Protein AF-A0A7S3IAE7-F1 (afdb_monomer_lite)

Radius of gyration: 25.85 Å; chains: 1; bounding box: 61×57×80 Å

Structure (mmCIF, N/CA/C/O backbone):
data_AF-A0A7S3IAE7-F1
#
_entry.id   AF-A0A7S3IAE7-F1
#
loop_
_atom_site.group_PDB
_atom_site.id
_atom_site.type_symbol
_atom_site.label_atom_id
_atom_site.label_alt_id
_atom_site.label_comp_id
_atom_site.label_asym_id
_atom_site.label_entity_id
_atom_site.label_seq_id
_atom_site.pdbx_PDB_ins_code
_atom_site.Cartn_x
_atom_site.Cartn_y
_atom_site.Cartn_z
_atom_site.occupancy
_atom_site.B_iso_or_equiv
_atom_site.auth_seq_id
_atom_site.auth_comp_id
_atom_site.auth_asym_id
_atom_site.auth_atom_id
_atom_site.pdbx_PDB_model_num
ATOM 1 N N . GLN A 1 1 ? -21.264 35.112 1.043 1.00 37.41 1 GLN A N 1
ATOM 2 C CA . GLN A 1 1 ? -20.641 33.820 1.429 1.00 37.41 1 GLN A CA 1
ATOM 3 C C . GLN A 1 1 ? -21.192 32.614 0.648 1.00 37.41 1 GLN A C 1
ATOM 5 O O . GLN A 1 1 ? -20.378 31.892 0.088 1.00 37.41 1 GLN A O 1
ATOM 10 N N . LYS A 1 2 ? -22.516 32.424 0.482 1.00 24.22 2 LYS A N 1
ATOM 11 C CA . LYS A 1 2 ? -23.077 31.328 -0.355 1.00 24.22 2 LYS A CA 1
ATOM 12 C C . LYS A 1 2 ? -22.723 31.395 -1.862 1.00 24.22 2 LYS A C 1
ATOM 14 O O . LYS A 1 2 ? -22.550 30.356 -2.485 1.00 24.22 2 LYS A O 1
ATOM 19 N N . LEU A 1 3 ? -22.510 32.589 -2.429 1.00 23.73 3 LEU A N 1
ATOM 20 C CA . LEU A 1 3 ? -22.072 32.775 -3.829 1.00 23.73 3 LEU A CA 1
ATOM 21 C C . LEU A 1 3 ? -20.603 32.367 -4.093 1.00 23.73 3 LEU A C 1
ATOM 23 O O . LEU A 1 3 ? -20.302 31.826 -5.154 1.00 23.73 3 LEU A O 1
ATOM 27 N N . ASN A 1 4 ? -19.701 32.512 -3.112 1.00 30.12 4 ASN A N 1
ATOM 28 C CA . ASN A 1 4 ? -18.283 32.139 -3.271 1.00 30.12 4 ASN A CA 1
ATOM 29 C C . ASN A 1 4 ? -18.052 30.617 -3.209 1.00 30.12 4 ASN A C 1
ATOM 31 O O . ASN A 1 4 ? -17.145 30.114 -3.867 1.00 30.12 4 ASN A O 1
ATOM 35 N N . MET A 1 5 ? -18.899 29.865 -2.490 1.00 29.41 5 MET A N 1
ATOM 36 C CA . MET A 1 5 ? -18.847 28.391 -2.473 1.00 29.41 5 MET A CA 1
ATOM 37 C C . MET A 1 5 ? -19.349 27.751 -3.777 1.00 29.41 5 MET A C 1
ATOM 39 O O . MET A 1 5 ? -18.908 26.665 -4.153 1.00 29.41 5 MET A O 1
ATOM 43 N N . CYS A 1 6 ? -20.257 28.421 -4.492 1.00 26.80 6 CYS A N 1
ATOM 44 C CA . CYS A 1 6 ? -20.763 27.933 -5.775 1.00 26.80 6 CYS A CA 1
ATOM 45 C C . CYS A 1 6 ? -19.729 28.153 -6.897 1.00 26.80 6 CYS A C 1
ATOM 47 O O . CYS A 1 6 ? -19.488 27.259 -7.709 1.00 26.80 6 CYS A O 1
ATOM 49 N N . HIS A 1 7 ? -19.022 29.292 -6.876 1.00 29.03 7 HIS A N 1
ATOM 50 C CA . HIS A 1 7 ? -17.924 29.575 -7.805 1.00 29.03 7 HIS A CA 1
ATOM 51 C C . HIS A 1 7 ? -16.707 28.654 -7.619 1.00 29.03 7 HIS A C 1
ATOM 53 O O . HIS A 1 7 ? -16.128 28.243 -8.625 1.00 29.03 7 HIS A O 1
ATOM 59 N N . SER A 1 8 ? -16.347 28.273 -6.384 1.00 34.31 8 SER A N 1
ATOM 60 C CA . SER A 1 8 ? -15.254 27.315 -6.130 1.00 34.31 8 SER A CA 1
ATOM 61 C C . SER A 1 8 ? -15.607 25.881 -6.550 1.00 34.31 8 SER A C 1
ATOM 63 O O . SER A 1 8 ? -14.753 25.129 -7.014 1.00 34.31 8 SER A O 1
ATOM 65 N N . SER A 1 9 ? -16.882 25.501 -6.450 1.00 30.91 9 SER A N 1
ATOM 66 C CA . SER A 1 9 ? -17.367 24.183 -6.875 1.00 30.91 9 SER A CA 1
ATOM 67 C C . SER A 1 9 ? -17.436 24.066 -8.404 1.00 30.91 9 SER A C 1
ATOM 69 O O . SER A 1 9 ? -17.001 23.064 -8.973 1.00 30.91 9 SER A O 1
ATOM 71 N N . LEU A 1 10 ? -17.891 25.121 -9.092 1.00 30.11 10 LEU A N 1
ATOM 72 C CA . LEU A 1 10 ? -17.918 25.203 -10.559 1.00 30.11 10 LEU A CA 1
ATOM 73 C C . LEU A 1 10 ? -16.517 25.337 -11.178 1.00 30.11 10 LEU A C 1
ATOM 75 O O . LEU A 1 10 ? -16.266 24.768 -12.243 1.00 30.11 10 LEU A O 1
ATOM 79 N N . SER A 1 11 ? -15.589 26.045 -10.525 1.00 33.88 11 SER A N 1
ATOM 80 C CA . SER A 1 11 ? -14.190 26.111 -10.965 1.00 33.88 11 SER A CA 1
ATOM 81 C C . SER A 1 11 ? -13.486 24.764 -10.785 1.00 33.88 11 SER A C 1
ATOM 83 O O . SER A 1 11 ? -12.838 24.302 -11.722 1.00 33.88 11 SER A O 1
ATOM 85 N N . ASN A 1 12 ? -13.710 24.061 -9.669 1.00 32.28 12 ASN A N 1
ATOM 86 C CA . ASN A 1 12 ? -13.192 22.708 -9.441 1.00 32.28 12 ASN A CA 1
ATOM 87 C C . ASN A 1 12 ? -13.751 21.674 -10.434 1.00 32.28 12 ASN A C 1
ATOM 89 O O . ASN A 1 12 ? -13.008 20.814 -10.912 1.00 32.28 12 ASN A O 1
ATOM 93 N N . LEU A 1 13 ? -15.031 21.770 -10.808 1.00 30.53 13 LEU A N 1
ATOM 94 C CA . LEU A 1 13 ? -15.639 20.930 -11.850 1.00 30.53 13 LEU A CA 1
ATOM 95 C C . LEU A 1 13 ? -15.049 21.216 -13.241 1.00 30.53 13 LEU A C 1
ATOM 97 O O . LEU A 1 13 ? -14.715 20.281 -13.972 1.00 30.53 13 LEU A O 1
ATOM 101 N N . LYS A 1 14 ? -14.841 22.493 -13.592 1.00 31.00 14 LYS A N 1
ATOM 102 C CA . LYS A 1 14 ? -14.186 22.887 -14.852 1.00 31.00 14 LYS A CA 1
ATOM 103 C C . LYS A 1 14 ? -12.726 22.429 -14.904 1.00 31.00 14 LYS A C 1
ATOM 105 O O . LYS A 1 14 ? -12.323 21.863 -15.920 1.00 31.00 14 LYS A O 1
ATOM 110 N N . ILE A 1 15 ? -11.971 22.576 -13.814 1.00 37.09 15 ILE A N 1
ATOM 111 C CA . ILE A 1 15 ? -10.582 22.103 -13.684 1.00 37.09 15 ILE A CA 1
ATOM 112 C C . ILE A 1 15 ? -10.516 20.577 -13.838 1.00 37.09 15 ILE A C 1
ATOM 114 O O . ILE A 1 15 ? -9.754 20.087 -14.669 1.00 37.09 15 ILE A O 1
ATOM 118 N N . ARG A 1 16 ? -11.380 19.819 -13.146 1.00 30.98 16 ARG A N 1
ATOM 119 C CA . ARG A 1 16 ? -11.477 18.353 -13.295 1.00 30.98 16 ARG A CA 1
ATOM 120 C C . ARG A 1 16 ? -11.836 17.929 -14.722 1.00 30.98 16 ARG A C 1
ATOM 122 O O . ARG A 1 16 ? -11.260 16.973 -15.233 1.00 30.98 16 ARG A O 1
ATOM 129 N N . SER A 1 17 ? -12.751 18.637 -15.386 1.00 31.00 17 SER A N 1
ATOM 130 C CA . SER A 1 17 ? -13.136 18.337 -16.775 1.00 31.00 17 SER A CA 1
ATOM 131 C C . SER A 1 17 ? -12.011 18.619 -17.782 1.00 31.00 17 SER A C 1
ATOM 133 O O . SER A 1 17 ? -11.844 17.874 -18.748 1.00 31.00 17 SER A O 1
ATOM 135 N N . LYS A 1 18 ? -11.207 19.662 -17.537 1.00 33.72 18 LYS A N 1
ATOM 136 C CA . LYS A 1 18 ? -10.055 20.035 -18.363 1.00 33.72 18 LYS A CA 1
ATOM 137 C C . LYS A 1 18 ? -8.898 19.049 -18.171 1.00 33.72 18 LYS A C 1
ATOM 139 O O . LYS A 1 18 ? -8.393 18.532 -19.162 1.00 33.72 18 LYS A O 1
ATOM 144 N N . LEU A 1 19 ? -8.602 18.679 -16.922 1.00 36.06 19 LEU A N 1
ATOM 145 C CA . LEU A 1 19 ? -7.635 17.631 -16.567 1.00 36.06 19 LEU A CA 1
ATOM 146 C C . LEU A 1 19 ? -8.001 16.275 -17.185 1.00 36.06 19 LEU A C 1
ATOM 148 O O . LEU A 1 19 ? -7.128 15.612 -17.737 1.00 36.06 19 LEU A O 1
ATOM 152 N N . LYS A 1 20 ? -9.285 15.882 -17.169 1.00 36.03 20 LYS A N 1
ATOM 153 C CA . LYS A 1 20 ? -9.767 14.648 -17.826 1.00 36.03 20 LYS A CA 1
ATOM 154 C C . LYS A 1 20 ? -9.586 14.669 -19.351 1.00 36.03 20 LYS A C 1
ATOM 156 O O . LYS A 1 20 ? -9.239 13.655 -19.946 1.00 36.03 20 LYS A O 1
ATOM 161 N N . LYS A 1 21 ? -9.804 15.816 -20.003 1.00 38.38 21 LYS A N 1
ATOM 162 C CA . LYS A 1 21 ? -9.600 15.962 -21.457 1.00 38.38 21 LYS A CA 1
ATOM 163 C C . LYS A 1 21 ? -8.118 15.985 -21.845 1.00 38.38 21 LYS A C 1
ATOM 165 O O . LYS A 1 21 ? -7.765 15.475 -22.904 1.00 38.38 21 LYS A O 1
ATOM 170 N N . GLU A 1 22 ? -7.260 16.572 -21.017 1.00 45.38 22 GLU A N 1
ATOM 171 C CA . GLU A 1 22 ? -5.810 16.629 -21.249 1.00 45.38 22 GLU A CA 1
ATOM 172 C C . GLU A 1 22 ? -5.137 15.269 -21.003 1.00 45.38 22 GLU A C 1
ATOM 174 O O . GLU A 1 22 ? -4.364 14.821 -21.845 1.00 45.38 22 GLU A O 1
ATOM 179 N N . THR A 1 23 ? -5.521 14.549 -19.944 1.00 45.97 23 THR A N 1
ATOM 180 C CA . THR A 1 23 ? -5.077 13.159 -19.697 1.00 45.97 23 THR A CA 1
ATOM 181 C C . THR A 1 23 ? -5.498 12.203 -20.814 1.00 45.97 23 THR A C 1
ATOM 183 O O . THR A 1 23 ? -4.696 11.379 -21.251 1.00 45.97 23 THR A O 1
ATOM 186 N N . ALA A 1 24 ? -6.711 12.356 -21.355 1.00 49.34 24 ALA A N 1
ATOM 187 C CA . ALA A 1 24 ? -7.154 11.573 -22.508 1.00 49.34 24 ALA A CA 1
ATOM 188 C C . ALA A 1 24 ? -6.319 11.854 -23.775 1.00 49.34 24 ALA A C 1
ATOM 190 O O . ALA A 1 24 ? -5.981 10.929 -24.510 1.00 49.34 24 ALA A O 1
ATOM 191 N N . LYS A 1 25 ? -5.940 13.115 -24.030 1.00 51.31 25 LYS A N 1
ATOM 192 C CA . LYS A 1 25 ? -5.084 13.479 -25.176 1.00 51.31 25 LYS A CA 1
ATOM 193 C C . LYS A 1 25 ? -3.652 12.950 -25.040 1.00 51.31 25 LYS A C 1
ATOM 195 O O . LYS A 1 25 ? -3.095 12.485 -26.032 1.00 51.31 25 LYS A O 1
ATOM 200 N N . SER A 1 26 ? -3.091 13.005 -23.835 1.00 55.38 26 SER A N 1
ATOM 201 C CA . SER A 1 26 ? -1.773 12.453 -23.496 1.00 55.38 26 SER A CA 1
ATOM 202 C C . SER A 1 26 ? -1.706 10.941 -23.760 1.00 55.38 26 SER A C 1
ATOM 204 O O . SER A 1 26 ? -0.890 10.479 -24.559 1.00 55.38 26 SER A O 1
ATOM 206 N N . SER A 1 27 ? -2.689 10.197 -23.240 1.00 63.12 27 SER A N 1
ATOM 207 C CA . SER A 1 27 ? -2.857 8.752 -23.466 1.00 63.12 27 SER A CA 1
ATOM 208 C C . SER A 1 27 ? -2.914 8.371 -24.958 1.00 63.12 27 SER A C 1
ATOM 210 O O . SER A 1 27 ? -2.293 7.395 -25.391 1.00 63.12 27 SER A O 1
ATOM 212 N N . ILE A 1 28 ? -3.593 9.173 -25.790 1.00 72.06 28 ILE A N 1
ATOM 213 C CA . ILE A 1 28 ? -3.662 8.945 -27.245 1.00 72.06 28 ILE A CA 1
ATOM 214 C C . ILE A 1 28 ? -2.289 9.125 -27.913 1.00 72.06 28 ILE A C 1
ATOM 216 O O . ILE A 1 28 ? -1.943 8.371 -28.827 1.00 72.06 28 ILE A O 1
ATOM 220 N N . GLN A 1 29 ? -1.504 10.116 -27.488 1.00 71.75 29 GLN A N 1
ATOM 221 C CA . GLN A 1 29 ? -0.187 10.386 -28.067 1.00 71.75 29 GLN A CA 1
ATOM 222 C C . GLN A 1 29 ? 0.842 9.313 -27.681 1.00 71.75 29 GLN A C 1
ATOM 224 O O . GLN A 1 29 ? 1.651 8.914 -28.519 1.00 71.75 29 GLN A O 1
ATOM 229 N N . GLU A 1 30 ? 0.775 8.808 -26.453 1.00 72.75 30 GLU A N 1
ATOM 230 C CA . GLU A 1 30 ? 1.615 7.714 -25.951 1.00 72.75 30 GLU A CA 1
ATOM 231 C C . GLU A 1 30 ? 1.378 6.430 -26.735 1.00 72.75 30 GLU A C 1
ATOM 233 O O . GLU A 1 30 ? 2.304 5.882 -27.337 1.00 72.75 30 GLU A O 1
ATOM 238 N N . ARG A 1 31 ? 0.108 6.023 -26.860 1.00 79.38 31 ARG A N 1
ATOM 239 C CA . ARG A 1 31 ? -0.272 4.859 -27.670 1.00 79.38 31 ARG A CA 1
ATOM 240 C C . ARG A 1 31 ? 0.171 5.002 -29.128 1.00 79.38 31 ARG A C 1
ATOM 242 O O . ARG A 1 31 ? 0.520 4.007 -29.751 1.00 79.38 31 ARG A O 1
ATOM 249 N N . ARG A 1 32 ? 0.207 6.216 -29.692 1.00 81.81 32 ARG A N 1
ATOM 250 C CA . ARG A 1 32 ? 0.733 6.446 -31.053 1.00 81.81 32 ARG A CA 1
ATOM 251 C C . ARG A 1 32 ? 2.240 6.231 -31.162 1.00 81.81 32 ARG A C 1
ATOM 253 O O . ARG A 1 32 ? 2.678 5.681 -32.166 1.00 81.81 32 ARG A O 1
ATOM 260 N N . LYS A 1 33 ? 3.030 6.676 -30.184 1.00 82.50 33 LYS A N 1
ATOM 261 C CA . LYS A 1 33 ? 4.488 6.473 -30.195 1.00 82.50 33 LYS A CA 1
ATOM 262 C C . LYS A 1 33 ? 4.844 5.009 -29.953 1.00 82.50 33 LYS A C 1
ATOM 264 O O . LYS A 1 33 ? 5.623 4.462 -30.723 1.00 82.50 33 LYS A O 1
ATOM 269 N N . LEU A 1 34 ? 4.199 4.351 -28.987 1.00 84.38 34 LEU A N 1
ATOM 270 C CA . LEU A 1 34 ? 4.387 2.914 -28.770 1.00 84.38 34 LEU A CA 1
ATOM 271 C C . LEU A 1 34 ? 3.990 2.093 -30.004 1.00 84.38 34 LEU A C 1
ATOM 273 O O . LEU A 1 34 ? 4.674 1.135 -30.331 1.00 84.38 34 LEU A O 1
ATOM 277 N N . LYS A 1 35 ? 2.952 2.499 -30.753 1.00 88.69 35 LYS A N 1
ATOM 278 C CA . LYS A 1 35 ? 2.603 1.858 -32.035 1.00 88.69 35 LYS A CA 1
ATOM 279 C C . LYS A 1 35 ? 3.725 1.928 -33.069 1.00 88.69 35 LYS A C 1
ATOM 281 O O . LYS A 1 35 ? 3.842 1.016 -33.878 1.00 88.69 35 LYS A O 1
ATOM 286 N N . LYS A 1 36 ? 4.532 2.995 -33.070 1.00 89.00 36 LYS A N 1
ATOM 287 C CA . LYS A 1 36 ? 5.701 3.087 -33.958 1.00 89.00 36 LYS A CA 1
ATOM 288 C C . LYS A 1 36 ? 6.781 2.096 -33.541 1.00 89.00 36 LYS A C 1
ATOM 290 O O . LYS A 1 36 ? 7.310 1.415 -34.406 1.00 89.00 36 LYS A O 1
ATOM 295 N N . VAL A 1 37 ? 7.040 1.983 -32.236 1.00 88.88 37 VAL A N 1
ATOM 296 C CA . VAL A 1 37 ? 7.980 0.985 -31.708 1.00 88.88 37 VAL A CA 1
ATOM 297 C C . VAL A 1 37 ? 7.507 -0.426 -32.034 1.00 88.88 37 VAL A C 1
ATOM 299 O O . VAL A 1 37 ? 8.278 -1.221 -32.553 1.00 88.88 37 VAL A O 1
ATOM 302 N N . PHE A 1 38 ? 6.224 -0.710 -31.806 1.00 92.12 38 PHE A N 1
ATOM 303 C CA . PHE A 1 38 ? 5.623 -1.988 -32.166 1.00 92.12 38 PHE A CA 1
ATOM 304 C C . PHE A 1 38 ? 5.865 -2.315 -33.644 1.00 92.12 38 PHE A C 1
ATOM 306 O O . PHE A 1 38 ? 6.404 -3.369 -33.948 1.00 92.12 38 PHE A O 1
ATOM 313 N N . LYS A 1 39 ? 5.557 -1.381 -34.556 1.00 91.56 39 LYS A N 1
ATOM 314 C CA . LYS A 1 39 ? 5.754 -1.564 -36.004 1.00 91.56 39 LYS A CA 1
ATOM 315 C C . LYS A 1 39 ? 7.213 -1.830 -36.381 1.00 91.56 39 LYS A C 1
ATOM 317 O O . LYS A 1 39 ? 7.474 -2.598 -37.301 1.00 91.56 39 LYS A O 1
ATOM 322 N N . GLU A 1 40 ? 8.162 -1.213 -35.682 1.00 90.94 40 GLU A N 1
ATOM 323 C CA . GLU A 1 40 ? 9.584 -1.488 -35.879 1.00 90.94 40 GLU A CA 1
ATOM 324 C C . GLU A 1 40 ? 9.949 -2.916 -35.447 1.00 90.94 40 GLU A C 1
ATOM 326 O O . GLU A 1 40 ? 10.571 -3.644 -36.220 1.00 90.94 40 GLU A O 1
ATOM 331 N N . LEU A 1 41 ? 9.522 -3.345 -34.258 1.00 90.50 41 LEU A N 1
ATOM 332 C CA . LEU A 1 41 ? 9.793 -4.689 -33.735 1.00 90.50 41 LEU A CA 1
ATOM 333 C C . LEU A 1 41 ? 9.094 -5.785 -34.557 1.00 90.50 41 LEU A C 1
ATOM 335 O O . LEU A 1 41 ? 9.701 -6.804 -34.881 1.00 90.50 41 LEU A O 1
ATOM 339 N N . GLU A 1 42 ? 7.852 -5.545 -34.966 1.00 93.00 42 GLU A N 1
ATOM 340 C CA . GLU A 1 42 ? 7.075 -6.384 -35.885 1.00 93.00 42 GLU A CA 1
ATOM 341 C C . GLU A 1 42 ? 7.804 -6.549 -37.230 1.00 93.00 42 GLU A C 1
ATOM 343 O O . GLU A 1 42 ? 7.976 -7.667 -37.713 1.00 93.00 42 GLU A O 1
ATOM 348 N N . SER A 1 43 ? 8.326 -5.459 -37.813 1.00 90.62 43 SER A N 1
ATOM 349 C CA . SER A 1 43 ? 9.067 -5.522 -39.085 1.00 90.62 43 SER A CA 1
ATOM 350 C C . SER A 1 43 ? 10.355 -6.341 -38.995 1.00 90.62 43 SER A C 1
ATOM 352 O O . SER A 1 43 ? 10.735 -6.999 -39.961 1.00 90.62 43 SER A O 1
ATOM 354 N N . ARG A 1 44 ? 11.009 -6.33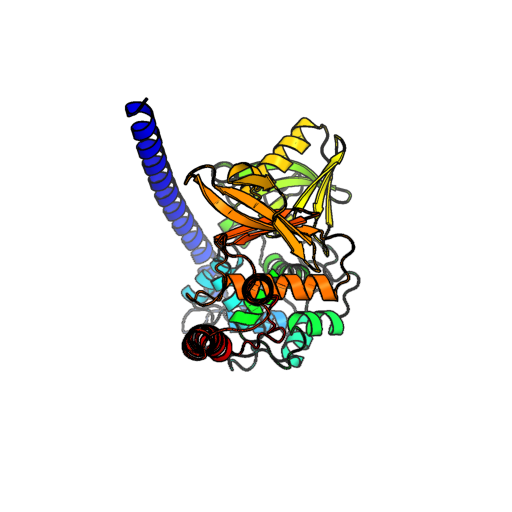0 -37.826 1.00 90.75 44 ARG A N 1
ATOM 355 C CA . ARG A 1 44 ? 12.197 -7.150 -37.552 1.00 90.75 44 ARG A CA 1
ATOM 356 C C . ARG A 1 44 ? 11.834 -8.614 -37.310 1.00 90.75 44 ARG A C 1
ATOM 358 O O . ARG A 1 44 ? 12.674 -9.476 -37.538 1.00 90.75 44 ARG A O 1
ATOM 365 N N . SER A 1 45 ? 10.610 -8.873 -36.847 1.00 89.31 45 SER A N 1
ATOM 366 C CA . SER A 1 45 ? 10.098 -10.223 -36.609 1.00 89.31 45 SER A CA 1
ATOM 367 C C . SER A 1 45 ? 9.743 -10.925 -37.918 1.00 89.31 45 SER A C 1
ATOM 369 O O . SER A 1 45 ? 9.998 -12.116 -38.054 1.00 89.31 45 SER A O 1
ATOM 371 N N . GLY A 1 46 ? 9.177 -10.200 -38.893 1.00 84.69 46 GLY A N 1
ATOM 372 C CA . GLY A 1 46 ? 8.814 -10.769 -40.198 1.00 84.69 46 GLY A CA 1
ATOM 373 C C . GLY A 1 46 ? 7.791 -11.913 -40.114 1.00 84.69 46 GLY A C 1
ATOM 374 O O . GLY A 1 46 ? 7.725 -12.743 -41.019 1.00 84.69 46 GLY A O 1
ATOM 375 N N . SER A 1 47 ? 7.027 -11.982 -39.022 1.00 82.69 47 SER A N 1
ATOM 376 C CA . SER A 1 47 ? 6.070 -13.047 -38.726 1.00 82.69 47 SER A CA 1
ATOM 377 C C . SER A 1 47 ? 4.777 -12.916 -39.537 1.00 82.69 47 SER A C 1
ATOM 379 O O . SER A 1 47 ? 4.406 -11.845 -40.022 1.00 82.69 47 SER A O 1
ATOM 381 N N . THR A 1 48 ? 4.086 -14.042 -39.716 1.00 81.75 48 THR A N 1
ATOM 382 C CA . THR A 1 48 ? 2.722 -14.102 -40.257 1.00 81.75 48 THR A CA 1
ATOM 383 C C . THR A 1 48 ? 1.916 -15.053 -39.365 1.00 81.75 48 THR A C 1
ATOM 385 O O . THR A 1 48 ? 2.226 -16.244 -39.374 1.00 81.75 48 THR A O 1
ATOM 388 N N . PRO A 1 49 ? 0.915 -14.582 -38.594 1.00 85.12 49 PRO A N 1
ATOM 389 C CA . PRO A 1 49 ? 0.367 -13.221 -38.557 1.00 85.12 49 PRO A CA 1
ATOM 390 C C . PRO A 1 49 ? 1.349 -12.165 -38.003 1.00 85.12 49 PRO A C 1
ATOM 392 O O . PRO A 1 49 ? 2.375 -12.528 -37.430 1.00 85.12 49 PRO A O 1
ATOM 395 N N . PRO A 1 50 ? 1.083 -10.859 -38.213 1.00 86.69 50 PRO A N 1
ATOM 396 C CA . PRO A 1 50 ? 2.002 -9.802 -37.807 1.00 86.69 50 PRO A CA 1
ATOM 397 C C . PRO A 1 50 ? 2.028 -9.623 -36.285 1.00 86.69 50 PRO A C 1
ATOM 399 O O . PRO A 1 50 ? 0.997 -9.348 -35.674 1.00 86.69 50 PRO A O 1
ATOM 402 N N . GLY A 1 51 ? 3.216 -9.693 -35.692 1.00 91.00 51 GLY A N 1
ATOM 403 C CA . GLY A 1 51 ? 3.426 -9.468 -34.263 1.00 91.00 51 GLY A CA 1
ATOM 404 C C . GLY A 1 51 ? 4.903 -9.523 -33.887 1.00 91.00 51 GLY A C 1
ATOM 405 O O . GLY A 1 51 ? 5.768 -9.670 -34.753 1.00 91.00 51 GLY A O 1
ATOM 406 N N . ILE A 1 52 ? 5.206 -9.379 -32.601 1.00 94.19 52 ILE A N 1
ATOM 407 C CA . ILE A 1 52 ? 6.576 -9.434 -32.088 1.00 94.19 52 ILE A CA 1
ATOM 408 C C . ILE A 1 52 ? 6.869 -10.858 -31.625 1.00 94.19 52 ILE A C 1
ATOM 410 O O . ILE A 1 52 ? 6.243 -11.350 -30.688 1.00 94.19 52 ILE A O 1
ATOM 414 N N . LEU A 1 53 ? 7.850 -11.497 -32.265 1.00 92.31 53 LEU A N 1
ATOM 415 C CA . LEU A 1 53 ? 8.321 -12.818 -31.856 1.00 92.31 53 LEU A CA 1
ATOM 416 C C . LEU A 1 53 ? 9.122 -12.745 -30.551 1.00 92.31 53 LEU A C 1
ATOM 418 O O . LEU A 1 53 ? 9.784 -11.747 -30.246 1.00 92.31 53 LEU A O 1
ATOM 422 N N . ARG A 1 54 ? 9.097 -13.847 -29.803 1.00 89.94 54 ARG A N 1
ATOM 423 C CA . ARG A 1 54 ? 9.754 -14.012 -28.500 1.00 89.94 54 ARG A CA 1
ATOM 424 C C . ARG A 1 54 ? 11.232 -13.605 -28.492 1.00 89.94 54 ARG A C 1
ATOM 426 O O . ARG A 1 54 ? 11.669 -12.852 -27.624 1.00 89.94 54 ARG A O 1
ATOM 433 N N . ASP A 1 55 ? 12.006 -14.036 -29.482 1.00 86.25 55 ASP A N 1
ATOM 434 C CA . ASP A 1 55 ? 13.437 -13.729 -29.599 1.00 86.25 55 ASP A CA 1
ATOM 435 C C . ASP A 1 55 ? 13.710 -12.241 -29.896 1.00 86.25 55 ASP A C 1
ATOM 437 O O . ASP A 1 55 ? 14.719 -11.675 -29.461 1.00 86.25 55 ASP A O 1
ATOM 441 N N . ILE A 1 56 ? 12.808 -11.584 -30.630 1.00 90.38 56 ILE A N 1
ATOM 442 C CA . ILE A 1 56 ? 12.870 -10.146 -30.903 1.00 90.38 56 ILE A CA 1
ATOM 443 C C . ILE A 1 56 ? 12.537 -9.365 -29.636 1.00 90.38 56 ILE A C 1
ATOM 445 O O . ILE A 1 56 ? 13.236 -8.401 -29.320 1.00 90.38 56 ILE A O 1
ATOM 449 N N . PHE A 1 57 ? 11.527 -9.806 -28.882 1.00 90.38 57 PHE A N 1
ATOM 450 C CA . PHE A 1 57 ? 11.183 -9.209 -27.597 1.00 90.38 57 PHE A CA 1
ATOM 451 C C . PHE A 1 57 ? 12.337 -9.311 -26.590 1.00 90.38 57 PHE A C 1
ATOM 453 O O . PHE A 1 57 ? 12.667 -8.312 -25.958 1.00 90.38 57 PHE A O 1
ATOM 460 N N . PHE A 1 58 ? 13.027 -10.451 -26.489 1.00 86.00 58 PHE A N 1
ATOM 461 C CA . PHE A 1 58 ? 14.180 -10.583 -25.583 1.00 86.00 58 PHE A CA 1
ATOM 462 C C . PHE A 1 58 ? 15.361 -9.703 -25.969 1.00 86.00 58 PHE A C 1
ATOM 464 O O . PHE A 1 58 ? 15.974 -9.085 -25.104 1.00 86.00 58 PHE A O 1
ATOM 471 N N . ARG A 1 59 ? 15.667 -9.587 -27.265 1.00 84.56 59 ARG A N 1
ATOM 472 C CA . ARG A 1 59 ? 16.696 -8.643 -27.731 1.00 84.56 59 ARG A CA 1
ATOM 473 C C . ARG A 1 59 ? 16.320 -7.192 -27.459 1.00 84.56 59 ARG A C 1
ATOM 475 O O . ARG A 1 59 ? 17.196 -6.342 -27.368 1.00 84.56 59 ARG A O 1
ATOM 482 N N . PHE A 1 60 ? 15.026 -6.915 -27.368 1.00 84.94 60 PHE A N 1
ATOM 483 C CA . PHE A 1 60 ? 14.508 -5.602 -27.042 1.00 84.94 60 PHE A CA 1
ATOM 484 C C . PHE A 1 60 ? 14.538 -5.315 -25.535 1.00 84.94 60 PHE A C 1
ATOM 486 O O . PHE A 1 60 ? 14.846 -4.188 -25.175 1.00 84.94 60 PHE A O 1
ATOM 493 N N . THR A 1 61 ? 14.246 -6.282 -24.662 1.00 81.44 61 THR A N 1
ATOM 494 C CA . THR A 1 61 ? 14.217 -6.070 -23.203 1.00 81.44 61 THR A CA 1
ATOM 495 C C . THR A 1 61 ? 15.529 -6.379 -22.493 1.00 81.44 61 THR A C 1
ATOM 497 O O . THR A 1 61 ? 15.682 -6.001 -21.346 1.00 81.44 61 THR A O 1
ATOM 500 N N . GLU A 1 62 ? 16.466 -7.104 -23.102 1.00 74.12 62 GLU A N 1
ATOM 501 C CA . GLU A 1 62 ? 17.711 -7.537 -22.442 1.00 74.12 62 GLU A CA 1
ATOM 502 C C . GLU A 1 62 ? 17.492 -8.291 -21.103 1.00 74.12 62 GLU A C 1
ATOM 504 O O . GLU A 1 62 ? 18.415 -8.409 -20.292 1.00 74.12 62 GLU A O 1
ATOM 509 N N . LEU A 1 63 ? 16.286 -8.825 -20.844 1.00 72.75 63 LEU A N 1
ATOM 510 C CA . LEU A 1 63 ? 16.013 -9.615 -19.640 1.00 72.75 63 LEU A CA 1
ATOM 511 C C . LEU A 1 63 ? 16.652 -11.003 -19.755 1.00 72.75 63 LEU A C 1
ATOM 513 O O . LEU A 1 63 ? 16.396 -11.712 -20.731 1.00 72.75 63 LEU A O 1
ATOM 517 N N . PRO A 1 64 ? 17.448 -11.433 -18.761 1.00 65.00 64 PRO A N 1
ATOM 518 C CA . PRO A 1 64 ? 18.080 -12.739 -18.799 1.00 65.00 64 PRO A CA 1
ATOM 519 C C . PRO A 1 64 ? 17.096 -13.864 -18.445 1.00 65.00 64 PRO A C 1
ATOM 521 O O . PRO A 1 64 ? 16.352 -13.786 -17.465 1.00 65.00 64 PRO A O 1
ATOM 524 N N . GLY A 1 65 ? 17.174 -14.956 -19.207 1.00 77.94 65 GLY A N 1
ATOM 525 C CA . GLY A 1 65 ? 16.627 -16.263 -18.845 1.00 77.94 65 GLY A CA 1
ATOM 526 C C . GLY A 1 65 ? 15.123 -16.284 -18.567 1.00 77.94 65 GLY A C 1
ATOM 527 O O . GLY A 1 65 ? 14.329 -15.634 -19.247 1.00 77.94 65 GLY A O 1
ATOM 528 N N . LEU A 1 66 ? 14.745 -17.047 -17.540 1.00 83.50 66 LEU A N 1
ATOM 529 C CA . LEU A 1 66 ? 13.357 -17.385 -17.228 1.00 83.50 66 LEU A CA 1
ATOM 530 C C . LEU A 1 66 ? 12.485 -16.161 -16.910 1.00 83.50 66 LEU A C 1
ATOM 532 O O . LEU A 1 66 ? 11.306 -16.140 -17.241 1.00 83.50 66 LEU A O 1
ATOM 536 N N . PHE A 1 67 ? 13.054 -15.114 -16.308 1.00 83.62 67 PHE A N 1
ATOM 537 C CA . PHE A 1 67 ? 12.289 -13.913 -15.969 1.00 83.62 67 PHE A CA 1
ATOM 538 C C . PHE A 1 67 ? 11.821 -13.149 -17.217 1.00 83.62 67 PHE A C 1
ATOM 540 O O . PHE A 1 67 ? 10.689 -12.667 -17.268 1.00 83.62 67 PHE A O 1
ATOM 547 N N . GLY A 1 68 ? 12.669 -13.082 -18.249 1.00 84.31 68 GLY A N 1
ATOM 548 C CA . GLY A 1 68 ? 12.291 -12.524 -19.546 1.00 84.31 68 GLY A CA 1
ATOM 549 C C . GLY A 1 68 ? 11.217 -13.363 -20.234 1.00 84.31 68 GLY A C 1
ATOM 550 O O . GLY A 1 68 ? 10.242 -12.807 -20.740 1.00 84.31 68 GLY A O 1
ATOM 551 N N . GLU A 1 69 ? 11.361 -14.692 -20.199 1.00 86.81 69 GLU A N 1
ATOM 552 C CA . GLU A 1 69 ? 10.383 -15.627 -20.770 1.00 86.81 69 GLU A CA 1
ATOM 553 C C . GLU A 1 69 ? 8.999 -15.467 -20.164 1.00 86.81 69 GLU A C 1
ATOM 555 O O . GLU A 1 69 ? 8.018 -15.356 -20.901 1.00 86.81 69 GLU A O 1
ATOM 560 N N . GLN A 1 70 ? 8.930 -15.388 -18.839 1.00 91.56 70 GLN A N 1
ATOM 561 C CA . GLN A 1 70 ? 7.665 -15.232 -18.140 1.00 91.56 70 GLN A CA 1
ATOM 562 C C . GLN A 1 70 ? 7.057 -13.846 -18.349 1.00 91.56 70 GLN A C 1
ATOM 564 O O . GLN A 1 70 ? 5.841 -13.736 -18.455 1.00 91.56 70 GLN A O 1
ATOM 569 N N . LEU A 1 71 ? 7.866 -12.790 -18.509 1.00 91.56 71 LEU A N 1
ATOM 570 C CA . LEU A 1 71 ? 7.332 -11.488 -18.912 1.00 91.56 71 LEU A CA 1
ATOM 571 C C . LEU A 1 71 ? 6.692 -11.539 -20.303 1.00 91.56 71 LEU A C 1
ATOM 573 O O . LEU A 1 71 ? 5.619 -10.974 -20.480 1.00 91.56 71 LEU A O 1
ATOM 577 N N . PHE A 1 72 ? 7.316 -12.204 -21.280 1.00 93.19 72 PHE A N 1
ATOM 578 C CA . PHE A 1 72 ? 6.711 -12.367 -22.606 1.00 93.19 72 PHE A CA 1
ATOM 579 C C . PHE A 1 72 ? 5.380 -13.122 -22.511 1.00 93.19 72 PHE A C 1
ATOM 581 O O . PHE A 1 72 ? 4.368 -12.634 -22.999 1.00 93.19 72 PHE A O 1
ATOM 588 N N . THR A 1 73 ? 5.367 -14.263 -21.819 1.00 92.44 73 THR A N 1
ATOM 589 C CA . THR A 1 73 ? 4.160 -15.084 -21.639 1.00 92.44 73 THR A CA 1
ATOM 590 C C . THR A 1 73 ? 3.060 -14.341 -20.875 1.00 92.44 73 THR A C 1
ATOM 592 O O . THR A 1 73 ? 1.887 -14.504 -21.173 1.00 92.44 73 THR A O 1
ATOM 595 N N . ALA A 1 74 ? 3.411 -13.492 -19.906 1.00 92.81 74 ALA A N 1
ATOM 596 C CA . ALA A 1 74 ? 2.441 -12.685 -19.166 1.00 92.81 74 ALA A CA 1
ATOM 597 C C . ALA A 1 74 ? 1.800 -11.574 -20.015 1.00 92.81 74 ALA A C 1
ATOM 599 O O . ALA A 1 74 ? 0.700 -11.111 -19.697 1.00 92.81 74 ALA A O 1
ATOM 600 N N . LEU A 1 75 ? 2.513 -11.117 -21.049 1.00 93.69 75 LEU A N 1
ATOM 601 C CA . LEU A 1 75 ? 2.065 -10.091 -21.985 1.00 93.69 75 LEU A CA 1
ATOM 602 C C . LEU A 1 75 ? 1.206 -10.652 -23.118 1.00 93.69 75 LEU A C 1
ATOM 604 O O . LEU A 1 75 ? 0.307 -9.947 -23.567 1.00 93.69 75 LEU A O 1
ATOM 608 N N . ASP A 1 76 ? 1.490 -11.873 -23.561 1.00 93.69 76 ASP A N 1
ATOM 609 C CA . ASP A 1 76 ? 0.727 -12.603 -24.573 1.00 93.69 76 ASP A CA 1
ATOM 610 C C . ASP A 1 76 ? -0.628 -13.036 -23.984 1.00 93.69 76 ASP A C 1
ATOM 612 O O . ASP A 1 76 ? -0.716 -14.019 -23.254 1.00 93.69 76 ASP A O 1
ATOM 616 N N . GLU A 1 77 ? -1.694 -12.261 -24.225 1.00 87.81 77 GLU A N 1
ATOM 617 C CA . GLU A 1 77 ? -3.031 -12.586 -23.701 1.00 87.81 77 GLU A CA 1
ATOM 618 C C . GLU A 1 77 ? -3.685 -13.766 -24.439 1.00 87.81 77 GLU A C 1
ATOM 620 O O . GLU A 1 77 ? -4.633 -14.352 -23.909 1.00 87.81 77 GLU A O 1
ATOM 625 N N . ASN A 1 78 ? -3.224 -14.081 -25.653 1.00 87.75 78 ASN A N 1
ATOM 626 C CA . ASN A 1 78 ? -3.864 -15.046 -26.548 1.00 87.75 78 ASN A CA 1
ATOM 627 C C . ASN A 1 78 ? -3.164 -16.412 -26.559 1.00 87.75 78 ASN A C 1
ATOM 629 O O . ASN A 1 78 ? -3.727 -17.363 -27.105 1.00 87.75 78 ASN A O 1
ATOM 633 N N . ASP A 1 79 ? -1.987 -16.511 -25.937 1.00 88.56 79 ASP A N 1
ATOM 634 C CA . ASP A 1 79 ? -1.153 -17.710 -25.846 1.00 88.56 79 ASP A CA 1
ATOM 635 C C . ASP A 1 79 ? -0.750 -18.273 -27.217 1.00 88.56 79 ASP A C 1
ATOM 637 O O . ASP A 1 79 ? -0.686 -19.491 -27.412 1.00 88.56 79 ASP A O 1
ATOM 641 N N . ASP A 1 80 ? -0.500 -17.389 -28.184 1.00 90.25 80 ASP A N 1
ATOM 642 C CA . ASP A 1 80 ? -0.115 -17.746 -29.553 1.00 90.25 80 ASP A CA 1
ATOM 643 C C . ASP A 1 80 ? 1.394 -17.588 -29.825 1.00 90.25 80 ASP A C 1
ATOM 645 O O . ASP A 1 80 ? 1.837 -17.703 -30.972 1.00 90.25 80 ASP A O 1
ATOM 649 N N . ASP A 1 81 ? 2.188 -17.388 -28.765 1.00 90.50 81 ASP A N 1
ATOM 650 C CA . ASP A 1 81 ? 3.637 -17.172 -28.800 1.00 90.50 81 ASP A CA 1
ATOM 651 C C . ASP A 1 81 ? 4.042 -15.923 -29.606 1.00 90.50 81 ASP A C 1
ATOM 653 O O . ASP A 1 81 ? 5.171 -15.812 -30.111 1.00 90.50 81 ASP A O 1
ATOM 657 N N . LEU A 1 82 ? 3.134 -14.950 -29.710 1.00 93.88 82 LEU A N 1
ATOM 658 C CA . LEU A 1 82 ? 3.296 -13.769 -30.539 1.00 93.88 82 LEU A CA 1
ATOM 659 C C . LEU A 1 82 ? 2.641 -12.546 -29.885 1.00 93.88 82 LEU A C 1
ATOM 661 O O . LEU A 1 82 ? 1.435 -12.469 -29.733 1.00 93.88 82 LEU A O 1
ATOM 665 N N . LEU A 1 83 ? 3.414 -11.497 -29.590 1.00 95.12 83 LEU A N 1
ATOM 666 C CA . LEU A 1 83 ? 2.798 -10.275 -29.060 1.00 95.12 83 LEU A CA 1
ATOM 667 C C . LEU A 1 83 ? 2.193 -9.458 -30.194 1.00 95.12 83 LEU A C 1
ATOM 669 O O . LEU A 1 83 ? 2.923 -8.873 -31.007 1.00 95.12 83 LEU A O 1
ATOM 673 N N . ASP A 1 84 ? 0.869 -9.360 -30.221 1.00 93.88 84 ASP A N 1
ATOM 674 C CA . ASP A 1 84 ? 0.182 -8.471 -31.141 1.00 93.88 84 ASP A CA 1
ATOM 675 C C . ASP A 1 84 ? 0.276 -6.998 -30.679 1.00 93.88 84 ASP A C 1
ATOM 677 O O . ASP A 1 84 ? 0.885 -6.628 -29.664 1.00 93.88 84 ASP A O 1
ATOM 681 N N . ALA A 1 85 ? -0.309 -6.089 -31.464 1.00 91.50 85 ALA A N 1
ATOM 682 C CA . ALA A 1 85 ? -0.271 -4.668 -31.137 1.00 91.50 85 ALA A CA 1
ATOM 683 C C . ALA A 1 85 ? -1.004 -4.346 -29.826 1.00 91.50 85 ALA A C 1
ATOM 685 O O . ALA A 1 85 ? -0.650 -3.385 -29.147 1.00 91.50 85 ALA A O 1
ATOM 686 N N . ARG A 1 86 ? -2.070 -5.070 -29.495 1.00 91.94 86 ARG A N 1
ATOM 687 C CA . ARG A 1 86 ? -2.842 -4.871 -28.273 1.00 91.94 86 ARG A CA 1
ATOM 688 C C . ARG A 1 86 ? -2.048 -5.364 -27.065 1.00 91.94 86 ARG A C 1
ATOM 690 O O . ARG A 1 86 ? -1.931 -4.575 -26.123 1.00 91.94 86 ARG A O 1
ATOM 697 N N . ASP A 1 87 ? -1.482 -6.564 -27.128 1.00 94.12 87 ASP A N 1
ATOM 698 C CA . ASP A 1 87 ? -0.682 -7.196 -26.071 1.00 94.12 87 ASP A CA 1
ATOM 699 C C . ASP A 1 87 ? 0.481 -6.292 -25.666 1.00 94.12 87 ASP A C 1
ATOM 701 O O . ASP A 1 87 ? 0.573 -5.810 -24.530 1.00 94.12 87 ASP A O 1
ATOM 705 N N . PHE A 1 88 ? 1.303 -5.919 -26.653 1.00 93.12 88 PHE A N 1
ATOM 706 C CA . PHE A 1 88 ? 2.458 -5.055 -26.440 1.00 93.12 88 PHE A CA 1
ATOM 707 C C . PHE A 1 88 ? 2.058 -3.687 -25.873 1.00 93.12 88 PHE A C 1
ATOM 709 O O . PHE A 1 88 ? 2.645 -3.201 -24.905 1.00 93.12 88 PHE A O 1
ATOM 716 N N . LEU A 1 89 ? 1.048 -3.029 -26.455 1.00 88.62 89 LEU A N 1
ATOM 717 C CA . LEU A 1 89 ? 0.648 -1.693 -26.010 1.00 88.62 89 LEU A CA 1
ATOM 718 C C . LEU A 1 89 ? 0.069 -1.707 -24.599 1.00 88.62 89 LEU A C 1
ATOM 720 O O . LEU A 1 89 ? 0.417 -0.841 -23.799 1.00 88.62 89 LEU A O 1
ATOM 724 N N . ASN A 1 90 ? -0.854 -2.624 -24.312 1.00 87.69 90 ASN A N 1
ATOM 725 C CA . ASN A 1 90 ? -1.518 -2.672 -23.017 1.00 87.69 90 ASN A CA 1
ATOM 726 C C . ASN A 1 90 ? -0.533 -3.077 -21.928 1.00 87.69 90 ASN A C 1
ATOM 728 O O . ASN A 1 9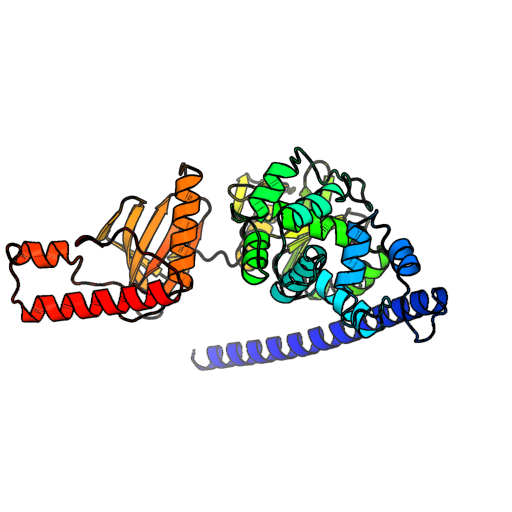0 ? -0.472 -2.394 -20.912 1.00 87.69 90 ASN A O 1
ATOM 732 N N . GLY A 1 91 ? 0.297 -4.084 -22.176 1.00 88.38 91 GLY A N 1
ATOM 733 C CA . GLY A 1 91 ? 1.341 -4.509 -21.258 1.00 88.38 91 GLY A CA 1
ATOM 734 C C . GLY A 1 91 ? 2.312 -3.407 -20.864 1.00 88.38 91 GLY A C 1
ATOM 735 O O . GLY A 1 91 ? 2.475 -3.092 -19.685 1.00 88.38 91 GLY A O 1
ATOM 736 N N . ILE A 1 92 ? 2.908 -2.754 -21.865 1.00 85.94 92 ILE A N 1
ATOM 737 C CA . ILE A 1 92 ? 3.864 -1.667 -21.640 1.00 85.94 92 ILE A CA 1
ATOM 738 C C . ILE A 1 92 ? 3.179 -0.474 -20.951 1.00 85.94 92 ILE A C 1
ATOM 740 O O . ILE A 1 92 ? 3.747 0.125 -20.040 1.00 85.94 92 ILE A O 1
ATOM 744 N N . VAL A 1 93 ? 1.930 -0.143 -21.304 1.00 80.06 93 VAL A N 1
ATOM 745 C CA . VAL A 1 93 ? 1.159 0.895 -20.592 1.00 80.06 93 VAL A CA 1
ATOM 746 C C . VAL A 1 93 ? 0.883 0.498 -19.141 1.00 80.06 93 VAL A C 1
ATOM 748 O O . VAL A 1 93 ? 1.016 1.347 -18.261 1.00 80.06 93 VAL A O 1
ATOM 751 N N . THR A 1 94 ? 0.523 -0.756 -18.871 1.00 81.88 94 THR A N 1
ATOM 752 C CA . THR A 1 94 ? 0.249 -1.255 -17.520 1.00 81.88 94 THR A CA 1
ATOM 753 C C . THR A 1 94 ? 1.493 -1.175 -16.638 1.00 81.88 94 THR A C 1
ATOM 755 O O . THR A 1 94 ? 1.403 -0.652 -15.530 1.00 81.88 94 THR A O 1
ATOM 758 N N . LEU A 1 95 ? 2.666 -1.561 -17.150 1.00 77.75 95 LEU A N 1
ATOM 759 C CA . LEU A 1 95 ? 3.938 -1.476 -16.420 1.00 77.75 95 LEU A CA 1
ATOM 760 C C . LEU A 1 95 ? 4.299 -0.045 -15.989 1.00 77.75 95 LEU A C 1
ATOM 762 O O . LEU A 1 95 ? 4.785 0.158 -14.879 1.00 77.75 95 LEU A O 1
ATOM 766 N N . TYR A 1 96 ? 4.054 0.957 -16.841 1.00 70.56 96 TYR A N 1
ATOM 767 C CA . TYR A 1 96 ? 4.434 2.350 -16.558 1.00 70.56 96 TYR A CA 1
ATOM 768 C C . TYR A 1 96 ? 3.328 3.195 -15.911 1.00 70.56 96 TYR A C 1
ATOM 770 O O . TYR A 1 96 ? 3.618 4.179 -15.225 1.00 70.56 96 TYR A O 1
ATOM 778 N N . LYS A 1 97 ? 2.056 2.888 -16.186 1.00 66.25 97 LYS A N 1
ATOM 779 C CA . LYS A 1 97 ? 0.903 3.744 -15.853 1.00 66.25 97 LYS A CA 1
ATOM 780 C C . LYS A 1 97 ? -0.358 2.986 -15.447 1.00 66.25 97 LYS A C 1
ATOM 782 O O . LYS A 1 97 ? -1.384 3.632 -15.219 1.00 66.25 97 LYS A O 1
ATOM 787 N N . GLY A 1 98 ? -0.312 1.659 -15.389 1.00 60.75 98 GLY A N 1
ATOM 788 C CA . GLY A 1 98 ? -1.456 0.852 -14.989 1.00 60.75 98 GLY A CA 1
ATOM 789 C C . GLY A 1 98 ? -1.929 1.205 -13.576 1.00 60.75 98 GLY A C 1
ATOM 790 O O . GLY A 1 98 ? -1.117 1.604 -12.734 1.00 60.75 98 GLY A O 1
ATOM 791 N N . PRO A 1 99 ? -3.238 1.086 -13.291 1.00 63.81 99 PRO A N 1
ATOM 792 C CA . PRO A 1 99 ? -3.687 1.027 -11.908 1.00 63.81 99 PRO A CA 1
ATOM 793 C C . PRO A 1 99 ? -3.033 -0.178 -11.225 1.00 63.81 99 PRO A C 1
ATOM 795 O O . PRO A 1 99 ? -2.645 -1.141 -11.887 1.00 63.81 99 PRO A O 1
ATOM 798 N N . LEU A 1 100 ? -2.910 -0.113 -9.899 1.00 63.00 100 LEU A N 1
ATOM 799 C CA . LEU A 1 100 ? -2.216 -1.145 -9.134 1.00 63.00 100 LEU A CA 1
ATOM 800 C C . LEU A 1 100 ? -2.775 -2.544 -9.402 1.00 63.00 100 LEU A C 1
ATOM 802 O O . LEU A 1 100 ? -1.979 -3.453 -9.561 1.00 63.00 100 LEU A O 1
ATOM 806 N N . ASP A 1 101 ? -4.095 -2.687 -9.500 1.00 70.06 101 ASP A N 1
ATOM 807 C CA . ASP A 1 101 ? -4.749 -3.984 -9.707 1.00 70.06 101 ASP A CA 1
ATOM 808 C C . ASP A 1 101 ? -4.357 -4.603 -11.059 1.00 70.06 101 ASP A C 1
ATOM 810 O O . ASP A 1 101 ? -3.997 -5.769 -11.144 1.00 70.06 101 ASP A O 1
ATOM 814 N N . SER A 1 102 ? -4.304 -3.801 -12.128 1.00 77.88 102 SER A N 1
ATOM 815 C CA . SER A 1 102 ? -3.831 -4.288 -13.432 1.00 77.88 102 SER A CA 1
ATOM 816 C C . SER A 1 102 ? -2.329 -4.578 -13.432 1.00 77.88 102 SER A C 1
ATOM 818 O O . SER A 1 102 ? -1.866 -5.472 -14.135 1.00 77.88 102 SER A O 1
ATOM 820 N N . LEU A 1 103 ? -1.545 -3.814 -12.663 1.00 78.94 103 LEU A N 1
ATOM 821 C CA . LEU A 1 103 ? -0.116 -4.073 -12.510 1.00 78.94 103 LEU A CA 1
ATOM 822 C C . LEU A 1 103 ? 0.132 -5.356 -11.713 1.00 78.94 103 LEU A C 1
ATOM 824 O O . LEU A 1 103 ? 1.021 -6.123 -12.073 1.00 78.94 103 LEU A O 1
ATOM 828 N N . SER A 1 104 ? -0.637 -5.598 -10.651 1.00 80.75 104 SER A N 1
ATOM 829 C CA . SER A 1 104 ? -0.527 -6.807 -9.844 1.00 80.75 104 SER A CA 1
ATOM 830 C C . SER A 1 104 ? -0.998 -8.031 -10.614 1.00 80.75 104 SER A C 1
ATOM 832 O O . SER A 1 104 ? -0.323 -9.046 -10.534 1.00 80.75 104 SER A O 1
ATOM 834 N N . GLU A 1 105 ? -2.051 -7.926 -11.427 1.00 88.12 105 GLU A N 1
ATOM 835 C CA . GLU A 1 105 ? -2.459 -8.963 -12.386 1.00 88.12 105 GLU A CA 1
ATOM 836 C C . GLU A 1 105 ? -1.338 -9.316 -13.363 1.00 88.12 105 GLU A C 1
ATOM 838 O O . GLU A 1 105 ? -1.007 -10.489 -13.532 1.00 88.12 105 GLU A O 1
ATOM 843 N N . LEU A 1 106 ? -0.718 -8.308 -13.983 1.00 89.94 106 LEU A N 1
ATOM 844 C CA . LEU A 1 106 ? 0.383 -8.538 -14.914 1.00 89.94 106 LEU A CA 1
ATOM 845 C C . LEU A 1 106 ? 1.577 -9.196 -14.215 1.00 89.94 106 LEU A C 1
ATOM 847 O O . LEU A 1 106 ? 2.126 -10.166 -14.725 1.00 89.94 106 LEU A O 1
ATOM 851 N N . LEU A 1 107 ? 1.970 -8.696 -13.042 1.00 89.00 107 LEU A N 1
ATOM 852 C CA . LEU A 1 107 ? 3.050 -9.298 -12.265 1.00 89.00 107 LEU A CA 1
ATOM 853 C C . LEU A 1 107 ? 2.698 -10.707 -11.790 1.00 89.00 107 LEU A C 1
ATOM 855 O O . LEU A 1 107 ? 3.568 -11.562 -11.799 1.00 89.00 107 LEU A O 1
ATOM 859 N N . PHE A 1 108 ? 1.451 -10.972 -11.409 1.00 92.00 108 PHE A N 1
ATOM 860 C CA . PHE A 1 108 ? 1.006 -12.297 -10.986 1.00 92.00 108 PHE A CA 1
ATOM 861 C C . PHE A 1 108 ? 1.211 -13.317 -12.107 1.00 92.00 108 PHE A C 1
ATOM 863 O O . PHE A 1 108 ? 1.786 -14.374 -11.872 1.00 92.00 108 PHE A O 1
ATOM 870 N N . LYS A 1 109 ? 0.847 -12.959 -13.345 1.00 93.00 109 LYS A N 1
ATOM 871 C CA . LYS A 1 109 ? 1.081 -13.801 -14.529 1.00 93.00 109 LYS A CA 1
ATOM 872 C C . LYS A 1 109 ? 2.561 -14.100 -14.786 1.00 93.00 109 LYS A C 1
ATOM 874 O O . LYS A 1 109 ? 2.869 -15.158 -15.308 1.00 93.00 109 LYS A O 1
ATOM 879 N N . VAL A 1 110 ? 3.480 -13.201 -14.412 1.00 91.94 110 VAL A N 1
ATOM 880 C CA . VAL A 1 110 ? 4.934 -13.457 -14.518 1.00 91.94 110 VAL A CA 1
ATOM 881 C C . VAL A 1 110 ? 5.382 -14.568 -13.559 1.00 91.94 110 VAL A C 1
ATOM 883 O O . VAL A 1 110 ? 6.412 -15.198 -13.774 1.00 91.94 110 VAL A O 1
ATOM 886 N N . PHE A 1 111 ? 4.635 -14.805 -12.484 1.00 91.56 111 PHE A N 1
ATOM 887 C CA . PHE A 1 111 ? 4.948 -15.826 -11.490 1.00 91.56 111 PHE A CA 1
ATOM 888 C C . PHE A 1 111 ? 4.119 -17.110 -11.653 1.00 91.56 111 PHE A C 1
ATOM 890 O O . PHE A 1 111 ? 4.586 -18.161 -11.238 1.00 91.56 111 PHE A O 1
ATOM 897 N N . ASP A 1 112 ? 2.917 -17.053 -12.227 1.00 91.75 112 ASP A N 1
ATOM 898 C CA . ASP A 1 112 ? 2.040 -18.219 -12.431 1.00 91.75 112 ASP A CA 1
ATOM 899 C C . ASP A 1 112 ? 2.432 -18.980 -13.710 1.00 91.75 112 ASP A C 1
ATOM 901 O O . ASP A 1 112 ? 1.845 -18.787 -14.778 1.00 91.75 112 ASP A O 1
ATOM 905 N N . PHE A 1 113 ? 3.449 -19.843 -13.619 1.00 86.81 113 PHE A N 1
ATOM 906 C CA . PHE A 1 113 ? 4.001 -20.554 -14.780 1.00 86.81 113 PHE A CA 1
ATOM 907 C C . PHE A 1 113 ? 3.005 -21.596 -15.283 1.00 86.81 113 PHE A C 1
ATOM 909 O O . PHE A 1 113 ? 2.941 -21.884 -16.479 1.00 86.81 113 PHE A O 1
ATOM 916 N N . GLY A 1 114 ? 2.239 -22.178 -14.356 1.00 82.69 114 GLY A N 1
ATOM 917 C CA . GLY A 1 114 ? 1.212 -23.168 -14.649 1.00 82.69 114 GLY A CA 1
ATOM 918 C C . GLY A 1 114 ? -0.085 -22.595 -15.223 1.00 82.69 114 GLY A C 1
ATOM 919 O O . GLY A 1 114 ? -0.940 -23.389 -15.621 1.00 82.69 114 GLY A O 1
ATOM 920 N N . LYS A 1 115 ? -0.255 -21.263 -15.249 1.00 86.31 115 LYS A N 1
ATOM 921 C CA . LYS A 1 115 ? -1.509 -20.566 -15.603 1.00 86.31 115 LYS A CA 1
ATOM 922 C C . LYS A 1 115 ? -2.724 -21.147 -14.879 1.00 86.31 115 LYS A C 1
ATOM 924 O O . LYS A 1 115 ? -3.814 -21.281 -15.437 1.00 86.31 115 LYS A O 1
ATOM 929 N N . ASN A 1 116 ? -2.514 -21.562 -13.639 1.00 87.62 116 ASN A N 1
ATOM 930 C CA . ASN A 1 116 ? -3.481 -22.323 -12.856 1.00 87.62 116 ASN A CA 1
ATOM 931 C C . ASN A 1 116 ? -4.210 -21.429 -11.831 1.00 87.62 116 ASN A C 1
ATOM 933 O O . ASN A 1 116 ? -5.101 -21.898 -11.118 1.00 87.62 116 ASN A O 1
ATOM 937 N N . GLY A 1 117 ? -3.870 -20.133 -11.786 1.00 89.00 117 GLY A N 1
ATOM 938 C CA . GLY A 1 117 ? -4.468 -19.144 -10.896 1.00 89.00 117 GLY A CA 1
ATOM 939 C C . GLY A 1 117 ? -3.863 -19.127 -9.491 1.00 89.00 117 GLY A C 1
ATOM 940 O O . GLY A 1 117 ? -4.420 -18.479 -8.597 1.00 89.00 117 GLY A O 1
ATOM 941 N N . TYR A 1 118 ? -2.747 -19.823 -9.269 1.00 91.50 118 TYR A N 1
ATOM 942 C CA . TYR A 1 118 ? -2.004 -19.818 -8.016 1.00 91.50 118 TYR A CA 1
ATOM 943 C C . TYR A 1 118 ? -0.495 -19.890 -8.261 1.00 91.50 118 TYR A C 1
ATOM 945 O O . TYR A 1 118 ? -0.010 -20.637 -9.092 1.00 91.50 118 TYR A O 1
ATOM 953 N N . ILE A 1 119 ? 0.269 -19.145 -7.472 1.00 91.88 119 ILE A N 1
ATOM 954 C CA . ILE A 1 119 ? 1.728 -19.178 -7.535 1.00 91.88 119 ILE A CA 1
ATOM 955 C C . ILE A 1 119 ? 2.238 -20.027 -6.374 1.00 91.88 119 ILE A C 1
ATOM 957 O O . ILE A 1 119 ? 1.962 -19.734 -5.207 1.00 91.88 119 ILE A O 1
ATOM 961 N N . SER A 1 120 ? 2.995 -21.065 -6.690 1.00 90.12 120 SER A N 1
ATOM 962 C CA . SER A 1 120 ? 3.673 -21.935 -5.733 1.00 90.12 120 SER A CA 1
ATOM 963 C C . SER A 1 120 ? 4.969 -21.324 -5.190 1.00 90.12 120 SER A C 1
ATOM 965 O O . SER A 1 120 ? 5.550 -20.388 -5.745 1.00 90.12 120 SER A O 1
ATOM 967 N N . SER A 1 121 ? 5.469 -21.897 -4.095 1.00 87.06 121 SER A N 1
ATOM 968 C CA . SER A 1 121 ? 6.786 -21.542 -3.551 1.00 87.06 121 SER A CA 1
ATOM 969 C C . SER A 1 121 ? 7.923 -21.737 -4.558 1.00 87.06 121 SER A C 1
ATOM 971 O O . SER A 1 121 ? 8.820 -20.899 -4.648 1.00 87.06 121 SER A O 1
ATOM 973 N N . GLU A 1 122 ? 7.868 -22.808 -5.352 1.00 87.19 122 GLU A N 1
ATOM 974 C CA . GLU A 1 122 ? 8.892 -23.117 -6.353 1.00 87.19 122 GLU A CA 1
ATOM 975 C C . GLU A 1 122 ? 8.924 -22.068 -7.468 1.00 87.19 122 GLU A C 1
ATOM 977 O O . GLU A 1 122 ? 9.994 -21.559 -7.793 1.00 87.19 122 GLU A O 1
ATOM 982 N N . GLU A 1 123 ? 7.763 -21.661 -7.986 1.00 90.12 123 GLU A N 1
ATOM 983 C CA . GLU A 1 123 ? 7.663 -20.614 -9.011 1.00 90.12 123 GLU A CA 1
ATOM 984 C C . GLU A 1 123 ? 8.212 -19.267 -8.523 1.00 90.12 123 GLU A C 1
ATOM 986 O O . GLU A 1 123 ? 8.953 -18.589 -9.243 1.00 90.12 123 GLU A O 1
ATOM 991 N N . ILE A 1 124 ? 7.932 -18.902 -7.265 1.00 88.19 124 ILE A N 1
ATOM 992 C CA . ILE A 1 124 ? 8.520 -17.706 -6.649 1.00 88.19 124 ILE A CA 1
ATOM 993 C C . ILE A 1 124 ? 10.038 -17.829 -6.585 1.00 88.19 124 ILE A C 1
ATOM 995 O O . ILE A 1 124 ? 10.742 -16.906 -6.997 1.00 88.19 124 ILE A O 1
ATOM 999 N N . LEU A 1 125 ? 10.551 -18.947 -6.068 1.00 87.25 125 LEU A N 1
ATOM 1000 C CA . LEU A 1 125 ? 11.989 -19.178 -5.950 1.00 87.25 125 LEU A CA 1
ATOM 1001 C C . LEU A 1 125 ? 12.678 -19.097 -7.312 1.00 87.25 125 LEU A C 1
ATOM 1003 O O . LEU A 1 125 ? 13.728 -18.460 -7.415 1.00 87.25 125 LEU A O 1
ATOM 1007 N N . TYR A 1 126 ? 12.069 -19.670 -8.353 1.00 87.56 126 TYR A N 1
ATOM 1008 C CA . TYR A 1 126 ? 12.588 -19.582 -9.708 1.00 87.56 126 TYR A CA 1
ATOM 1009 C C . TYR A 1 126 ? 12.663 -18.131 -10.171 1.00 87.56 126 TYR A C 1
ATOM 1011 O O . TYR A 1 126 ? 13.756 -17.671 -10.481 1.00 87.56 126 TYR A O 1
ATOM 1019 N N . ILE A 1 127 ? 11.572 -17.361 -10.142 1.00 88.12 127 ILE A N 1
ATOM 1020 C CA . ILE A 1 127 ? 11.627 -15.957 -10.583 1.00 88.12 127 ILE A CA 1
ATOM 1021 C C . ILE A 1 127 ? 12.665 -15.155 -9.799 1.00 88.12 127 ILE A C 1
ATOM 1023 O O . ILE A 1 127 ? 13.475 -14.448 -10.401 1.00 88.12 127 ILE A O 1
ATOM 1027 N N . LEU A 1 128 ? 12.684 -15.287 -8.470 1.00 86.88 128 LEU A N 1
ATOM 1028 C CA . LEU A 1 128 ? 13.614 -14.539 -7.628 1.00 86.88 128 LEU A CA 1
ATOM 1029 C C . LEU A 1 128 ? 15.083 -14.891 -7.900 1.00 86.88 128 LEU A C 1
ATOM 1031 O O . LEU A 1 128 ? 15.935 -14.013 -7.772 1.00 86.88 128 LEU A O 1
ATOM 1035 N N . ALA A 1 129 ? 15.381 -16.134 -8.287 1.00 86.00 129 ALA A N 1
ATOM 1036 C CA . ALA A 1 129 ? 16.731 -16.576 -8.629 1.00 86.00 129 ALA A CA 1
ATOM 1037 C C . ALA A 1 129 ? 17.244 -16.008 -9.965 1.00 86.00 129 ALA A C 1
ATOM 1039 O O . ALA A 1 129 ? 18.455 -15.897 -10.146 1.00 86.00 129 ALA A O 1
ATOM 1040 N N . TYR A 1 130 ? 16.347 -15.625 -10.881 1.00 85.75 130 TYR A N 1
ATOM 1041 C CA . TYR A 1 130 ? 16.700 -15.019 -12.173 1.00 85.75 130 TYR A CA 1
ATOM 1042 C C . TYR A 1 130 ? 16.632 -13.484 -12.170 1.00 85.75 130 TYR A C 1
ATOM 1044 O O . TYR A 1 130 ? 16.874 -12.854 -13.203 1.00 85.75 130 TYR A O 1
ATOM 1052 N N . LEU A 1 131 ? 16.333 -12.856 -11.026 1.00 84.44 131 LEU A N 1
ATOM 1053 C CA . LEU A 1 131 ? 16.396 -11.402 -10.912 1.00 84.44 131 LEU A CA 1
ATOM 1054 C C . LEU A 1 131 ? 17.845 -10.911 -11.071 1.00 84.44 131 LEU A C 1
ATOM 1056 O O . LEU A 1 131 ? 18.769 -11.491 -10.498 1.00 84.44 131 LEU A O 1
ATOM 1060 N N . PRO A 1 132 ? 18.074 -9.816 -11.813 1.00 79.00 132 PRO A N 1
ATOM 1061 C CA . PRO A 1 132 ? 19.416 -9.300 -12.018 1.00 79.00 132 PRO A CA 1
ATOM 1062 C C . PRO A 1 132 ? 19.993 -8.726 -10.713 1.00 79.00 132 PRO A C 1
ATOM 1064 O O . PRO A 1 132 ? 19.384 -7.870 -10.070 1.00 79.00 132 PRO A O 1
ATOM 1067 N N . GLU A 1 133 ? 21.214 -9.132 -10.343 1.00 81.06 133 GLU A N 1
ATOM 1068 C CA . GLU A 1 133 ? 21.906 -8.610 -9.148 1.00 81.06 133 GLU A CA 1
ATOM 1069 C C . GLU A 1 133 ? 22.106 -7.090 -9.195 1.00 81.06 133 GLU A C 1
ATOM 1071 O O . GLU A 1 133 ? 22.096 -6.402 -8.166 1.00 81.06 133 GLU A O 1
ATOM 1076 N N . LYS A 1 134 ? 22.301 -6.558 -10.405 1.00 76.25 134 LYS A N 1
ATOM 1077 C CA . LYS A 1 134 ? 22.471 -5.136 -10.688 1.00 76.25 134 LYS A CA 1
ATOM 1078 C C . LYS A 1 134 ? 21.471 -4.696 -11.740 1.00 76.25 134 LYS A C 1
ATOM 1080 O O . LYS A 1 134 ? 21.228 -5.412 -12.700 1.00 76.25 134 LYS A O 1
ATOM 1085 N N . CYS A 1 135 ? 20.969 -3.478 -11.597 1.00 71.12 135 CYS A N 1
ATOM 1086 C CA . CYS A 1 135 ? 20.122 -2.823 -12.580 1.00 71.12 135 CYS A CA 1
ATOM 1087 C C . CYS A 1 135 ? 20.812 -2.841 -13.958 1.00 71.12 135 CYS A C 1
ATOM 1089 O O . CYS A 1 135 ? 21.869 -2.210 -14.077 1.00 71.12 135 CYS A O 1
ATOM 1091 N N . PRO A 1 136 ? 20.228 -3.495 -14.985 1.00 65.00 136 PRO A N 1
ATOM 1092 C CA . PRO A 1 136 ? 20.790 -3.564 -16.338 1.00 65.00 136 PRO A CA 1
ATOM 1093 C C . PRO A 1 136 ? 21.149 -2.192 -16.913 1.00 65.00 136 PRO A C 1
ATOM 1095 O O . PRO A 1 136 ? 22.146 -2.031 -17.606 1.00 65.00 136 PRO A O 1
ATOM 1098 N N . ARG A 1 137 ? 20.376 -1.166 -16.544 1.00 67.00 137 ARG A N 1
ATOM 1099 C CA . ARG A 1 137 ? 20.539 0.189 -17.071 1.00 67.00 137 ARG A CA 1
ATOM 1100 C C . ARG A 1 137 ? 21.626 1.014 -16.388 1.00 67.00 137 ARG A C 1
ATOM 1102 O O . ARG A 1 137 ? 22.336 1.761 -17.051 1.00 67.00 137 ARG A O 1
ATOM 1109 N N . CYS A 1 138 ? 21.711 0.973 -15.058 1.00 62.34 138 CYS A N 1
ATOM 1110 C CA . CYS A 1 138 ? 22.557 1.904 -14.296 1.00 62.34 138 CYS A CA 1
ATOM 1111 C C . CYS A 1 138 ? 23.598 1.235 -13.392 1.00 62.34 138 CYS A C 1
ATOM 1113 O O . CYS A 1 138 ? 24.384 1.930 -12.746 1.00 62.34 138 CYS A O 1
ATOM 1115 N N . GLY A 1 139 ? 23.608 -0.098 -13.324 1.00 67.12 139 GLY A N 1
ATOM 1116 C CA . GLY A 1 139 ? 24.557 -0.875 -12.530 1.00 67.12 139 GLY A CA 1
ATOM 1117 C C . GLY A 1 139 ? 24.345 -0.801 -11.013 1.00 67.12 139 GLY A C 1
ATOM 1118 O O . GLY A 1 139 ? 25.172 -1.320 -10.262 1.00 67.12 139 GLY A O 1
ATOM 1119 N N . GLU A 1 140 ? 23.268 -0.161 -10.539 1.00 69.06 140 GLU A N 1
ATOM 1120 C CA . GLU A 1 140 ? 22.897 -0.152 -9.119 1.00 69.06 140 GLU A CA 1
ATOM 1121 C C . GLU A 1 140 ? 22.652 -1.579 -8.622 1.00 69.06 140 GLU A C 1
ATOM 1123 O O . GLU A 1 140 ? 21.902 -2.317 -9.247 1.00 69.06 140 GLU A O 1
ATOM 1128 N N . VAL A 1 141 ? 23.235 -1.950 -7.480 1.00 72.00 141 VAL A N 1
ATOM 1129 C CA . VAL A 1 141 ? 22.962 -3.241 -6.832 1.00 72.00 141 VAL A CA 1
ATOM 1130 C C . VAL A 1 141 ? 21.499 -3.286 -6.388 1.00 72.00 141 VAL A C 1
ATOM 1132 O O . VAL A 1 141 ? 21.082 -2.471 -5.561 1.00 72.00 141 VAL A O 1
ATOM 1135 N N . LEU A 1 142 ? 20.738 -4.226 -6.946 1.00 68.38 142 LEU A N 1
ATOM 1136 C CA . LEU A 1 142 ? 19.325 -4.445 -6.639 1.00 68.38 142 LEU A CA 1
ATOM 1137 C C . LEU A 1 142 ? 19.152 -5.422 -5.472 1.00 68.38 142 LEU A C 1
ATOM 1139 O O . LEU A 1 142 ? 18.306 -5.194 -4.612 1.00 68.38 142 LEU A O 1
ATOM 1143 N N . LEU A 1 143 ? 19.989 -6.462 -5.416 1.00 79.75 143 LEU A N 1
ATOM 1144 C CA . LEU A 1 143 ? 19.861 -7.601 -4.500 1.00 79.75 143 LEU A CA 1
ATOM 1145 C C . LEU A 1 143 ? 20.869 -7.531 -3.339 1.00 79.75 143 LEU A C 1
ATOM 1147 O O . LEU A 1 143 ? 21.679 -8.432 -3.134 1.00 79.75 143 LEU A O 1
ATOM 1151 N N . LYS A 1 144 ? 20.867 -6.432 -2.579 1.00 75.81 144 LYS A N 1
ATOM 1152 C CA . LYS A 1 144 ? 21.757 -6.304 -1.415 1.00 75.81 144 LYS A CA 1
ATOM 1153 C C . LYS A 1 144 ? 21.203 -7.109 -0.232 1.00 75.81 144 LYS A C 1
ATOM 1155 O O . LYS A 1 144 ? 20.055 -6.896 0.140 1.00 75.81 144 LYS A O 1
ATOM 1160 N N . ASP A 1 145 ? 22.028 -7.972 0.368 1.00 75.75 145 ASP A N 1
ATOM 1161 C CA . ASP A 1 145 ? 21.647 -8.831 1.505 1.00 75.75 145 ASP A CA 1
ATOM 1162 C C . ASP A 1 145 ? 20.405 -9.701 1.186 1.00 75.75 145 ASP A C 1
ATOM 1164 O O . ASP A 1 145 ? 19.519 -9.917 2.014 1.00 75.75 145 ASP A O 1
ATOM 1168 N N . TRP A 1 146 ? 20.321 -10.157 -0.070 1.00 81.25 146 TRP A N 1
ATOM 1169 C CA . TRP A 1 146 ? 19.150 -10.816 -0.640 1.00 81.25 146 TRP A CA 1
ATOM 1170 C C . TRP A 1 146 ? 19.180 -12.329 -0.430 1.00 81.25 146 TRP A C 1
ATOM 1172 O O . TRP A 1 146 ? 19.767 -13.071 -1.214 1.00 81.25 146 TRP A O 1
ATOM 1182 N N . ASP A 1 147 ? 18.516 -12.792 0.626 1.00 87.06 147 ASP A N 1
ATOM 1183 C CA . ASP A 1 147 ? 18.273 -14.220 0.832 1.00 87.06 147 ASP A CA 1
ATOM 1184 C C . ASP A 1 147 ? 16.994 -14.662 0.110 1.00 87.06 147 ASP A C 1
ATOM 1186 O O . ASP A 1 147 ? 15.879 -14.350 0.539 1.00 87.06 147 ASP A O 1
ATOM 1190 N N . ILE A 1 148 ? 17.155 -15.384 -1.001 1.00 85.81 148 ILE A N 1
ATOM 1191 C CA . ILE A 1 148 ? 16.050 -15.784 -1.885 1.00 85.81 148 ILE A CA 1
ATOM 1192 C C . ILE A 1 148 ? 14.989 -16.586 -1.119 1.00 85.81 148 ILE A C 1
ATOM 1194 O O . ILE A 1 148 ? 13.797 -16.332 -1.289 1.00 85.81 148 ILE A O 1
ATOM 1198 N N . GLN A 1 149 ? 15.404 -17.492 -0.226 1.00 83.94 149 GLN A N 1
ATOM 1199 C CA . GLN A 1 149 ? 14.480 -18.331 0.536 1.00 83.94 149 GLN A CA 1
ATOM 1200 C C . GLN A 1 149 ? 13.613 -17.501 1.491 1.00 83.94 149 GLN A C 1
ATOM 1202 O O . GLN A 1 149 ? 12.392 -17.659 1.531 1.00 83.94 149 GLN A O 1
ATOM 1207 N N . SER A 1 150 ? 14.221 -16.576 2.234 1.00 83.75 150 SER A N 1
ATOM 1208 C CA . SER A 1 150 ? 13.514 -15.642 3.111 1.00 83.75 150 SER A CA 1
ATOM 1209 C C . SER A 1 150 ? 12.554 -14.744 2.330 1.00 83.75 150 SER A C 1
ATOM 1211 O O . SER A 1 150 ? 11.404 -14.561 2.741 1.00 83.75 150 SER A O 1
ATOM 1213 N N . LYS A 1 151 ? 12.972 -14.225 1.166 1.00 84.12 151 LYS A N 1
ATOM 1214 C CA . LYS A 1 151 ? 12.104 -13.396 0.315 1.00 84.12 151 LYS A CA 1
ATOM 1215 C C . LYS A 1 151 ? 10.933 -14.193 -0.266 1.00 84.12 151 LYS A C 1
ATOM 1217 O O . LYS A 1 151 ? 9.815 -13.683 -0.253 1.00 84.12 151 LYS A O 1
ATOM 1222 N N . ALA A 1 152 ? 11.148 -15.438 -0.688 1.00 83.81 152 ALA A N 1
ATOM 1223 C CA . ALA A 1 152 ? 10.079 -16.314 -1.163 1.00 83.81 152 ALA A CA 1
ATOM 1224 C C . ALA A 1 152 ? 9.063 -16.635 -0.057 1.00 83.81 152 ALA A C 1
ATOM 1226 O O . ALA A 1 152 ? 7.860 -16.457 -0.241 1.00 83.81 152 ALA A O 1
ATOM 1227 N N . ASN A 1 153 ? 9.543 -16.986 1.138 1.00 81.44 153 ASN A N 1
ATOM 1228 C CA . ASN A 1 153 ? 8.686 -17.220 2.303 1.00 81.44 153 ASN A CA 1
ATOM 1229 C C . ASN A 1 153 ? 7.881 -15.965 2.689 1.00 81.44 153 ASN A C 1
ATOM 1231 O O . ASN A 1 153 ? 6.710 -16.059 3.067 1.00 81.44 153 ASN A O 1
ATOM 1235 N N . SER A 1 154 ? 8.499 -14.785 2.577 1.00 77.19 154 SER A N 1
ATOM 1236 C CA . SER A 1 154 ? 7.844 -13.494 2.807 1.00 77.19 154 SER A CA 1
ATOM 1237 C C . SER A 1 154 ? 6.747 -13.212 1.776 1.00 77.19 154 SER A C 1
ATOM 1239 O O . SER A 1 154 ? 5.680 -12.727 2.152 1.00 77.19 154 SER A O 1
ATOM 1241 N N . LEU A 1 155 ? 6.978 -13.559 0.501 1.00 73.88 155 LEU A N 1
ATOM 1242 C CA . LEU A 1 155 ? 5.973 -13.450 -0.559 1.00 73.88 155 LEU A CA 1
ATOM 1243 C C . LEU A 1 155 ? 4.774 -14.377 -0.306 1.00 73.88 155 LEU A C 1
ATOM 1245 O O . LEU A 1 155 ? 3.630 -13.979 -0.481 1.00 73.88 155 LEU A O 1
ATOM 1249 N N . LEU A 1 156 ? 5.012 -15.602 0.156 1.00 77.94 156 LEU A N 1
ATOM 1250 C CA . LEU A 1 156 ? 3.936 -16.553 0.446 1.00 77.94 156 LEU A CA 1
ATOM 1251 C C . LEU A 1 156 ? 3.136 -16.197 1.705 1.00 77.94 156 LEU A C 1
ATOM 1253 O O . LEU A 1 156 ? 1.977 -16.594 1.852 1.00 77.94 156 LEU A O 1
ATOM 1257 N N . GLY A 1 157 ? 3.752 -15.475 2.646 1.00 70.06 157 GLY A N 1
ATOM 1258 C CA . GLY A 1 157 ? 3.144 -15.178 3.942 1.00 70.06 157 GLY A CA 1
ATOM 1259 C C . GLY A 1 157 ? 2.902 -16.433 4.792 1.00 70.06 157 GLY A C 1
ATOM 1260 O O . GLY A 1 157 ? 1.979 -16.447 5.606 1.00 70.06 157 GLY A O 1
ATOM 1261 N N . GLY A 1 158 ? 3.707 -17.484 4.592 1.00 71.56 158 GLY A N 1
ATOM 1262 C CA . GLY A 1 158 ? 3.577 -18.776 5.280 1.00 71.56 158 GLY A CA 1
ATOM 1263 C C . GLY A 1 158 ? 2.529 -19.728 4.691 1.00 71.56 158 GLY A C 1
ATOM 1264 O O . GLY A 1 158 ? 2.109 -20.652 5.383 1.00 71.56 158 GLY A O 1
ATOM 1265 N N . ARG A 1 159 ? 2.084 -19.490 3.452 1.00 78.25 159 ARG A N 1
ATOM 1266 C CA . ARG A 1 159 ? 1.198 -20.380 2.685 1.00 78.25 159 ARG A CA 1
ATOM 1267 C C . ARG A 1 159 ? 2.000 -21.254 1.719 1.00 78.25 159 ARG A C 1
ATOM 1269 O O . ARG A 1 159 ? 3.111 -20.892 1.351 1.00 78.25 159 ARG A O 1
ATOM 1276 N N . ASP A 1 160 ? 1.409 -22.355 1.264 1.00 80.06 160 ASP A N 1
ATOM 1277 C CA . ASP A 1 160 ? 2.023 -23.218 0.240 1.00 80.06 160 ASP A CA 1
ATOM 1278 C C . ASP A 1 160 ? 1.928 -22.607 -1.172 1.00 80.06 160 ASP A C 1
ATOM 1280 O O . ASP A 1 160 ? 2.774 -22.857 -2.031 1.00 80.06 160 ASP A O 1
ATOM 1284 N N . PHE A 1 161 ? 0.908 -21.772 -1.398 1.00 86.06 161 PHE A N 1
ATOM 1285 C CA . PHE A 1 161 ? 0.666 -21.045 -2.642 1.00 86.06 161 PHE A CA 1
ATOM 1286 C C . PHE A 1 161 ? -0.021 -19.696 -2.376 1.00 86.06 161 PHE A C 1
ATOM 1288 O O . PHE A 1 161 ? -0.585 -19.471 -1.299 1.00 86.06 161 PHE A O 1
ATOM 1295 N N . ILE A 1 162 ? -0.005 -18.801 -3.365 1.00 86.69 162 ILE A N 1
ATOM 1296 C CA . ILE A 1 162 ? -0.635 -17.478 -3.302 1.00 86.69 162 ILE A CA 1
ATOM 1297 C C . ILE A 1 162 ? -1.543 -17.227 -4.513 1.00 86.69 162 ILE A C 1
ATOM 1299 O O . ILE A 1 162 ? -1.181 -17.533 -5.645 1.00 86.69 162 ILE A O 1
ATOM 1303 N N . ARG A 1 163 ? -2.740 -16.680 -4.276 1.00 88.44 163 ARG A N 1
ATOM 1304 C CA . ARG A 1 163 ? -3.693 -16.272 -5.326 1.00 88.44 163 ARG A CA 1
ATOM 1305 C C . ARG A 1 163 ? -3.523 -14.792 -5.663 1.00 88.44 163 ARG A C 1
ATOM 1307 O O . ARG A 1 163 ? -2.892 -14.060 -4.911 1.00 88.44 163 ARG A O 1
ATOM 1314 N N . LEU A 1 164 ? -4.113 -14.331 -6.763 1.00 80.75 164 LEU A N 1
ATOM 1315 C CA . LEU A 1 164 ? -3.975 -12.947 -7.236 1.00 80.75 164 LEU A CA 1
ATOM 1316 C C . LEU A 1 164 ? -4.338 -11.881 -6.183 1.00 80.75 164 LEU A C 1
ATOM 1318 O O . LEU A 1 164 ? -3.609 -10.900 -6.008 1.00 80.75 164 LEU A O 1
ATOM 1322 N N . GLU A 1 165 ? -5.452 -12.074 -5.479 1.00 75.12 165 GLU A N 1
ATOM 1323 C CA . GLU A 1 165 ? -5.935 -11.155 -4.438 1.00 75.12 165 GLU A CA 1
ATOM 1324 C C . GLU A 1 165 ? -4.885 -11.003 -3.328 1.00 75.12 165 GLU A C 1
ATOM 1326 O O . GLU A 1 165 ? -4.448 -9.899 -2.999 1.00 75.12 165 GLU A O 1
ATOM 1331 N N . ASP A 1 166 ? -4.379 -12.138 -2.854 1.00 77.38 166 ASP A N 1
ATOM 1332 C CA . ASP A 1 166 ? -3.329 -12.220 -1.849 1.00 77.38 166 ASP A CA 1
ATOM 1333 C C . ASP A 1 166 ? -1.983 -11.670 -2.344 1.00 77.38 166 ASP A C 1
ATOM 1335 O O . ASP A 1 166 ? -1.247 -11.027 -1.597 1.00 77.38 166 ASP A O 1
ATOM 1339 N N . PHE A 1 167 ? -1.633 -11.920 -3.605 1.00 77.81 167 PHE A N 1
ATOM 1340 C CA . PHE A 1 167 ? -0.393 -11.452 -4.220 1.00 77.81 167 PHE A CA 1
ATOM 1341 C C . PHE A 1 167 ? -0.364 -9.927 -4.325 1.00 77.81 167 PHE A C 1
ATOM 1343 O O . PHE A 1 167 ? 0.664 -9.301 -4.060 1.00 77.81 167 PHE A O 1
ATOM 1350 N N . THR A 1 168 ? -1.511 -9.319 -4.633 1.00 67.62 168 THR A N 1
ATOM 1351 C CA . THR A 1 168 ? -1.676 -7.862 -4.648 1.00 67.62 168 THR A CA 1
ATOM 1352 C C . THR A 1 168 ? -1.433 -7.271 -3.260 1.00 67.62 168 THR A C 1
ATOM 1354 O O . THR A 1 168 ? -0.701 -6.288 -3.125 1.00 67.62 168 THR A O 1
ATOM 1357 N N . GLU A 1 169 ? -1.977 -7.895 -2.213 1.00 62.91 169 GLU A N 1
ATOM 1358 C CA . GLU A 1 169 ? -1.707 -7.498 -0.830 1.00 62.91 169 GLU A CA 1
ATOM 1359 C C . GLU A 1 169 ? -0.226 -7.641 -0.477 1.00 62.91 169 GLU A C 1
ATOM 1361 O O . GLU A 1 169 ? 0.379 -6.738 0.096 1.00 62.91 169 GLU A O 1
ATOM 1366 N N . VAL A 1 170 ? 0.407 -8.747 -0.849 1.00 62.97 170 VAL A N 1
ATOM 1367 C CA . VAL A 1 170 ? 1.817 -8.969 -0.535 1.00 62.97 170 VAL A CA 1
ATOM 1368 C C . VAL A 1 170 ? 2.726 -7.978 -1.264 1.00 62.97 170 VAL A C 1
ATOM 1370 O O . VAL A 1 170 ? 3.637 -7.439 -0.637 1.00 62.97 170 VAL A O 1
ATOM 1373 N N . LEU A 1 171 ? 2.469 -7.662 -2.537 1.00 61.16 171 LEU A N 1
ATOM 1374 C CA . LEU A 1 171 ? 3.186 -6.600 -3.256 1.00 61.16 171 LEU A CA 1
ATOM 1375 C C . LEU A 1 171 ? 3.064 -5.240 -2.550 1.00 61.16 171 LEU A C 1
ATOM 1377 O O . LEU A 1 171 ? 4.012 -4.452 -2.568 1.00 61.16 171 LEU A O 1
ATOM 1381 N N . LEU A 1 172 ? 1.926 -4.979 -1.899 1.00 50.31 172 LEU A N 1
ATOM 1382 C CA . LEU A 1 172 ? 1.698 -3.783 -1.089 1.00 50.31 172 LEU A CA 1
ATOM 1383 C C . LEU A 1 172 ? 2.439 -3.813 0.252 1.00 50.31 172 LEU A C 1
ATOM 1385 O O . LEU A 1 172 ? 3.057 -2.823 0.640 1.00 50.31 172 LEU A O 1
ATOM 1389 N N . PHE A 1 173 ? 2.404 -4.940 0.962 1.00 46.06 173 PHE A N 1
ATOM 1390 C CA . PHE A 1 173 ? 2.957 -5.068 2.315 1.00 46.06 173 PHE A CA 1
ATOM 1391 C C . PHE A 1 173 ? 4.449 -5.464 2.352 1.00 46.06 173 PHE A C 1
ATOM 1393 O O . PHE A 1 173 ? 5.106 -5.345 3.396 1.00 46.06 173 PHE A O 1
ATOM 1400 N N . GLN A 1 174 ? 5.005 -5.906 1.220 1.00 63.12 174 GLN A N 1
ATOM 1401 C CA . GLN A 1 174 ? 6.419 -6.242 1.007 1.00 63.12 174 GLN A CA 1
ATOM 1402 C C . GLN A 1 174 ? 7.004 -5.417 -0.160 1.00 63.12 174 GLN A C 1
ATOM 1404 O O . GLN A 1 174 ? 7.464 -5.974 -1.163 1.00 63.12 174 GLN A O 1
ATOM 1409 N N . PRO A 1 175 ? 7.036 -4.074 -0.031 1.00 55.06 175 PRO A N 1
ATOM 1410 C CA . PRO A 1 175 ? 7.379 -3.159 -1.123 1.00 55.06 175 PRO A CA 1
ATOM 1411 C C . PRO A 1 175 ? 8.799 -3.347 -1.657 1.00 55.06 175 PRO A C 1
ATOM 1413 O O . PRO A 1 175 ? 9.085 -2.953 -2.780 1.00 55.06 175 PRO A O 1
ATOM 1416 N N . GLU A 1 176 ? 9.697 -3.953 -0.881 1.00 65.25 176 GLU A N 1
ATOM 1417 C CA . GLU A 1 176 ? 11.053 -4.272 -1.320 1.00 65.25 176 GLU A CA 1
ATOM 1418 C C . GLU A 1 176 ? 11.056 -5.272 -2.486 1.00 65.25 176 GLU A C 1
ATOM 1420 O O . GLU A 1 176 ? 11.729 -5.037 -3.486 1.00 65.25 176 GLU A O 1
ATOM 1425 N N . ILE A 1 177 ? 10.260 -6.343 -2.399 1.00 71.94 177 ILE A N 1
ATOM 1426 C CA . ILE A 1 177 ? 10.227 -7.395 -3.421 1.00 71.94 177 ILE A CA 1
ATOM 1427 C C . ILE A 1 177 ? 9.515 -6.896 -4.672 1.00 71.94 177 ILE A C 1
ATOM 1429 O O . ILE A 1 177 ? 10.072 -6.975 -5.767 1.00 71.94 177 ILE A O 1
ATOM 1433 N N . GLY A 1 178 ? 8.349 -6.267 -4.500 1.00 71.75 178 GLY A N 1
ATOM 1434 C CA . GLY A 1 178 ? 7.642 -5.615 -5.601 1.00 71.75 178 GLY A CA 1
ATOM 1435 C C . GLY A 1 178 ? 8.500 -4.558 -6.301 1.00 71.75 178 GLY A C 1
ATOM 1436 O O . GLY A 1 178 ? 8.556 -4.530 -7.528 1.00 71.75 178 GLY A O 1
ATOM 1437 N N . ARG A 1 179 ? 9.243 -3.737 -5.541 1.00 72.25 179 ARG A N 1
ATOM 1438 C CA . ARG A 1 179 ? 10.195 -2.762 -6.094 1.00 72.25 179 ARG A CA 1
ATOM 1439 C C . ARG A 1 179 ? 11.272 -3.447 -6.921 1.00 72.25 179 ARG A C 1
ATOM 1441 O O . ARG A 1 179 ? 11.533 -2.976 -8.018 1.00 72.25 179 ARG A O 1
ATOM 1448 N N . VAL A 1 180 ? 11.918 -4.496 -6.412 1.00 75.38 180 VAL A N 1
ATOM 1449 C CA . VAL A 1 180 ? 13.003 -5.174 -7.137 1.00 75.38 180 VAL A CA 1
ATOM 1450 C C . VAL A 1 180 ? 12.482 -5.815 -8.423 1.00 75.38 180 VAL A C 1
ATOM 1452 O O . VAL A 1 180 ? 13.099 -5.624 -9.468 1.00 75.38 180 VAL A O 1
ATOM 1455 N N . ILE A 1 181 ? 11.335 -6.498 -8.382 1.00 81.50 181 ILE A N 1
ATOM 1456 C CA . ILE A 1 181 ? 10.707 -7.113 -9.563 1.00 81.50 181 ILE A CA 1
ATOM 1457 C C . ILE A 1 181 ? 10.377 -6.040 -10.607 1.00 81.50 181 ILE A C 1
ATOM 1459 O O . ILE A 1 181 ? 10.835 -6.114 -11.747 1.00 81.50 181 ILE A O 1
ATOM 1463 N N . LEU A 1 182 ? 9.644 -4.996 -10.205 1.00 76.12 182 LEU A N 1
ATOM 1464 C CA . LEU A 1 182 ? 9.258 -3.906 -11.102 1.00 76.12 182 LEU A CA 1
ATOM 1465 C C . LEU A 1 182 ? 10.468 -3.156 -11.644 1.00 76.12 182 LEU A C 1
ATOM 1467 O O . LEU A 1 182 ? 10.526 -2.859 -12.832 1.00 76.12 182 LEU A O 1
ATOM 1471 N N . GLN A 1 183 ? 11.452 -2.861 -10.797 1.00 73.62 183 GLN A N 1
ATOM 1472 C CA . GLN A 1 183 ? 12.668 -2.178 -11.218 1.00 73.62 183 GLN A CA 1
ATOM 1473 C C . GLN A 1 183 ? 13.467 -3.040 -12.196 1.00 73.62 183 GLN A C 1
ATOM 1475 O O . GLN A 1 183 ? 14.000 -2.495 -13.159 1.00 73.62 183 GLN A O 1
ATOM 1480 N N . SER A 1 184 ? 13.503 -4.359 -12.006 1.00 81.44 184 SER A N 1
ATOM 1481 C CA . SER A 1 184 ? 14.148 -5.292 -12.936 1.00 81.44 184 SER A CA 1
ATOM 1482 C C . SER A 1 184 ? 13.463 -5.271 -14.302 1.00 81.44 184 SER A C 1
ATOM 1484 O O . SER A 1 184 ? 14.142 -5.103 -15.307 1.00 81.44 184 SER A O 1
ATOM 1486 N N . ILE A 1 185 ? 12.126 -5.312 -14.349 1.00 84.81 185 ILE A N 1
ATOM 1487 C CA . ILE A 1 185 ? 11.361 -5.228 -15.606 1.00 84.81 185 ILE A CA 1
ATOM 1488 C C . ILE A 1 185 ? 11.545 -3.860 -16.274 1.00 84.81 185 ILE A C 1
ATOM 1490 O O . ILE A 1 185 ? 11.912 -3.773 -17.442 1.00 84.81 185 ILE A O 1
ATOM 1494 N N . LEU A 1 186 ? 11.324 -2.766 -15.548 1.00 79.06 186 LEU A N 1
ATOM 1495 C CA . LEU A 1 186 ? 11.337 -1.422 -16.132 1.00 79.06 186 LEU A CA 1
ATOM 1496 C C . LEU A 1 186 ? 12.725 -0.989 -16.603 1.00 79.06 186 LEU A C 1
ATOM 1498 O O . LEU A 1 186 ? 12.831 -0.261 -17.589 1.00 79.06 186 LEU A O 1
ATOM 1502 N N . SER A 1 187 ? 13.784 -1.408 -15.906 1.00 72.38 187 SER A N 1
ATOM 1503 C CA . SER A 1 187 ? 15.161 -1.087 -16.299 1.00 72.38 187 SER A CA 1
ATOM 1504 C C . SER A 1 187 ? 15.647 -1.885 -17.505 1.00 72.38 187 SER A C 1
ATOM 1506 O O . SER A 1 187 ? 16.576 -1.434 -18.171 1.00 72.38 187 SER A O 1
ATOM 1508 N N . SER A 1 188 ? 14.998 -3.013 -17.790 1.00 80.25 188 SER A N 1
ATOM 1509 C CA . SER A 1 188 ? 15.268 -3.860 -18.949 1.00 80.25 188 SER A CA 1
ATOM 1510 C C . SER A 1 188 ? 14.704 -3.269 -20.250 1.00 80.25 188 SER A C 1
ATOM 1512 O O . SER A 1 188 ? 15.326 -3.315 -21.305 1.00 80.25 188 SER A O 1
ATOM 1514 N N . LEU A 1 189 ? 13.559 -2.583 -20.178 1.00 82.25 189 LEU A N 1
ATOM 1515 C CA . LEU A 1 189 ? 12.987 -1.928 -21.352 1.00 82.25 189 LEU A CA 1
ATOM 1516 C C . LEU A 1 189 ? 13.918 -0.815 -21.874 1.00 82.25 189 LEU A C 1
ATOM 1518 O O . LEU A 1 189 ? 14.505 -0.083 -21.068 1.00 82.25 189 LEU A O 1
ATOM 1522 N N . PRO A 1 190 ? 14.040 -0.616 -23.200 1.00 76.31 190 PRO A N 1
ATOM 1523 C CA . PRO A 1 190 ? 14.925 0.408 -23.736 1.00 76.31 190 PRO A CA 1
ATOM 1524 C C . PRO A 1 190 ? 14.542 1.819 -23.273 1.00 76.31 190 PRO A C 1
ATOM 1526 O O . PRO A 1 190 ? 13.350 2.131 -23.189 1.00 76.31 190 PRO A O 1
ATOM 1529 N N . PRO A 1 191 ? 15.515 2.723 -23.053 1.00 64.38 191 PRO A N 1
ATOM 1530 C CA . PRO A 1 191 ? 15.246 4.073 -22.548 1.00 64.38 191 PRO A CA 1
ATOM 1531 C C . PRO A 1 191 ? 14.226 4.876 -23.371 1.00 64.38 191 PRO A C 1
ATOM 1533 O O . PRO A 1 191 ? 13.458 5.654 -22.816 1.00 64.38 191 PRO A O 1
ATOM 1536 N N . PHE A 1 192 ? 14.146 4.660 -24.686 1.00 68.75 192 PHE A N 1
ATOM 1537 C CA . PHE A 1 192 ? 13.186 5.371 -25.535 1.00 68.75 192 PHE A CA 1
ATOM 1538 C C . PHE A 1 192 ? 11.722 4.949 -25.300 1.00 68.75 192 PHE A C 1
ATOM 1540 O O . PHE A 1 192 ? 10.811 5.716 -25.602 1.00 68.75 192 PHE A O 1
ATOM 1547 N N . ILE A 1 193 ? 11.455 3.750 -24.760 1.00 70.25 193 ILE A N 1
ATOM 1548 C CA . ILE A 1 193 ? 10.098 3.360 -24.332 1.00 70.25 193 ILE A CA 1
ATOM 1549 C C . ILE A 1 193 ? 9.658 4.219 -23.165 1.00 70.25 193 ILE A C 1
ATOM 1551 O O . ILE A 1 193 ? 8.528 4.699 -23.124 1.00 70.25 193 ILE A O 1
ATOM 1555 N N . GLU A 1 194 ? 10.575 4.445 -22.236 1.00 59.47 194 GLU A N 1
ATOM 1556 C CA . GLU A 1 194 ? 10.354 5.331 -21.115 1.00 59.47 194 GLU A CA 1
ATOM 1557 C C . GLU A 1 194 ? 10.091 6.761 -21.616 1.00 59.47 194 GLU A C 1
ATOM 1559 O O . GLU A 1 194 ? 9.088 7.374 -21.252 1.00 59.47 194 GLU A O 1
ATOM 1564 N N . GLU A 1 195 ? 10.880 7.261 -22.568 1.00 60.72 195 GLU A N 1
ATOM 1565 C CA . GLU A 1 195 ? 10.628 8.557 -23.216 1.00 60.72 195 GLU A CA 1
ATOM 1566 C C . GLU A 1 195 ? 9.205 8.685 -23.783 1.00 60.72 195 GLU A C 1
ATOM 1568 O O . GLU A 1 195 ? 8.625 9.768 -23.725 1.00 60.72 195 GLU A O 1
ATOM 1573 N N . VAL A 1 196 ? 8.567 7.604 -24.251 1.00 67.12 196 VAL A N 1
ATOM 1574 C CA . VAL A 1 196 ? 7.164 7.668 -24.693 1.00 67.12 196 VAL A CA 1
ATOM 1575 C C . VAL A 1 196 ? 6.234 8.157 -23.581 1.00 67.12 196 VAL A C 1
ATOM 1577 O O . VAL A 1 196 ? 5.366 8.989 -23.854 1.00 67.12 196 VAL A O 1
ATOM 1580 N N . PHE A 1 197 ? 6.438 7.686 -22.351 1.00 60.78 197 PHE A N 1
ATOM 1581 C CA . PHE A 1 197 ? 5.621 8.013 -21.180 1.00 60.78 197 PHE A CA 1
ATOM 1582 C C . PHE A 1 197 ? 6.068 9.273 -20.436 1.00 60.78 197 PHE A C 1
ATOM 1584 O O . PHE A 1 197 ? 5.281 9.837 -19.666 1.00 60.78 197 PHE A O 1
ATOM 1591 N N . PHE A 1 198 ? 7.314 9.702 -20.650 1.00 56.56 198 PHE A N 1
ATOM 1592 C CA . PHE A 1 198 ? 7.939 10.799 -19.912 1.00 56.56 198 PHE A CA 1
ATOM 1593 C C . PHE A 1 198 ? 8.324 12.012 -20.787 1.00 56.56 198 PHE A C 1
ATOM 1595 O O . PHE A 1 198 ? 8.680 13.059 -20.241 1.00 56.56 198 PHE A O 1
ATOM 1602 N N . GLU A 1 199 ? 8.161 11.964 -22.118 1.00 47.50 199 GLU A N 1
ATOM 1603 C CA . GLU A 1 199 ? 8.382 13.119 -23.000 1.00 47.50 199 GLU A CA 1
ATOM 1604 C C . GLU A 1 199 ? 7.383 14.259 -22.721 1.00 47.50 199 GLU A C 1
ATOM 1606 O O . GLU A 1 199 ? 6.166 14.122 -22.853 1.00 47.50 199 GLU A O 1
ATOM 1611 N N . LYS A 1 200 ? 7.932 15.446 -22.429 1.00 43.09 200 LYS A N 1
ATOM 1612 C CA . LYS A 1 200 ? 7.273 16.771 -22.437 1.00 43.09 200 LYS A CA 1
ATOM 1613 C C . LYS A 1 200 ? 6.085 17.025 -21.492 1.00 43.09 200 LYS A C 1
ATOM 1615 O O . LYS A 1 200 ? 5.608 18.160 -21.467 1.00 43.09 200 LYS A O 1
ATOM 1620 N N . GLU A 1 201 ? 5.651 16.079 -20.660 1.00 43.44 201 GLU A N 1
ATOM 1621 C CA . GLU A 1 201 ? 4.542 16.309 -19.705 1.00 43.44 201 GLU A CA 1
ATOM 1622 C C . GLU A 1 201 ? 4.934 16.399 -18.222 1.00 43.44 201 GLU A C 1
ATOM 1624 O O . GLU A 1 201 ? 4.125 16.858 -17.408 1.00 43.44 201 GLU A O 1
ATOM 1629 N N . LEU A 1 202 ? 6.170 16.050 -17.851 1.00 40.19 202 LEU A N 1
ATOM 1630 C CA . LEU A 1 202 ? 6.628 16.074 -16.451 1.00 40.19 202 LEU A CA 1
ATOM 1631 C C . LEU A 1 202 ? 6.593 17.470 -15.801 1.00 40.19 202 LEU A C 1
ATOM 1633 O O . LEU A 1 202 ? 6.576 17.549 -14.581 1.00 40.19 202 LEU A O 1
ATOM 1637 N N . SER A 1 203 ? 6.532 18.562 -16.571 1.00 45.00 203 SER A N 1
ATOM 1638 C CA . SER A 1 203 ? 6.380 19.923 -16.031 1.00 45.00 203 SER A CA 1
ATOM 1639 C C . SER A 1 203 ? 4.929 20.393 -15.885 1.00 45.00 203 SER A C 1
ATOM 1641 O O . SER A 1 203 ? 4.681 21.356 -15.168 1.00 45.00 203 SER A O 1
ATOM 1643 N N . LYS A 1 204 ? 3.963 19.749 -16.557 1.00 44.81 204 LYS A N 1
ATOM 1644 C CA . LYS A 1 204 ? 2.553 20.192 -16.570 1.00 44.81 204 LYS A CA 1
ATOM 1645 C C . LYS A 1 204 ? 1.647 19.388 -15.635 1.00 44.81 204 LYS A C 1
ATOM 1647 O O . LYS A 1 204 ? 0.562 19.857 -15.307 1.00 44.81 204 LYS A O 1
ATOM 1652 N N . GLN A 1 205 ? 2.078 18.194 -15.221 1.00 43.62 205 GLN A N 1
ATOM 1653 C CA . GLN A 1 205 ? 1.326 17.284 -14.341 1.00 43.62 205 GLN A CA 1
ATOM 1654 C C . GLN A 1 205 ? 2.091 16.860 -13.074 1.00 43.62 205 GLN A C 1
ATOM 1656 O O . GLN A 1 205 ? 1.569 16.054 -12.302 1.00 43.62 205 GLN A O 1
ATOM 1661 N N . SER A 1 206 ? 3.328 17.322 -12.862 1.00 50.12 206 SER A N 1
ATOM 1662 C CA . SER A 1 206 ? 4.025 17.079 -11.596 1.00 50.12 206 SER A CA 1
ATOM 1663 C C . SER A 1 206 ? 3.314 17.810 -10.465 1.00 50.12 206 SER A C 1
ATOM 1665 O O . SER A 1 206 ? 2.804 18.916 -10.641 1.00 50.12 206 SER A O 1
ATOM 1667 N N . ILE A 1 207 ? 3.264 17.180 -9.294 1.00 57.41 207 ILE A N 1
ATOM 1668 C CA . ILE A 1 207 ? 2.729 17.848 -8.105 1.00 57.41 207 ILE A CA 1
ATOM 1669 C C . ILE A 1 207 ? 3.817 18.710 -7.473 1.00 57.41 207 ILE A C 1
ATOM 1671 O O . ILE A 1 207 ? 3.518 19.780 -6.950 1.00 57.41 207 ILE A O 1
ATOM 1675 N N . TYR A 1 208 ? 5.070 18.264 -7.574 1.00 74.00 208 TYR A N 1
ATOM 1676 C CA . TYR A 1 208 ? 6.242 19.036 -7.192 1.00 74.00 208 TYR A CA 1
ATOM 1677 C C . TYR A 1 208 ? 7.506 18.478 -7.860 1.00 74.00 208 TYR A C 1
ATOM 1679 O O . TYR A 1 208 ? 7.569 17.291 -8.195 1.00 74.00 208 TYR A O 1
ATOM 1687 N N . SER A 1 209 ? 8.515 19.324 -8.056 1.00 78.81 209 SER A N 1
ATOM 1688 C CA . SER A 1 209 ? 9.843 18.915 -8.517 1.00 78.81 209 SER A CA 1
ATOM 1689 C C . SER A 1 209 ? 10.915 19.807 -7.912 1.00 78.81 209 SER A C 1
ATOM 1691 O O . SER A 1 209 ? 10.712 21.013 -7.826 1.00 78.81 209 SER A O 1
ATOM 1693 N N . GLY A 1 210 ? 12.072 19.241 -7.595 1.00 79.81 210 GLY A N 1
ATOM 1694 C CA . GLY A 1 210 ? 13.171 19.956 -6.945 1.00 79.81 210 GLY A CA 1
ATOM 1695 C C . GLY A 1 210 ? 14.447 19.122 -6.923 1.00 79.81 210 GLY A C 1
ATOM 1696 O O . GLY A 1 210 ? 14.432 17.959 -7.317 1.00 79.81 210 GLY A O 1
ATOM 1697 N N . ILE A 1 211 ? 15.563 19.702 -6.495 1.00 83.88 211 ILE A N 1
ATOM 1698 C CA . ILE A 1 211 ? 16.850 19.001 -6.423 1.00 83.88 211 ILE A CA 1
ATOM 1699 C C . ILE A 1 211 ? 17.058 18.496 -4.996 1.00 83.88 211 ILE A C 1
ATOM 1701 O O . ILE A 1 211 ? 16.899 19.251 -4.042 1.00 83.88 211 ILE A O 1
ATOM 1705 N N . LEU A 1 212 ? 17.414 17.220 -4.857 1.00 83.31 212 LEU A N 1
ATOM 1706 C CA . LEU A 1 212 ? 17.774 16.611 -3.581 1.00 83.31 212 LEU A CA 1
ATOM 1707 C C . LEU A 1 212 ? 19.037 15.769 -3.742 1.00 83.31 212 LEU A C 1
ATOM 1709 O O . LEU A 1 212 ? 19.271 15.116 -4.762 1.00 83.31 212 LEU A O 1
ATOM 1713 N N . ARG A 1 213 ? 19.839 15.723 -2.686 1.00 84.19 213 ARG A N 1
ATOM 1714 C CA . ARG A 1 213 ? 20.887 14.724 -2.516 1.00 84.19 213 ARG A CA 1
ATOM 1715 C C . ARG A 1 213 ? 20.261 13.444 -1.973 1.00 84.19 213 ARG A C 1
ATOM 1717 O O . ARG A 1 213 ? 19.646 13.447 -0.911 1.00 84.19 213 ARG A O 1
ATOM 1724 N N . PHE A 1 214 ? 20.437 12.349 -2.705 1.00 78.00 214 PHE A N 1
ATOM 1725 C CA . PHE A 1 214 ? 19.972 11.015 -2.337 1.00 78.00 214 PHE A CA 1
ATOM 1726 C C . PHE A 1 214 ? 21.132 10.034 -2.488 1.00 78.00 214 PHE A C 1
ATOM 1728 O O . PHE A 1 214 ? 21.811 9.990 -3.519 1.00 78.00 214 PHE A O 1
ATOM 1735 N N . LYS A 1 215 ? 21.410 9.260 -1.435 1.00 72.81 215 LYS A N 1
ATOM 1736 C CA . LYS A 1 215 ? 22.669 8.506 -1.310 1.00 72.81 215 LYS A CA 1
ATOM 1737 C C . LYS A 1 215 ? 23.879 9.459 -1.443 1.00 72.81 215 LYS A C 1
ATOM 1739 O O . LYS A 1 215 ? 23.909 10.506 -0.805 1.00 72.81 215 LYS A O 1
ATOM 1744 N N . LYS A 1 216 ? 24.889 9.106 -2.249 1.00 73.00 216 LYS A N 1
ATOM 1745 C CA . LYS A 1 216 ? 26.115 9.907 -2.464 1.00 73.00 216 LYS A CA 1
ATOM 1746 C C . LYS A 1 216 ? 26.028 10.883 -3.648 1.00 73.00 216 LYS A C 1
ATOM 1748 O O . LYS A 1 216 ? 27.054 11.421 -4.049 1.00 73.00 216 LYS A O 1
ATOM 1753 N N . ARG A 1 217 ? 24.854 11.065 -4.263 1.00 75.94 217 ARG A N 1
ATOM 1754 C CA . ARG A 1 217 ? 24.705 11.847 -5.501 1.00 75.94 217 ARG A CA 1
ATOM 1755 C C . ARG A 1 217 ? 23.537 12.823 -5.418 1.00 75.94 217 ARG A C 1
ATOM 1757 O O . ARG A 1 217 ? 22.610 12.646 -4.630 1.00 75.94 217 ARG A O 1
ATOM 1764 N N . THR A 1 218 ? 23.609 13.855 -6.244 1.00 80.38 218 THR A N 1
ATOM 1765 C CA . THR A 1 218 ? 22.535 14.827 -6.430 1.00 80.38 218 THR A CA 1
ATOM 1766 C C . THR A 1 218 ? 21.643 14.367 -7.568 1.00 80.38 218 THR A C 1
ATOM 1768 O O . THR A 1 218 ? 22.139 13.970 -8.623 1.00 80.38 218 THR A O 1
ATOM 1771 N N . TYR A 1 219 ? 20.337 14.428 -7.345 1.00 77.81 219 TYR A N 1
ATOM 1772 C CA . TYR A 1 219 ? 19.341 14.126 -8.354 1.00 77.81 219 TYR A CA 1
ATOM 1773 C C . TYR A 1 219 ? 18.270 15.209 -8.359 1.00 77.81 219 TYR A C 1
ATOM 1775 O O . TYR A 1 219 ? 17.932 15.797 -7.330 1.00 77.81 219 TYR A O 1
ATOM 1783 N N . LYS A 1 220 ? 17.684 15.442 -9.525 1.00 79.25 220 LYS A N 1
ATOM 1784 C CA . LYS A 1 220 ? 16.405 16.134 -9.618 1.00 79.25 220 LYS A CA 1
ATOM 1785 C C . LYS A 1 220 ? 15.311 15.129 -9.284 1.00 79.25 220 LYS A C 1
ATOM 1787 O O . LYS A 1 220 ? 15.254 14.082 -9.906 1.00 79.25 220 LYS A O 1
ATOM 1792 N N . PHE A 1 221 ? 14.447 15.429 -8.331 1.00 81.50 221 PHE A N 1
ATOM 1793 C CA . PHE A 1 221 ? 13.291 14.619 -7.970 1.00 81.50 221 PHE A CA 1
ATOM 1794 C C . PHE A 1 221 ? 12.006 15.217 -8.539 1.00 81.50 221 PHE A C 1
ATOM 1796 O O . PHE A 1 221 ? 11.856 16.437 -8.631 1.00 81.50 221 PHE A O 1
ATOM 1803 N N . VAL A 1 222 ? 11.059 14.355 -8.895 1.00 75.88 222 VAL A N 1
ATOM 1804 C CA . VAL A 1 222 ? 9.719 14.715 -9.361 1.00 75.88 222 VAL A CA 1
ATOM 1805 C C . VAL A 1 222 ? 8.692 13.826 -8.663 1.00 75.88 222 VAL A C 1
ATOM 1807 O O . VAL A 1 222 ? 8.744 12.602 -8.769 1.00 75.88 222 VAL A O 1
ATOM 1810 N N . LEU A 1 223 ? 7.739 14.446 -7.968 1.00 74.44 223 LEU A N 1
ATOM 1811 C CA . LEU A 1 223 ? 6.637 13.772 -7.287 1.00 74.44 223 LEU A CA 1
ATOM 1812 C C . LEU A 1 223 ? 5.404 13.680 -8.192 1.00 74.44 223 LEU A C 1
ATOM 1814 O O . LEU A 1 223 ? 4.872 14.706 -8.636 1.00 74.44 223 LEU A O 1
ATOM 1818 N N . LYS A 1 224 ? 4.917 12.455 -8.422 1.00 66.88 224 LYS A N 1
ATOM 1819 C CA . LYS A 1 224 ? 3.702 12.197 -9.207 1.00 66.88 224 LYS A CA 1
ATOM 1820 C C . LYS A 1 224 ? 2.934 10.980 -8.681 1.00 66.88 224 LYS A C 1
ATOM 1822 O O . LYS A 1 224 ? 3.515 9.915 -8.484 1.00 66.88 224 LYS A O 1
ATOM 1827 N N . ASN A 1 225 ? 1.617 11.132 -8.526 1.00 65.88 225 ASN A N 1
ATOM 1828 C CA . ASN A 1 225 ? 0.664 10.135 -8.019 1.00 65.88 225 ASN A CA 1
ATOM 1829 C C . ASN A 1 225 ? 1.002 9.630 -6.606 1.00 65.88 225 ASN A C 1
ATOM 1831 O O . ASN A 1 225 ? 0.445 10.137 -5.643 1.00 65.88 225 ASN A O 1
ATOM 1835 N N . GLN A 1 226 ? 1.900 8.653 -6.482 1.00 68.25 226 GLN A N 1
ATOM 1836 C CA . GLN A 1 226 ? 2.421 8.117 -5.215 1.00 68.25 226 GLN A CA 1
ATOM 1837 C C . GLN A 1 226 ? 3.862 7.616 -5.397 1.00 68.25 226 GLN A C 1
ATOM 1839 O O . GLN A 1 226 ? 4.296 6.661 -4.755 1.00 68.25 226 GLN A O 1
ATOM 1844 N N . ALA A 1 227 ? 4.608 8.249 -6.304 1.00 68.25 227 ALA A N 1
ATOM 1845 C CA . ALA A 1 227 ? 5.988 7.906 -6.593 1.00 68.25 227 ALA A CA 1
ATOM 1846 C C . ALA A 1 227 ? 6.871 9.154 -6.711 1.00 68.25 227 ALA A C 1
ATOM 1848 O O . ALA A 1 227 ? 6.473 10.174 -7.283 1.00 68.25 227 ALA A O 1
ATOM 1849 N N . LEU A 1 228 ? 8.087 9.040 -6.187 1.00 75.50 228 LEU A N 1
ATOM 1850 C CA . LEU A 1 228 ? 9.184 9.982 -6.361 1.00 75.50 228 LEU A CA 1
ATOM 1851 C C . LEU A 1 228 ? 10.135 9.457 -7.427 1.00 75.50 228 LEU A C 1
ATOM 1853 O O . LEU A 1 228 ? 10.906 8.535 -7.182 1.00 75.50 228 LEU A O 1
ATOM 1857 N N . TYR A 1 229 ? 10.094 10.068 -8.600 1.00 69.88 229 TYR A N 1
ATOM 1858 C CA . TYR A 1 229 ? 11.036 9.807 -9.681 1.00 69.88 229 TYR A CA 1
ATOM 1859 C C . TYR A 1 229 ? 12.283 10.653 -9.463 1.00 69.88 229 TYR A C 1
ATOM 1861 O O . TYR A 1 229 ? 12.153 11.824 -9.113 1.00 69.88 229 TYR A O 1
ATOM 1869 N N . TYR A 1 230 ? 13.476 10.108 -9.678 1.00 72.00 230 TYR A N 1
ATOM 1870 C CA . TYR A 1 230 ? 14.719 10.861 -9.526 1.00 72.00 230 TYR A CA 1
ATOM 1871 C C . TYR A 1 230 ? 15.627 10.717 -10.731 1.00 72.00 230 TYR A C 1
ATOM 1873 O O . TYR A 1 230 ? 15.792 9.631 -11.264 1.00 72.00 230 TYR A O 1
ATOM 1881 N N . PHE A 1 231 ? 16.205 11.832 -11.159 1.00 71.12 231 PHE A N 1
ATOM 1882 C CA . PHE A 1 231 ? 16.894 12.028 -12.425 1.00 71.12 231 PHE A CA 1
ATOM 1883 C C . PHE A 1 231 ? 18.328 12.475 -12.139 1.00 71.12 231 PHE A C 1
ATOM 1885 O O . PHE A 1 231 ? 18.524 13.361 -11.299 1.00 71.12 231 PHE A O 1
ATOM 1892 N N . PRO A 1 232 ? 19.342 11.923 -12.820 1.00 69.75 232 PRO A N 1
ATOM 1893 C CA . PRO A 1 232 ? 20.670 12.524 -12.842 1.00 69.75 232 PRO A CA 1
ATOM 1894 C C . PRO A 1 232 ? 20.540 13.966 -13.347 1.00 69.75 232 PRO A C 1
ATOM 1896 O O . PRO A 1 232 ? 19.729 14.224 -14.232 1.00 69.75 232 PRO A O 1
ATOM 1899 N N . THR A 1 233 ? 21.299 14.909 -12.790 1.00 62.53 233 THR A N 1
ATOM 1900 C CA . THR A 1 233 ? 21.082 16.355 -13.004 1.00 62.53 233 THR A CA 1
ATOM 1901 C C . THR A 1 233 ? 21.097 16.783 -14.480 1.00 62.53 233 THR A C 1
ATOM 1903 O O . THR A 1 233 ? 20.435 17.751 -14.841 1.00 62.53 233 THR A O 1
ATOM 1906 N N . GLU A 1 234 ? 21.800 16.040 -15.337 1.00 57.34 234 GLU A N 1
ATOM 1907 C CA . GLU A 1 234 ? 21.936 16.310 -16.777 1.00 57.34 234 GLU A CA 1
ATOM 1908 C C . GLU A 1 234 ? 21.001 15.461 -17.659 1.00 57.34 234 GLU A C 1
ATOM 1910 O O . GLU A 1 234 ? 20.953 15.636 -18.874 1.00 57.34 234 GLU A O 1
ATOM 1915 N N . SER A 1 235 ? 20.238 14.542 -17.064 1.00 51.25 235 SER A N 1
ATOM 1916 C CA . SER A 1 235 ? 19.397 13.585 -17.784 1.00 51.25 235 SER A CA 1
ATOM 1917 C C . SER A 1 235 ? 17.928 13.995 -17.759 1.00 51.25 235 SER A C 1
ATOM 1919 O O . SER A 1 235 ? 17.384 14.407 -16.733 1.00 51.25 235 SER A O 1
ATOM 1921 N N . GLN A 1 236 ? 17.261 13.821 -18.899 1.00 49.06 236 GLN A N 1
ATOM 1922 C CA . GLN A 1 236 ? 15.811 13.988 -19.022 1.00 49.06 236 GLN A CA 1
ATOM 1923 C C . GLN A 1 236 ? 15.031 12.721 -18.625 1.00 49.06 236 GLN A C 1
ATOM 1925 O O . GLN A 1 236 ? 13.816 12.796 -18.459 1.00 49.06 236 GLN A O 1
ATOM 1930 N N . SER A 1 237 ? 15.720 11.593 -18.414 1.00 43.16 237 SER A N 1
ATOM 1931 C CA . SER A 1 237 ? 15.133 10.302 -18.023 1.00 43.16 237 SER A CA 1
ATOM 1932 C C . SER A 1 237 ? 15.412 9.992 -16.547 1.00 43.16 237 SER A C 1
ATOM 1934 O O . SER A 1 237 ? 16.524 10.280 -16.070 1.00 43.16 237 SER A O 1
ATOM 1936 N N . PRO A 1 238 ? 14.439 9.442 -15.794 1.00 47.62 238 PRO A N 1
ATOM 1937 C CA . PRO A 1 238 ? 14.636 9.148 -14.385 1.00 47.62 238 PRO A CA 1
ATOM 1938 C C . PRO A 1 238 ? 15.581 7.952 -14.231 1.00 47.62 238 PRO A C 1
ATOM 1940 O O . PRO A 1 238 ? 15.468 6.933 -14.899 1.00 47.62 238 PRO A O 1
ATOM 1943 N N . TYR A 1 239 ? 16.538 8.080 -13.320 1.00 55.22 239 TYR A N 1
ATOM 1944 C CA . TYR A 1 239 ? 17.408 6.992 -12.884 1.00 55.22 239 TYR A CA 1
ATOM 1945 C C . TYR A 1 239 ? 16.628 5.905 -12.140 1.00 55.22 239 TYR A C 1
ATOM 1947 O O . TYR A 1 239 ? 16.998 4.735 -12.175 1.00 55.22 239 TYR A O 1
ATOM 1955 N N . GLY A 1 240 ? 15.572 6.294 -11.428 1.00 53.84 240 GLY A N 1
ATOM 1956 C CA . GLY A 1 240 ? 14.725 5.369 -10.697 1.00 53.84 240 GLY A CA 1
ATOM 1957 C C . GLY A 1 240 ? 13.503 6.049 -10.103 1.00 53.84 240 GLY A C 1
ATOM 1958 O O . GLY A 1 240 ? 13.314 7.264 -10.218 1.00 53.84 240 GLY A O 1
ATOM 1959 N N . MET A 1 241 ? 12.678 5.244 -9.440 1.00 64.44 241 MET A N 1
ATOM 1960 C CA . MET A 1 241 ? 11.506 5.709 -8.713 1.00 64.44 241 MET A CA 1
ATOM 1961 C C . MET A 1 241 ? 11.443 5.101 -7.314 1.00 64.44 241 MET A C 1
ATOM 1963 O O . MET A 1 241 ? 11.904 3.985 -7.072 1.00 64.44 241 MET A O 1
ATOM 1967 N N . ILE A 1 242 ? 10.861 5.852 -6.387 1.00 64.06 242 ILE A N 1
ATOM 1968 C CA . ILE A 1 242 ? 10.570 5.423 -5.023 1.00 64.06 242 ILE A CA 1
ATOM 1969 C C . ILE A 1 242 ? 9.060 5.500 -4.863 1.00 64.06 242 ILE A C 1
ATOM 1971 O O . ILE A 1 242 ? 8.491 6.590 -4.906 1.00 64.06 242 ILE A O 1
ATOM 1975 N N . LEU A 1 243 ? 8.405 4.351 -4.707 1.00 59.00 243 LEU A N 1
ATOM 1976 C CA . LEU A 1 243 ? 7.002 4.317 -4.310 1.00 59.00 243 LEU A CA 1
ATOM 1977 C C . LEU A 1 243 ? 6.912 4.839 -2.877 1.00 59.00 243 LEU A C 1
ATOM 1979 O O . LEU A 1 243 ? 7.604 4.348 -1.990 1.00 59.00 243 LEU A O 1
ATOM 1983 N N . ILE A 1 244 ? 6.098 5.871 -2.676 1.00 66.94 244 ILE A N 1
ATOM 1984 C CA . ILE A 1 244 ? 5.923 6.520 -1.372 1.00 66.94 244 ILE A CA 1
ATOM 1985 C C . ILE A 1 244 ? 4.609 6.133 -0.693 1.00 66.94 244 ILE A C 1
ATOM 1987 O O . ILE A 1 244 ? 4.334 6.596 0.410 1.00 66.94 244 ILE A O 1
ATOM 1991 N N . LYS A 1 245 ? 3.807 5.277 -1.335 1.00 56.53 245 LYS A N 1
ATOM 1992 C CA . LYS A 1 245 ? 2.665 4.624 -0.696 1.00 56.53 245 LYS A CA 1
ATOM 1993 C C . LYS A 1 245 ? 3.174 3.864 0.538 1.00 56.53 245 LYS A C 1
ATOM 1995 O O . LYS A 1 245 ? 4.173 3.158 0.446 1.00 56.53 245 LYS A O 1
ATOM 2000 N N . ASP A 1 246 ? 2.539 4.086 1.686 1.00 51.34 246 ASP A N 1
ATOM 2001 C CA . ASP A 1 246 ? 2.875 3.458 2.976 1.00 51.34 246 ASP A CA 1
ATOM 2002 C C . ASP A 1 246 ? 4.251 3.827 3.577 1.00 51.34 246 ASP A C 1
ATOM 2004 O O . ASP A 1 246 ? 4.701 3.210 4.549 1.00 51.34 246 ASP A O 1
ATOM 2008 N N . LEU A 1 247 ? 4.914 4.865 3.048 1.00 57.78 247 LEU A N 1
ATOM 2009 C CA . LEU A 1 247 ? 6.078 5.484 3.685 1.00 57.78 247 LEU A CA 1
ATOM 2010 C C . LEU A 1 247 ? 5.655 6.687 4.532 1.00 57.78 247 LEU A C 1
ATOM 2012 O O . LEU A 1 247 ? 4.815 7.496 4.151 1.00 57.78 247 LEU A O 1
ATOM 2016 N N . TYR A 1 248 ? 6.287 6.850 5.684 1.00 64.12 248 TYR A N 1
ATOM 2017 C CA . TYR A 1 248 ? 6.192 8.056 6.488 1.00 64.12 248 TYR A CA 1
ATOM 2018 C C . TYR A 1 248 ? 7.262 9.040 6.083 1.00 64.12 248 TYR A C 1
ATOM 2020 O O . TYR A 1 248 ? 8.411 8.655 5.903 1.00 64.12 248 TYR A O 1
ATOM 2028 N N . VAL A 1 249 ? 6.913 10.321 6.054 1.00 80.12 249 VAL A N 1
ATOM 2029 C CA . VAL A 1 249 ? 7.896 11.389 5.912 1.00 80.12 249 VAL A CA 1
ATOM 2030 C C . VAL A 1 249 ? 8.194 12.040 7.260 1.00 80.12 249 VAL A C 1
ATOM 2032 O O . VAL A 1 249 ? 7.289 12.533 7.937 1.00 80.12 249 VAL A O 1
ATOM 2035 N N . ALA A 1 250 ? 9.468 12.047 7.643 1.00 73.25 250 ALA A N 1
ATOM 2036 C CA . ALA A 1 250 ? 9.968 12.649 8.873 1.00 73.25 250 ALA A CA 1
ATOM 2037 C C . ALA A 1 250 ? 11.057 13.682 8.562 1.00 73.25 250 ALA A C 1
ATOM 2039 O O . ALA A 1 250 ? 11.987 13.404 7.809 1.00 73.25 250 ALA A O 1
ATOM 2040 N N . LYS A 1 251 ? 10.959 14.871 9.165 1.00 83.19 251 LYS A N 1
ATOM 2041 C CA . LYS A 1 251 ? 12.057 15.845 9.176 1.00 83.19 251 LYS A CA 1
ATOM 2042 C C . LYS A 1 251 ? 13.071 15.392 10.221 1.00 83.19 251 LYS A C 1
ATOM 2044 O O . LYS A 1 251 ? 12.689 15.204 11.373 1.00 83.19 251 LYS A O 1
ATOM 2049 N N . LEU A 1 252 ? 14.327 15.190 9.827 1.00 76.69 252 LEU A N 1
ATOM 2050 C CA . LEU A 1 252 ? 15.397 14.807 10.754 1.00 76.69 252 LEU A CA 1
ATOM 2051 C C . LEU A 1 252 ? 16.144 16.037 11.276 1.00 76.69 252 LEU A C 1
ATOM 2053 O O . LEU A 1 252 ? 16.510 16.090 12.444 1.00 76.69 252 LEU A O 1
ATOM 2057 N N . ASN A 1 253 ? 16.384 17.013 10.403 1.00 83.62 253 ASN A N 1
ATOM 2058 C CA . ASN A 1 253 ? 16.978 18.308 10.723 1.00 83.62 253 ASN A CA 1
ATOM 2059 C C . ASN A 1 253 ? 16.670 19.312 9.600 1.00 83.62 253 ASN A C 1
ATOM 2061 O O . ASN A 1 253 ? 15.992 18.975 8.628 1.00 83.62 253 ASN A O 1
ATOM 2065 N N . GLU A 1 254 ? 17.205 20.524 9.723 1.00 85.25 254 GLU A N 1
ATOM 2066 C CA . GLU A 1 254 ? 17.058 21.628 8.764 1.00 85.25 254 GLU A CA 1
ATOM 2067 C C . GLU A 1 254 ? 17.479 21.269 7.328 1.00 85.25 254 GLU A C 1
ATOM 2069 O O . GLU A 1 254 ? 17.017 21.888 6.384 1.00 85.25 254 GLU A O 1
ATOM 2074 N N . PHE A 1 255 ? 18.309 20.246 7.120 1.00 89.88 255 PHE A N 1
ATOM 2075 C CA . PHE A 1 255 ? 18.833 19.893 5.794 1.00 89.88 255 PHE A CA 1
ATOM 2076 C C . PHE A 1 255 ? 18.472 18.481 5.353 1.00 89.88 255 PHE A C 1
ATOM 2078 O O . PHE A 1 255 ? 18.922 18.043 4.295 1.00 89.88 255 PHE A O 1
ATOM 2085 N N . THR A 1 256 ? 17.721 17.731 6.162 1.00 87.31 256 THR A N 1
ATOM 2086 C CA . THR A 1 256 ? 17.504 16.300 5.941 1.00 87.31 256 THR A CA 1
ATOM 2087 C C . THR A 1 256 ? 16.082 15.894 6.296 1.00 87.31 256 THR A C 1
ATOM 2089 O O . THR A 1 256 ? 15.625 16.108 7.421 1.00 87.31 256 THR A O 1
ATOM 2092 N N . PHE A 1 257 ? 15.420 15.204 5.369 1.00 88.69 257 PHE A N 1
ATOM 2093 C CA . PHE A 1 257 ? 14.209 14.442 5.653 1.00 88.69 257 PHE A CA 1
ATOM 2094 C C . PHE A 1 257 ? 14.393 12.977 5.279 1.00 88.69 257 PHE A C 1
ATOM 2096 O O . PHE A 1 257 ? 15.296 12.597 4.532 1.00 88.69 257 PHE A O 1
ATOM 2103 N N . GLU A 1 258 ? 13.527 12.144 5.822 1.00 83.88 258 GLU A N 1
ATOM 2104 C CA . GLU A 1 258 ? 13.542 10.711 5.619 1.00 83.88 258 GLU A CA 1
ATOM 2105 C C . GLU A 1 258 ? 12.155 10.229 5.214 1.00 83.88 258 GLU A C 1
ATOM 2107 O O 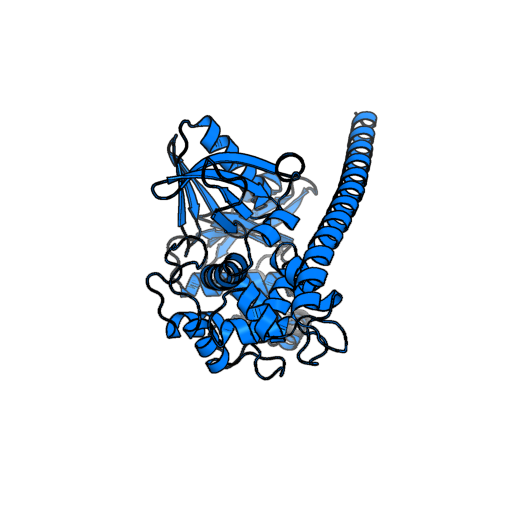. GLU A 1 258 ? 11.152 10.652 5.791 1.00 83.88 258 GLU A O 1
ATOM 2112 N N . LEU A 1 259 ? 12.111 9.339 4.225 1.00 75.94 259 LEU A N 1
ATOM 2113 C CA . LEU A 1 259 ? 10.943 8.524 3.924 1.00 75.94 259 LEU A CA 1
ATOM 2114 C C . LEU A 1 259 ? 11.188 7.129 4.462 1.00 75.94 259 LEU A C 1
ATOM 2116 O O . LEU A 1 259 ? 12.069 6.434 3.961 1.00 75.94 259 LEU A O 1
ATOM 2120 N N . ARG A 1 260 ? 10.434 6.724 5.479 1.00 61.97 260 ARG A N 1
ATOM 2121 C CA . ARG A 1 260 ? 10.653 5.442 6.143 1.00 61.97 260 ARG A CA 1
ATOM 2122 C C . ARG A 1 260 ? 9.377 4.716 6.512 1.00 61.97 260 ARG A C 1
ATOM 2124 O O . ARG A 1 260 ? 8.340 5.334 6.691 1.00 61.97 260 ARG A O 1
ATOM 2131 N N . ASN A 1 261 ? 9.479 3.414 6.704 1.00 53.78 261 ASN A N 1
ATOM 2132 C CA . ASN A 1 261 ? 8.555 2.608 7.496 1.00 53.78 261 ASN A CA 1
ATOM 2133 C C . ASN A 1 261 ? 9.382 1.659 8.386 1.00 53.78 261 ASN A C 1
ATOM 2135 O O . ASN A 1 261 ? 10.565 1.915 8.603 1.00 53.78 261 ASN A O 1
ATOM 2139 N N . SER A 1 262 ? 8.786 0.596 8.931 1.00 43.56 262 SER A N 1
ATOM 2140 C CA . SER A 1 262 ? 9.517 -0.378 9.758 1.00 43.56 262 SER A CA 1
ATOM 2141 C C . SER A 1 262 ? 10.601 -1.153 8.991 1.00 43.56 262 SER A C 1
ATOM 2143 O O . SER A 1 262 ? 11.506 -1.694 9.615 1.00 43.56 262 SER A O 1
ATOM 2145 N N . LYS A 1 263 ? 10.552 -1.185 7.651 1.00 42.50 263 LYS A N 1
ATOM 2146 C CA . LYS A 1 263 ? 11.424 -2.011 6.795 1.00 42.50 263 LYS A CA 1
ATOM 2147 C C . LYS A 1 263 ? 12.332 -1.214 5.856 1.00 42.50 263 LYS A C 1
ATOM 2149 O O . LYS A 1 263 ? 13.399 -1.683 5.481 1.00 42.50 263 LYS A O 1
ATOM 2154 N N . LEU A 1 264 ? 11.903 -0.030 5.433 1.00 48.56 264 LEU A N 1
ATOM 2155 C CA . LEU A 1 264 ? 12.578 0.803 4.443 1.00 48.56 264 LEU A CA 1
ATOM 2156 C C . LEU A 1 264 ? 12.901 2.165 5.040 1.00 48.56 264 LEU A C 1
ATOM 2158 O O . LEU A 1 264 ? 12.091 2.736 5.764 1.00 48.56 264 LEU A O 1
ATOM 2162 N N . SER A 1 265 ? 14.058 2.710 4.675 1.00 67.12 265 SER A N 1
ATOM 2163 C CA . SER A 1 265 ? 14.446 4.087 4.970 1.00 67.12 265 SER A CA 1
ATOM 2164 C C . SER A 1 265 ? 15.175 4.690 3.768 1.00 67.12 265 SER A C 1
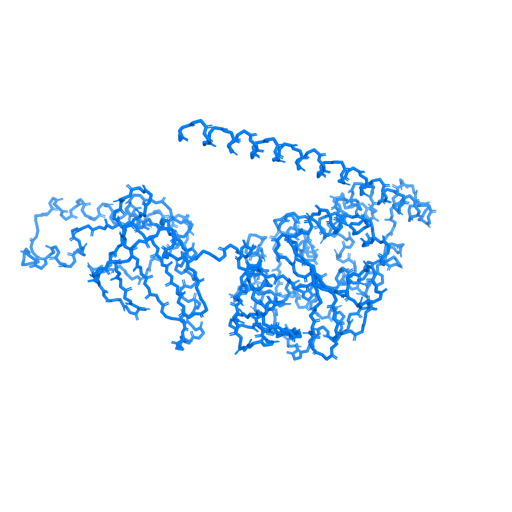ATOM 2166 O O . SER A 1 265 ? 16.130 4.121 3.231 1.00 67.12 265 SER A O 1
ATOM 2168 N N . TYR A 1 266 ? 14.713 5.863 3.347 1.00 75.81 266 TYR A N 1
ATOM 2169 C CA . TYR A 1 266 ? 15.307 6.683 2.304 1.00 75.81 266 TYR A CA 1
ATOM 2170 C C . TYR A 1 266 ? 15.603 8.067 2.876 1.00 75.81 266 TYR A C 1
ATOM 2172 O O . TYR A 1 266 ? 14.686 8.823 3.186 1.00 75.81 266 TYR A O 1
ATOM 2180 N N . SER A 1 267 ? 16.883 8.414 2.998 1.00 82.69 267 SER A N 1
ATOM 2181 C CA . SER A 1 267 ? 17.312 9.731 3.476 1.00 82.69 267 SER A CA 1
ATOM 2182 C C . SER A 1 267 ? 17.597 10.675 2.310 1.00 82.69 267 SER A C 1
ATOM 2184 O O . SER A 1 267 ? 18.342 10.334 1.383 1.00 82.69 267 SER A O 1
ATOM 2186 N N . PHE A 1 268 ? 17.024 11.873 2.386 1.00 89.94 268 PHE A N 1
ATOM 2187 C CA . PHE A 1 268 ? 17.154 12.936 1.401 1.00 89.94 268 PHE A CA 1
ATOM 2188 C C . PHE A 1 268 ? 17.721 14.180 2.061 1.00 89.94 268 PHE A C 1
ATOM 2190 O O . PHE A 1 268 ? 17.303 14.553 3.158 1.00 89.94 268 PHE A O 1
ATOM 2197 N N . LYS A 1 269 ? 18.653 14.837 1.374 1.00 90.06 269 LYS A N 1
ATOM 2198 C CA . LYS A 1 269 ? 19.250 16.093 1.822 1.00 90.06 269 LYS A CA 1
ATOM 2199 C C . LYS A 1 269 ? 18.963 17.217 0.840 1.00 90.06 269 LYS A C 1
ATOM 2201 O O . LYS A 1 269 ? 19.005 16.996 -0.369 1.00 90.06 269 LYS A O 1
ATOM 2206 N N . ALA A 1 270 ? 18.724 18.411 1.357 1.00 90.62 270 ALA A N 1
ATOM 2207 C CA . ALA A 1 270 ? 18.599 19.637 0.577 1.00 90.62 270 ALA A CA 1
ATOM 2208 C C . ALA A 1 270 ? 19.589 20.687 1.091 1.00 90.62 270 ALA A C 1
ATOM 2210 O O . ALA A 1 270 ? 20.231 20.497 2.125 1.00 90.62 270 ALA A O 1
ATOM 2211 N N . ASP A 1 271 ? 19.722 21.785 0.354 1.00 86.81 271 ASP A N 1
ATOM 2212 C CA . ASP A 1 271 ? 20.670 22.847 0.694 1.00 86.81 271 ASP A CA 1
ATOM 2213 C C . ASP A 1 271 ? 20.119 23.818 1.753 1.00 86.81 271 ASP A C 1
ATOM 2215 O O . ASP A 1 271 ? 20.890 24.552 2.364 1.00 86.81 271 ASP A O 1
ATOM 2219 N N . ASN A 1 272 ? 18.802 23.818 1.988 1.00 86.56 272 ASN A N 1
ATOM 2220 C CA . ASN A 1 272 ? 18.134 24.666 2.975 1.00 86.56 272 ASN A CA 1
ATOM 2221 C C . ASN A 1 272 ? 16.846 24.028 3.525 1.00 86.56 272 ASN A C 1
ATOM 2223 O O . ASN A 1 272 ? 16.282 23.108 2.926 1.00 86.56 272 ASN A O 1
ATOM 2227 N N . GLU A 1 273 ? 16.388 24.566 4.655 1.00 88.94 273 GLU A N 1
ATOM 2228 C CA . GLU A 1 273 ? 15.210 24.105 5.395 1.00 88.94 273 GLU A CA 1
ATOM 2229 C C . GLU A 1 273 ? 13.891 24.330 4.659 1.00 88.94 273 GLU A C 1
ATOM 2231 O O . GLU A 1 273 ? 13.025 23.457 4.681 1.00 88.94 273 GLU A O 1
ATOM 2236 N N . GLU A 1 274 ? 13.766 25.439 3.933 1.00 85.12 274 GLU A N 1
ATOM 2237 C CA . GLU A 1 274 ? 12.578 25.748 3.135 1.00 85.12 274 GLU A CA 1
ATOM 2238 C C . GLU A 1 274 ? 12.302 24.646 2.100 1.00 85.12 274 GLU A C 1
ATOM 2240 O O . GLU A 1 274 ? 11.190 24.127 2.011 1.00 85.12 274 GLU A O 1
ATOM 2245 N N . THR A 1 275 ? 13.345 24.187 1.401 1.00 85.50 275 THR A N 1
ATOM 2246 C CA . THR A 1 275 ? 13.250 23.083 0.435 1.00 85.50 275 THR A CA 1
ATOM 2247 C C . THR A 1 275 ? 12.814 21.786 1.118 1.00 85.50 275 THR A C 1
ATOM 2249 O O . THR A 1 275 ? 12.007 21.035 0.568 1.00 85.50 275 THR A O 1
ATOM 2252 N N . ILE A 1 276 ? 13.332 21.501 2.319 1.00 87.38 276 ILE A N 1
ATOM 2253 C CA . ILE A 1 276 ? 12.925 20.328 3.102 1.00 87.38 276 ILE A CA 1
ATOM 2254 C C . ILE A 1 276 ? 11.434 20.406 3.438 1.00 87.38 276 ILE A C 1
ATOM 2256 O O . ILE A 1 276 ? 10.702 19.447 3.188 1.00 87.38 276 ILE A O 1
ATOM 2260 N N . ASP A 1 277 ? 10.971 21.536 3.961 1.00 81.12 277 ASP A N 1
ATOM 2261 C CA . ASP A 1 277 ? 9.583 21.703 4.389 1.00 81.12 277 ASP A CA 1
ATOM 2262 C C . ASP A 1 277 ? 8.597 21.645 3.218 1.00 81.12 277 ASP A C 1
ATOM 2264 O O . ASP A 1 277 ? 7.548 21.000 3.335 1.00 81.12 277 ASP A O 1
ATOM 2268 N N . GLU A 1 278 ? 8.955 22.216 2.064 1.00 84.00 278 GLU A N 1
ATOM 2269 C CA . GLU A 1 278 ? 8.176 22.076 0.833 1.00 84.00 278 GLU A CA 1
ATOM 2270 C C . GLU A 1 278 ? 8.039 20.604 0.425 1.00 84.00 278 GLU A C 1
ATOM 2272 O O . GLU A 1 278 ? 6.917 20.105 0.269 1.00 84.00 278 GLU A O 1
ATOM 2277 N N . TRP A 1 279 ? 9.155 19.871 0.313 1.00 87.75 279 TRP A N 1
ATOM 2278 C CA . TRP A 1 279 ? 9.137 18.449 -0.041 1.00 87.75 279 TRP A CA 1
ATOM 2279 C C . TRP A 1 279 ? 8.279 17.629 0.918 1.00 87.75 279 TRP A C 1
ATOM 2281 O O . TRP A 1 279 ? 7.433 16.850 0.472 1.00 87.75 279 TRP A O 1
ATOM 2291 N N . ILE A 1 280 ? 8.447 17.825 2.227 1.00 83.00 280 ILE A N 1
ATOM 2292 C CA . ILE A 1 280 ? 7.647 17.141 3.245 1.00 83.00 280 ILE A CA 1
ATOM 2293 C C . ILE A 1 280 ? 6.160 17.455 3.055 1.00 83.00 280 ILE A C 1
ATOM 2295 O O . ILE A 1 280 ? 5.339 16.536 3.078 1.00 83.00 280 ILE A O 1
ATOM 2299 N N . GLY A 1 281 ? 5.798 18.722 2.842 1.00 75.06 281 GLY A N 1
ATOM 2300 C CA . GLY A 1 281 ? 4.414 19.143 2.634 1.00 75.06 281 GLY A CA 1
ATOM 2301 C C . GLY A 1 281 ? 3.770 18.475 1.417 1.00 75.06 281 GLY A C 1
ATOM 2302 O O . GLY A 1 281 ? 2.681 17.898 1.519 1.00 75.06 281 GLY A O 1
ATOM 2303 N N . PHE A 1 282 ? 4.459 18.488 0.274 1.00 80.19 282 PHE A N 1
ATOM 2304 C CA . PHE A 1 282 ? 3.969 17.858 -0.952 1.00 80.19 282 PHE A CA 1
ATOM 2305 C C . PHE A 1 282 ? 3.870 16.338 -0.831 1.00 80.19 282 PHE A C 1
ATOM 2307 O O . PHE A 1 282 ? 2.888 15.752 -1.297 1.00 80.19 282 PHE A O 1
ATOM 2314 N N . ILE A 1 283 ? 4.842 15.702 -0.179 1.00 80.69 283 ILE A N 1
ATOM 2315 C CA . ILE A 1 283 ? 4.846 14.259 0.058 1.00 80.69 283 ILE A CA 1
ATOM 2316 C C . ILE A 1 283 ? 3.693 13.869 0.991 1.00 80.69 283 ILE A C 1
ATOM 2318 O O . ILE A 1 283 ? 2.889 13.021 0.612 1.00 80.69 283 ILE A O 1
ATOM 2322 N N . LYS A 1 284 ? 3.515 14.537 2.142 1.00 74.56 284 LYS A N 1
ATOM 2323 C CA . LYS A 1 284 ? 2.387 14.278 3.065 1.00 74.56 284 LYS A CA 1
ATOM 2324 C C . LYS A 1 284 ? 1.039 14.357 2.353 1.00 74.56 284 LYS A C 1
ATOM 2326 O O . LYS A 1 284 ? 0.203 13.468 2.501 1.00 74.56 284 LYS A O 1
ATOM 2331 N N . LYS A 1 285 ? 0.856 15.389 1.524 1.00 69.19 285 LYS A N 1
ATOM 2332 C CA . LYS A 1 285 ? -0.366 15.589 0.736 1.00 69.19 285 LYS A CA 1
ATOM 2333 C C . LYS A 1 285 ? -0.624 14.457 -0.268 1.00 69.19 285 LYS A C 1
ATOM 2335 O O . LYS A 1 285 ? -1.781 14.125 -0.504 1.00 69.19 285 LYS A O 1
ATOM 2340 N N . ASN A 1 286 ? 0.424 13.879 -0.855 1.00 65.12 286 ASN A N 1
ATOM 2341 C CA . ASN A 1 286 ? 0.323 12.822 -1.871 1.00 65.12 286 ASN A CA 1
ATOM 2342 C C . ASN A 1 286 ? 0.161 11.415 -1.300 1.00 65.12 286 ASN A C 1
ATOM 2344 O O . ASN A 1 286 ? -0.556 10.604 -1.876 1.00 65.12 286 ASN A O 1
ATOM 2348 N N . ILE A 1 287 ? 0.796 11.137 -0.163 1.00 65.25 287 ILE A N 1
ATOM 2349 C CA . ILE A 1 287 ? 0.645 9.861 0.553 1.00 65.25 287 ILE A CA 1
ATOM 2350 C C . ILE A 1 287 ? -0.761 9.752 1.166 1.00 65.25 287 ILE A C 1
ATOM 2352 O O . ILE A 1 287 ? -1.208 8.670 1.527 1.00 65.25 287 ILE A O 1
ATOM 2356 N N . GLY A 1 288 ? -1.496 10.868 1.246 1.00 55.25 288 GLY A N 1
ATOM 2357 C CA . GLY A 1 288 ? -2.787 10.915 1.923 1.00 55.25 288 GLY A CA 1
ATOM 2358 C C . GLY A 1 288 ? -2.627 10.922 3.439 1.00 55.25 288 GLY A C 1
ATOM 2359 O O . GLY A 1 288 ? -3.546 10.521 4.146 1.00 55.25 288 GLY A O 1
ATOM 2360 N N . PHE A 1 289 ? -1.473 11.385 3.940 1.00 58.75 289 PHE A N 1
ATOM 2361 C CA . PHE A 1 289 ? -1.231 11.539 5.366 1.00 58.75 289 PHE A CA 1
ATOM 2362 C C . PHE A 1 289 ? -2.167 12.619 5.907 1.00 58.75 289 PHE A C 1
ATOM 2364 O O . PHE A 1 289 ? -1.889 13.818 5.828 1.00 58.75 289 PHE A O 1
ATOM 2371 N N . LYS A 1 290 ? -3.313 12.185 6.422 1.00 59.53 290 LYS A N 1
ATOM 2372 C CA . LYS A 1 290 ? -4.197 13.021 7.215 1.00 59.53 290 LYS A CA 1
ATOM 2373 C C . LYS A 1 290 ? -3.818 12.863 8.674 1.00 59.53 290 LYS A C 1
ATOM 2375 O O . LYS A 1 290 ? -3.633 11.753 9.161 1.00 59.53 290 LYS A O 1
ATOM 2380 N N . ASP A 1 291 ? -3.712 13.984 9.364 1.00 72.38 291 ASP A N 1
ATOM 2381 C CA . ASP A 1 291 ? -3.671 13.964 10.817 1.00 72.38 291 ASP A CA 1
ATOM 2382 C C . ASP A 1 291 ? -5.109 13.836 11.327 1.00 72.38 291 ASP A C 1
ATOM 2384 O O . ASP A 1 291 ? -5.994 14.559 10.859 1.00 72.38 291 ASP A O 1
ATOM 2388 N N . ILE A 1 292 ? -5.341 12.933 12.280 1.00 84.06 292 ILE A N 1
ATOM 2389 C CA . ILE A 1 292 ? -6.658 12.718 12.884 1.00 84.06 292 ILE A CA 1
ATOM 2390 C C . ILE A 1 292 ? -7.253 14.026 13.419 1.00 84.06 292 ILE A C 1
ATOM 2392 O O . ILE A 1 292 ? -8.461 14.234 13.321 1.00 84.06 292 ILE A O 1
ATOM 2396 N N . VAL A 1 293 ? -6.413 14.954 13.898 1.00 84.62 293 VAL A N 1
ATOM 2397 C CA . VAL A 1 293 ? -6.860 16.246 14.449 1.00 84.62 293 VAL A CA 1
ATOM 2398 C C . VAL A 1 293 ? -7.522 17.165 13.415 1.00 84.62 293 VAL A C 1
ATOM 2400 O O . VAL A 1 293 ? -8.169 18.140 13.788 1.00 84.62 293 VAL A O 1
ATOM 2403 N N . GLN A 1 294 ? -7.369 16.879 12.117 1.00 82.19 294 GLN A N 1
ATOM 2404 C CA . GLN A 1 294 ? -8.007 17.646 11.041 1.00 82.19 294 GLN A CA 1
ATOM 2405 C C . GLN A 1 294 ? -9.476 17.271 10.832 1.00 82.19 294 GLN A C 1
ATOM 2407 O O . GLN A 1 294 ? -10.245 18.084 10.319 1.00 82.19 294 GLN A O 1
ATOM 2412 N N . ASP A 1 295 ? -9.861 16.050 11.197 1.00 84.12 295 ASP A N 1
ATOM 2413 C CA . ASP A 1 295 ? -11.218 15.531 11.013 1.00 84.12 295 ASP A CA 1
ATOM 2414 C C . ASP A 1 295 ? -11.922 15.287 12.366 1.00 84.12 295 ASP A C 1
ATOM 2416 O O . ASP A 1 295 ? -13.150 15.364 12.425 1.00 84.12 295 ASP A O 1
ATOM 2420 N N . TYR A 1 296 ? -11.175 15.079 13.460 1.00 92.69 296 TYR A N 1
ATOM 2421 C CA . TYR A 1 296 ? -11.713 14.728 14.777 1.00 92.69 296 TYR A CA 1
ATOM 2422 C C . TYR A 1 296 ? -11.090 15.532 15.924 1.00 92.69 296 TYR A C 1
ATOM 2424 O O . TYR A 1 296 ? -9.881 15.748 15.993 1.00 92.69 296 TYR A O 1
ATOM 2432 N N . LYS A 1 297 ? -11.920 15.903 16.901 1.00 95.50 297 LYS A N 1
ATOM 2433 C CA . LYS A 1 297 ? -11.482 16.447 18.190 1.00 95.50 297 LYS A CA 1
ATOM 2434 C C . LYS A 1 297 ? -11.410 15.318 19.215 1.00 95.50 297 LYS A C 1
ATOM 2436 O O . LYS A 1 297 ? -12.450 14.839 19.656 1.00 95.50 297 LYS A O 1
ATOM 2441 N N . LEU A 1 298 ? -10.201 14.912 19.610 1.00 94.94 298 LEU A N 1
ATOM 2442 C CA . LEU A 1 298 ? -10.007 13.930 20.683 1.00 94.94 298 LEU A CA 1
ATOM 2443 C C . LEU A 1 298 ? -10.419 14.526 22.039 1.00 94.94 298 LEU A C 1
ATOM 2445 O O . LEU A 1 298 ? -10.011 15.636 22.382 1.00 94.94 298 LEU A O 1
ATOM 2449 N N . LEU A 1 299 ? -11.199 13.774 22.809 1.00 95.31 299 LEU A N 1
ATOM 2450 C CA . LEU A 1 299 ? -11.727 14.141 24.123 1.00 95.31 299 LEU A CA 1
ATOM 2451 C C . LEU A 1 299 ? -11.084 13.259 25.214 1.00 95.31 299 LEU A C 1
ATOM 2453 O O . LEU A 1 299 ? -9.888 12.940 25.164 1.00 95.31 299 LEU A O 1
ATOM 2457 N N . GLU A 1 300 ? -11.863 12.913 26.234 1.00 92.75 300 GLU A N 1
ATOM 2458 C CA . GLU A 1 300 ? -11.457 12.114 27.387 1.00 92.75 300 GLU A CA 1
ATOM 2459 C C . GLU A 1 300 ? -11.174 10.643 27.049 1.00 92.75 300 GLU A C 1
ATOM 2461 O O . GLU A 1 300 ? -11.577 10.112 26.012 1.00 92.75 300 GLU A O 1
ATOM 2466 N N . SER A 1 301 ? -10.419 9.983 27.929 1.00 92.38 301 SER A N 1
ATOM 2467 C CA . SER A 1 301 ? -10.122 8.555 27.806 1.00 92.38 301 SER A CA 1
ATOM 2468 C C . SER A 1 301 ? -11.312 7.753 28.316 1.00 92.38 301 SER A C 1
ATOM 2470 O O . SER A 1 301 ? -11.704 7.928 29.464 1.00 92.38 301 SER A O 1
ATOM 2472 N N . ILE A 1 302 ? -11.833 6.853 27.487 1.00 89.50 302 ILE A N 1
ATOM 2473 C CA . ILE A 1 302 ? -12.979 5.991 27.820 1.00 89.50 302 ILE A CA 1
ATOM 2474 C C . ILE A 1 302 ? -12.571 4.539 28.080 1.00 89.50 302 ILE A C 1
ATOM 2476 O O . ILE A 1 302 ? -13.360 3.757 28.591 1.00 89.50 302 ILE A O 1
ATOM 2480 N N . GLY A 1 303 ? -11.327 4.167 27.767 1.00 82.25 303 GLY A N 1
ATOM 2481 C CA . GLY A 1 303 ? -10.817 2.835 28.072 1.00 82.25 303 GLY A CA 1
ATOM 2482 C C . GLY A 1 303 ? -9.310 2.700 27.895 1.00 82.25 303 GLY A C 1
ATOM 2483 O O . GLY A 1 303 ? -8.633 3.574 27.342 1.00 82.25 303 GLY A O 1
ATOM 2484 N N . LYS A 1 304 ? -8.777 1.570 28.361 1.00 78.06 304 LYS A N 1
ATOM 2485 C CA . LYS A 1 304 ? -7.391 1.144 28.148 1.00 78.06 304 LYS A CA 1
ATOM 2486 C C . LYS A 1 304 ? -7.410 -0.331 27.752 1.00 78.06 304 LYS A C 1
ATOM 2488 O O . LYS A 1 304 ? -7.840 -1.164 28.537 1.00 78.06 304 LYS A O 1
ATOM 2493 N N . GLY A 1 305 ? -6.980 -0.630 26.531 1.00 67.88 305 GLY A N 1
ATOM 2494 C CA . GLY A 1 305 ? -6.870 -1.994 26.019 1.00 67.88 305 GLY A CA 1
ATOM 2495 C C . GLY A 1 305 ? -5.438 -2.524 26.102 1.00 67.88 305 GLY A C 1
ATOM 2496 O O . GLY A 1 305 ? -4.508 -1.789 26.439 1.00 67.88 305 GLY A O 1
ATOM 2497 N N . ALA A 1 306 ? -5.252 -3.790 25.720 1.00 63.91 306 ALA A N 1
ATOM 2498 C CA . ALA A 1 306 ? -3.940 -4.449 25.686 1.00 63.91 306 ALA A CA 1
ATOM 2499 C C . ALA A 1 306 ? -2.911 -3.718 24.799 1.00 63.91 306 ALA A C 1
ATOM 2501 O O . ALA A 1 306 ? -1.726 -3.697 25.113 1.00 63.91 306 ALA A O 1
ATOM 2502 N N . TYR A 1 307 ? -3.377 -3.078 23.721 1.00 66.00 307 TYR A N 1
ATOM 2503 C CA . TYR A 1 307 ? -2.533 -2.435 22.707 1.00 66.00 307 TYR A CA 1
ATOM 2504 C C . TYR A 1 307 ? -2.510 -0.902 22.790 1.00 66.00 307 TYR A C 1
ATOM 2506 O O . TYR A 1 307 ? -1.870 -0.257 21.964 1.00 66.00 307 TYR A O 1
ATOM 2514 N N . GLY A 1 308 ? -3.215 -0.285 23.748 1.00 77.94 308 GLY A N 1
ATOM 2515 C CA . GLY A 1 308 ? -3.261 1.176 23.813 1.00 77.94 308 GLY A CA 1
ATOM 2516 C C . GLY A 1 308 ? -4.419 1.785 24.598 1.00 77.94 308 GLY A C 1
ATOM 2517 O O . GLY A 1 308 ? -5.071 1.131 25.408 1.00 77.94 308 GLY A O 1
ATOM 2518 N N . LYS A 1 309 ? -4.663 3.080 24.374 1.00 90.12 309 LYS A N 1
ATOM 2519 C CA . LYS A 1 309 ? -5.734 3.848 25.037 1.00 90.12 309 LYS A CA 1
ATOM 2520 C C . LYS A 1 309 ? -6.886 4.083 24.070 1.00 90.12 309 LYS A C 1
ATOM 2522 O O . LYS A 1 309 ? -6.649 4.344 22.896 1.00 90.12 309 LYS A O 1
ATOM 2527 N N . VAL A 1 310 ? -8.114 4.047 24.571 1.00 92.06 310 VAL A N 1
ATOM 2528 C CA . VAL A 1 310 ? -9.311 4.407 23.807 1.00 92.06 310 VAL A CA 1
ATOM 2529 C C . VAL A 1 310 ? -9.803 5.762 24.298 1.00 92.06 310 VAL A C 1
ATOM 2531 O O . VAL A 1 310 ? -9.973 5.965 25.503 1.00 92.06 310 VAL A O 1
ATOM 2534 N N . LYS A 1 311 ? -10.005 6.698 23.373 1.00 95.44 311 LYS A N 1
ATOM 2535 C CA . LYS A 1 311 ? -10.549 8.030 23.651 1.00 95.44 311 LYS A CA 1
ATOM 2536 C C . LYS A 1 311 ? -11.893 8.223 22.971 1.00 95.44 311 LYS A C 1
ATOM 2538 O O . LYS A 1 311 ? -12.083 7.754 21.854 1.00 95.44 311 LYS A O 1
ATOM 2543 N N . LEU A 1 312 ? -12.781 8.968 23.616 1.00 96.19 312 LEU A N 1
ATOM 2544 C CA . LEU A 1 312 ? -13.926 9.558 22.934 1.00 96.19 312 LEU A CA 1
ATOM 2545 C C . LEU A 1 312 ? -13.417 10.654 21.990 1.00 96.19 312 LEU A C 1
ATOM 2547 O O . LEU A 1 312 ? -12.461 11.360 22.317 1.00 96.19 312 LEU A O 1
ATOM 2551 N N . ALA A 1 313 ? -14.038 10.820 20.832 1.00 97.31 313 ALA A N 1
ATOM 2552 C CA . ALA A 1 313 ? -13.771 11.942 19.945 1.00 97.31 313 ALA A CA 1
ATOM 2553 C C . ALA A 1 313 ? -15.053 12.441 19.276 1.00 97.31 313 ALA A C 1
ATOM 2555 O O . ALA A 1 313 ? -16.058 11.737 19.223 1.00 97.31 313 ALA A O 1
ATOM 2556 N N . GLU A 1 314 ? -15.012 13.668 18.767 1.00 97.12 314 GLU A N 1
ATOM 2557 C CA . GLU A 1 314 ? -16.104 14.283 18.010 1.00 97.12 314 GLU A CA 1
ATOM 2558 C C . GLU A 1 314 ? -15.650 14.533 16.571 1.00 97.12 314 GLU A C 1
ATOM 2560 O O . GLU A 1 314 ? -14.614 15.167 16.350 1.00 97.12 314 GLU A O 1
ATOM 2565 N N . ASN A 1 315 ? -16.429 14.075 15.591 1.00 93.94 315 ASN A N 1
ATOM 2566 C CA . ASN A 1 315 ? -16.209 14.429 14.194 1.00 93.94 315 ASN A CA 1
ATOM 2567 C C . ASN A 1 315 ? -16.447 15.935 13.998 1.00 93.94 315 ASN A C 1
ATOM 2569 O O . ASN A 1 315 ? -17.522 16.459 14.290 1.00 93.94 315 ASN A O 1
ATOM 2573 N N . LEU A 1 316 ? -15.458 16.654 13.466 1.00 90.50 316 LEU A N 1
ATOM 2574 C CA . LEU A 1 316 ? -15.518 18.112 13.344 1.00 90.50 316 LEU A CA 1
ATOM 2575 C C . LEU A 1 316 ? -16.610 18.597 12.380 1.00 90.50 316 LEU A C 1
ATOM 2577 O O . LEU A 1 316 ? -17.090 19.722 12.541 1.00 90.50 316 LEU A O 1
ATOM 2581 N N . LYS A 1 317 ? -17.003 17.763 11.406 1.00 88.88 317 LYS A N 1
ATOM 2582 C CA . LYS A 1 317 ? -18.015 18.069 10.384 1.00 88.88 317 LYS A CA 1
ATOM 2583 C C . LYS A 1 317 ? -19.413 17.641 10.815 1.00 88.88 317 LYS A C 1
ATOM 2585 O O . LYS A 1 317 ? -20.323 18.459 10.745 1.00 88.88 317 LYS A O 1
ATOM 2590 N N . THR A 1 318 ? -19.585 16.382 11.224 1.00 92.12 318 THR A N 1
ATOM 2591 C CA . THR A 1 318 ? -20.914 15.821 11.537 1.00 92.12 318 THR A CA 1
ATOM 2592 C C . THR A 1 318 ? -21.334 16.051 12.979 1.00 92.12 318 THR A C 1
ATOM 2594 O O . THR A 1 318 ? -22.522 15.990 13.272 1.00 92.12 318 THR A O 1
ATOM 2597 N N . LYS A 1 319 ? -20.382 16.360 13.870 1.00 94.81 319 LYS A N 1
ATOM 2598 C CA . LYS A 1 319 ? -20.593 16.467 15.323 1.00 94.81 319 LYS A CA 1
ATOM 2599 C C . LYS A 1 319 ? -20.969 15.154 16.008 1.00 94.81 319 LYS A C 1
ATOM 2601 O O . LYS A 1 319 ? -21.296 15.155 17.190 1.00 94.81 319 LYS A O 1
ATOM 2606 N N . GLU A 1 320 ? -20.858 14.033 15.302 1.00 94.75 320 GLU A N 1
ATOM 2607 C CA . GLU A 1 320 ? -21.091 12.708 15.867 1.00 94.75 320 GLU A CA 1
ATOM 2608 C C . GLU A 1 320 ? -19.934 12.280 16.771 1.00 94.75 320 GLU A C 1
ATOM 2610 O O . GLU A 1 320 ? -18.765 12.611 16.533 1.00 94.75 320 GLU A O 1
ATOM 2615 N N . ARG A 1 321 ? -20.279 11.530 17.821 1.00 96.81 321 ARG A N 1
ATOM 2616 C CA . ARG A 1 321 ? -19.318 10.936 18.750 1.00 96.81 321 ARG A CA 1
ATOM 2617 C C . ARG A 1 321 ? -18.797 9.615 18.197 1.00 96.81 321 ARG A C 1
ATOM 2619 O O . ARG A 1 321 ? -19.571 8.793 17.721 1.00 96.81 321 ARG A O 1
ATOM 2626 N N . VAL A 1 322 ? -17.490 9.415 18.312 1.00 96.81 322 VAL A N 1
ATOM 2627 C CA . VAL A 1 322 ? -16.778 8.215 17.857 1.00 96.81 322 VAL A CA 1
ATOM 2628 C C . VAL A 1 322 ? -15.797 7.744 18.928 1.00 96.81 322 VAL A C 1
ATOM 2630 O O . VAL A 1 322 ? -15.361 8.533 19.773 1.00 96.81 322 VAL A O 1
ATOM 2633 N N . ALA A 1 323 ? -15.431 6.466 18.894 1.00 95.56 323 ALA A N 1
ATOM 2634 C CA . ALA A 1 323 ? -14.365 5.922 19.723 1.00 95.56 323 ALA A CA 1
ATOM 2635 C C . ALA A 1 323 ? -13.068 5.843 18.909 1.00 95.56 323 ALA A C 1
ATOM 2637 O O . ALA A 1 323 ? -13.064 5.425 17.755 1.00 95.56 323 ALA A O 1
ATOM 2638 N N . VAL A 1 324 ? -11.951 6.256 19.506 1.00 95.25 324 VAL A N 1
ATOM 2639 C CA . VAL A 1 324 ? -10.633 6.254 18.864 1.00 95.25 324 VAL A CA 1
ATOM 2640 C C . VAL A 1 324 ? -9.678 5.392 19.671 1.00 95.25 324 VAL A C 1
ATOM 2642 O O . VAL A 1 324 ? -9.229 5.790 20.749 1.00 95.25 324 VAL A O 1
ATOM 2645 N N . LYS A 1 325 ? -9.336 4.216 19.140 1.00 92.69 325 LYS A N 1
ATOM 2646 C CA . LYS A 1 325 ? -8.304 3.335 19.702 1.00 92.69 325 LYS A CA 1
ATOM 2647 C C . LYS A 1 325 ? -6.934 3.806 19.215 1.00 92.69 325 LYS A C 1
ATOM 2649 O O . LYS A 1 325 ? -6.667 3.812 18.017 1.00 92.69 325 LYS A O 1
ATOM 2654 N N . ILE A 1 326 ? -6.086 4.218 20.154 1.00 91.69 326 ILE A N 1
ATOM 2655 C CA . ILE A 1 326 ? -4.757 4.795 19.926 1.00 91.69 326 ILE A CA 1
ATOM 2656 C C . ILE A 1 326 ? -3.703 3.760 20.313 1.00 91.69 326 ILE A C 1
ATOM 2658 O O . ILE A 1 326 ? -3.541 3.461 21.498 1.00 91.69 326 ILE A O 1
ATOM 2662 N N . ILE A 1 327 ? -2.984 3.238 19.324 1.00 86.88 327 ILE A N 1
ATOM 2663 C CA . ILE A 1 327 ? -2.002 2.157 19.468 1.00 86.88 327 ILE A CA 1
ATOM 2664 C C . ILE A 1 327 ? -0.613 2.717 19.166 1.00 86.88 327 ILE A C 1
ATOM 2666 O O . ILE A 1 327 ? -0.391 3.236 18.076 1.00 86.88 327 ILE A O 1
ATOM 2670 N N . ALA A 1 328 ? 0.323 2.622 20.109 1.00 82.94 328 ALA A N 1
ATOM 2671 C CA . ALA A 1 328 ? 1.713 3.011 19.871 1.00 82.94 328 ALA A CA 1
ATOM 2672 C C . ALA A 1 328 ? 2.450 1.907 19.093 1.00 82.94 328 ALA A C 1
ATOM 2674 O O . ALA A 1 328 ? 2.262 0.728 19.380 1.00 82.94 328 ALA A O 1
ATOM 2675 N N . LYS A 1 329 ? 3.280 2.286 18.119 1.00 73.75 329 LYS A N 1
ATOM 2676 C CA . LYS A 1 329 ? 4.029 1.364 17.251 1.00 73.75 329 LYS A CA 1
ATOM 2677 C C . LYS A 1 329 ? 5.380 0.933 17.816 1.00 73.75 329 LYS A C 1
ATOM 2679 O O . LYS A 1 329 ? 5.880 -0.123 17.447 1.00 73.75 329 LYS A O 1
ATOM 2684 N N . GLU A 1 330 ? 5.974 1.735 18.695 1.00 69.94 330 GLU A N 1
ATOM 2685 C CA . GLU A 1 330 ? 7.308 1.469 19.236 1.00 69.94 330 GLU A CA 1
ATOM 2686 C C . GLU A 1 330 ? 7.276 1.059 20.719 1.00 69.94 330 GLU A C 1
ATOM 2688 O O . GLU A 1 330 ? 6.557 1.687 21.503 1.00 69.94 330 GLU A O 1
ATOM 2693 N N . PRO A 1 331 ? 8.114 0.086 21.131 1.00 55.12 331 PRO A N 1
ATOM 2694 C CA . PRO A 1 331 ? 8.596 -1.054 20.354 1.00 55.12 331 PRO A CA 1
ATOM 2695 C C . PRO A 1 331 ? 7.577 -2.192 20.488 1.00 55.12 331 PRO A C 1
ATOM 2697 O O . PRO A 1 331 ? 7.515 -2.873 21.511 1.00 55.12 331 PRO A O 1
ATOM 2700 N N . LEU A 1 332 ? 6.745 -2.383 19.466 1.00 55.28 332 LEU A N 1
ATOM 2701 C CA . LEU A 1 332 ? 6.003 -3.630 19.313 1.00 55.28 332 LEU A CA 1
ATOM 2702 C C . LEU A 1 332 ? 6.956 -4.687 18.740 1.00 55.28 332 LEU A C 1
ATOM 2704 O O . LEU A 1 332 ? 7.777 -4.372 17.883 1.00 55.28 332 LEU A O 1
ATOM 2708 N N . ASP A 1 333 ? 6.863 -5.934 19.200 1.00 57.34 333 ASP A N 1
ATOM 2709 C CA . ASP A 1 333 ? 7.541 -7.042 18.524 1.00 57.34 333 ASP A CA 1
ATOM 2710 C C . ASP A 1 333 ? 6.893 -7.310 17.146 1.00 57.34 333 ASP A C 1
ATOM 2712 O O . ASP A 1 333 ? 5.715 -7.002 16.927 1.00 57.34 333 ASP A O 1
ATOM 2716 N N . ASP A 1 334 ? 7.636 -7.910 16.207 1.00 55.75 334 ASP A N 1
ATOM 2717 C CA . ASP A 1 334 ? 7.154 -8.198 14.838 1.00 55.75 334 ASP A CA 1
ATOM 2718 C C . ASP A 1 334 ? 5.814 -8.966 14.831 1.00 55.75 334 ASP A C 1
ATOM 2720 O O . ASP A 1 334 ? 4.966 -8.817 13.940 1.00 55.75 334 ASP A O 1
ATOM 2724 N N . ARG A 1 335 ? 5.585 -9.784 15.869 1.00 59.50 335 ARG A N 1
ATOM 2725 C CA . ARG A 1 335 ? 4.342 -10.538 16.074 1.00 59.50 335 ARG A CA 1
ATOM 2726 C C . ARG A 1 335 ? 3.161 -9.626 16.405 1.00 59.50 335 ARG A C 1
ATOM 2728 O O . ARG A 1 335 ? 2.068 -9.863 15.886 1.00 59.50 335 ARG A O 1
ATOM 2735 N N . SER A 1 336 ? 3.346 -8.612 17.247 1.00 64.69 336 SER A N 1
ATOM 2736 C CA . SER A 1 336 ? 2.297 -7.656 17.611 1.00 64.69 336 SER A CA 1
ATOM 2737 C C . SER A 1 336 ? 1.947 -6.733 16.452 1.00 64.69 336 SER A C 1
ATOM 2739 O O . SER A 1 336 ? 0.759 -6.528 16.202 1.00 64.69 336 SER A O 1
ATOM 2741 N N . GLU A 1 337 ? 2.934 -6.256 15.683 1.00 65.56 337 GLU A N 1
ATOM 2742 C CA . GLU A 1 337 ? 2.658 -5.464 14.474 1.00 65.56 337 GLU A CA 1
ATOM 2743 C C . GLU A 1 337 ? 1.825 -6.278 13.472 1.00 65.56 337 GLU A C 1
ATOM 2745 O O . GLU A 1 337 ? 0.785 -5.813 13.000 1.00 65.56 337 GLU A O 1
ATOM 2750 N N . THR A 1 338 ? 2.208 -7.535 13.221 1.00 65.25 338 THR A N 1
ATOM 2751 C CA . THR A 1 338 ? 1.459 -8.436 12.329 1.00 65.25 338 THR A CA 1
ATOM 2752 C C . THR A 1 338 ? 0.022 -8.663 12.815 1.00 65.25 338 THR A C 1
ATOM 2754 O O . THR A 1 338 ? -0.910 -8.681 12.010 1.00 65.25 338 THR A O 1
ATOM 2757 N N . ARG A 1 339 ? -0.191 -8.820 14.130 1.00 69.06 339 ARG A N 1
ATOM 2758 C CA . ARG A 1 339 ? -1.537 -8.978 14.713 1.00 69.06 339 ARG A CA 1
ATOM 2759 C C . ARG A 1 339 ? -2.392 -7.728 14.529 1.00 69.06 339 ARG A C 1
ATOM 2761 O O . ARG A 1 339 ? -3.523 -7.855 14.072 1.00 69.06 339 ARG A O 1
ATOM 2768 N N . ILE A 1 340 ? -1.847 -6.547 14.817 1.00 73.69 340 ILE A N 1
ATOM 2769 C CA . ILE A 1 340 ? -2.557 -5.271 14.658 1.00 73.69 340 ILE A CA 1
ATOM 2770 C C . ILE A 1 340 ? -2.906 -5.029 13.185 1.00 73.69 340 ILE A C 1
ATOM 2772 O O . ILE A 1 340 ? -4.032 -4.654 12.871 1.00 73.69 340 ILE A O 1
ATOM 2776 N N . ARG A 1 341 ? -1.982 -5.303 12.256 1.00 71.88 341 ARG A N 1
ATOM 2777 C CA . ARG A 1 341 ? -2.236 -5.207 10.807 1.00 71.88 341 ARG A CA 1
ATOM 2778 C C . ARG A 1 341 ? -3.359 -6.142 10.355 1.00 71.88 341 ARG A C 1
ATOM 2780 O O . ARG A 1 341 ? -4.219 -5.723 9.579 1.00 71.88 341 ARG A O 1
ATOM 2787 N N . LYS A 1 342 ? -3.385 -7.381 10.861 1.00 71.81 342 LYS A N 1
ATOM 2788 C CA . LYS A 1 342 ? -4.484 -8.327 1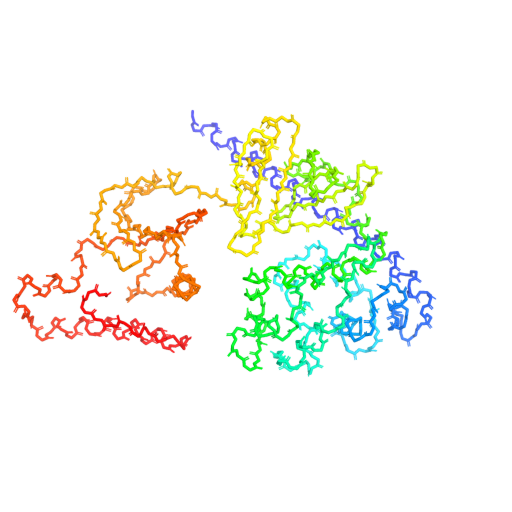0.607 1.00 71.81 342 LYS A CA 1
ATOM 2789 C C . LYS A 1 342 ? -5.814 -7.814 11.163 1.00 71.81 342 LYS A C 1
ATOM 2791 O O . LYS A 1 342 ? -6.795 -7.825 10.431 1.00 71.81 342 LYS A O 1
ATOM 2796 N N . GLU A 1 343 ? -5.839 -7.312 12.399 1.00 80.69 343 GLU A N 1
ATOM 2797 C CA . GLU A 1 343 ? -7.039 -6.718 13.019 1.00 80.69 343 GLU A CA 1
ATOM 2798 C C . GLU A 1 343 ? -7.592 -5.565 12.167 1.00 80.69 343 GLU A C 1
ATOM 2800 O O . GLU A 1 343 ? -8.772 -5.551 11.830 1.00 80.69 343 GLU A O 1
ATOM 2805 N N . ILE A 1 344 ? -6.724 -4.650 11.726 1.00 77.88 344 ILE A N 1
ATOM 2806 C CA . ILE A 1 344 ? -7.099 -3.533 10.846 1.00 77.88 344 ILE A CA 1
ATOM 2807 C C . ILE A 1 344 ? -7.691 -4.032 9.526 1.00 77.88 344 ILE A C 1
ATOM 2809 O O . ILE A 1 344 ? -8.667 -3.467 9.040 1.00 77.88 344 ILE A O 1
ATOM 2813 N N . SER A 1 345 ? -7.097 -5.065 8.931 1.00 73.06 345 SER A N 1
ATOM 2814 C CA . SER A 1 345 ? -7.542 -5.600 7.638 1.00 73.06 345 SER A CA 1
ATOM 2815 C C . SER A 1 345 ? -8.921 -6.252 7.755 1.00 73.06 345 SER A C 1
ATOM 2817 O O . SER A 1 345 ? -9.798 -5.977 6.941 1.00 73.06 345 SER A O 1
ATOM 2819 N N . ILE A 1 346 ? -9.153 -7.017 8.829 1.00 79.19 346 ILE A N 1
ATOM 2820 C CA . ILE A 1 346 ? -10.460 -7.617 9.137 1.00 79.19 346 ILE A CA 1
ATOM 2821 C C . ILE A 1 346 ? -11.518 -6.528 9.347 1.00 79.19 346 ILE A C 1
ATOM 2823 O O . ILE A 1 346 ? -12.590 -6.604 8.752 1.00 79.19 346 ILE A O 1
ATOM 2827 N N . LEU A 1 347 ? -11.206 -5.491 10.131 1.00 81.88 347 LEU A N 1
ATOM 2828 C CA . LEU A 1 347 ? -12.114 -4.367 10.392 1.00 81.88 347 LEU A CA 1
ATOM 2829 C C . LEU A 1 347 ? -12.445 -3.550 9.134 1.00 81.88 347 LEU A C 1
ATOM 2831 O O . LEU A 1 347 ? -13.531 -2.989 9.033 1.00 81.88 347 LEU A O 1
ATOM 2835 N N . LYS A 1 348 ? -11.524 -3.467 8.167 1.00 74.69 348 LYS A N 1
ATOM 2836 C CA . LYS A 1 348 ? -11.789 -2.824 6.869 1.00 74.69 348 LYS A CA 1
ATOM 2837 C C . LYS A 1 348 ? -12.696 -3.669 5.976 1.00 74.69 348 LYS A C 1
ATOM 2839 O O . LYS A 1 348 ? -13.486 -3.103 5.223 1.00 74.69 348 LYS A O 1
ATOM 2844 N N . LEU A 1 349 ? -12.546 -4.992 6.036 1.00 77.81 349 LEU A N 1
ATOM 2845 C CA . LEU A 1 349 ? -13.281 -5.940 5.203 1.00 77.81 349 LEU A CA 1
ATOM 2846 C C . LEU A 1 349 ? -14.716 -6.161 5.703 1.00 77.81 349 LEU A C 1
ATOM 2848 O O . LEU A 1 349 ? -15.651 -6.190 4.907 1.00 77.81 349 LEU A O 1
ATOM 2852 N N . CYS A 1 350 ? -14.890 -6.323 7.014 1.00 80.12 350 CYS A N 1
ATOM 2853 C CA . CYS A 1 350 ? -16.145 -6.773 7.607 1.00 80.12 350 CYS A CA 1
ATOM 2854 C C . CYS A 1 350 ? -17.080 -5.602 7.922 1.00 80.12 350 CYS A C 1
ATOM 2856 O O . CYS A 1 350 ? -16.706 -4.681 8.646 1.00 80.12 350 CYS A O 1
ATOM 2858 N N . LYS A 1 351 ? -18.325 -5.670 7.436 1.00 85.88 351 LYS A N 1
ATOM 2859 C CA . LYS A 1 351 ? -19.397 -4.727 7.790 1.00 85.88 351 LYS A CA 1
ATOM 2860 C C . LYS A 1 351 ? -20.687 -5.483 8.067 1.00 85.88 351 LYS A C 1
ATOM 2862 O O . LYS A 1 351 ? -21.271 -6.066 7.155 1.00 85.88 351 LYS A O 1
ATOM 2867 N N . HIS A 1 352 ? -21.118 -5.460 9.321 1.00 91.69 352 HIS A N 1
ATOM 2868 C CA . HIS A 1 352 ? -22.307 -6.151 9.802 1.00 91.69 352 HIS A CA 1
ATOM 2869 C C . HIS A 1 352 ? -22.841 -5.435 11.049 1.00 91.69 352 HIS A C 1
ATOM 2871 O O . HIS A 1 352 ? -22.048 -4.893 11.806 1.00 91.69 352 HIS A O 1
ATOM 2877 N N . GLU A 1 353 ? -24.155 -5.451 11.279 1.00 93.75 353 GLU A N 1
ATOM 2878 C CA . GLU A 1 353 ? -24.798 -4.755 12.411 1.00 93.75 353 GLU A CA 1
ATOM 2879 C C . GLU A 1 353 ? -24.318 -5.269 13.778 1.00 93.75 353 GLU A C 1
ATOM 2881 O O . GLU A 1 353 ? -24.116 -4.499 14.706 1.00 93.75 353 GLU A O 1
ATOM 2886 N N . SER A 1 354 ? -24.059 -6.573 13.883 1.00 93.94 354 SER A N 1
ATOM 2887 C CA . SER A 1 354 ? -23.520 -7.212 15.094 1.00 93.94 354 SER A CA 1
ATOM 2888 C C . SER A 1 354 ? -21.982 -7.221 15.173 1.00 93.94 354 SER A C 1
ATOM 2890 O O . SER A 1 354 ? -21.417 -8.044 15.889 1.00 93.94 354 SER A O 1
ATOM 2892 N N . LEU A 1 355 ? -21.286 -6.382 14.395 1.00 92.44 355 LEU A N 1
ATOM 2893 C CA . LEU A 1 355 ? -19.829 -6.219 14.443 1.00 92.44 355 LEU A CA 1
ATOM 2894 C C . LEU A 1 355 ? -19.469 -4.740 14.572 1.00 92.44 355 LEU A C 1
ATOM 2896 O O . LEU A 1 355 ? -20.085 -3.891 13.939 1.00 92.44 355 LEU A O 1
ATOM 2900 N N . LEU A 1 356 ? -18.413 -4.445 15.333 1.00 91.50 356 LEU A N 1
ATOM 2901 C CA . LEU A 1 356 ? -17.927 -3.079 15.501 1.00 91.50 356 LEU A CA 1
ATOM 2902 C C . LEU A 1 356 ? -17.503 -2.479 14.154 1.00 91.50 356 LEU A C 1
ATOM 2904 O O . LEU A 1 356 ? -16.574 -2.967 13.505 1.00 91.50 356 LEU A O 1
ATOM 2908 N N . ASN A 1 357 ? -18.147 -1.386 13.757 1.00 89.06 357 ASN A N 1
ATOM 2909 C CA . ASN A 1 357 ? -17.885 -0.741 12.483 1.00 89.06 357 ASN A CA 1
ATOM 2910 C C . ASN A 1 357 ? -16.663 0.189 12.548 1.00 89.06 357 ASN A C 1
ATOM 2912 O O . ASN A 1 357 ? -16.587 1.113 13.368 1.00 89.06 357 ASN A O 1
ATOM 2916 N N . LEU A 1 358 ? -15.727 -0.009 11.617 1.00 89.19 358 LEU A N 1
ATOM 2917 C CA . LEU A 1 358 ? -14.616 0.909 11.379 1.00 89.19 358 LEU A CA 1
ATOM 2918 C C . LEU A 1 358 ? -15.079 2.069 10.487 1.00 89.19 358 LEU A C 1
ATOM 2920 O O . LEU A 1 358 ? -15.421 1.884 9.318 1.00 89.19 358 LEU A O 1
ATOM 2924 N N . ILE A 1 359 ? -15.052 3.280 11.039 1.00 89.19 359 ILE A N 1
ATOM 2925 C CA . ILE A 1 359 ? -15.447 4.518 10.357 1.00 89.19 359 ILE A CA 1
ATOM 2926 C C . ILE A 1 359 ? -14.259 5.110 9.596 1.00 89.19 359 ILE A C 1
ATOM 2928 O O . ILE A 1 359 ? -14.398 5.493 8.435 1.00 89.19 359 ILE A O 1
ATOM 2932 N N . ASP A 1 360 ? -13.097 5.203 10.249 1.00 86.25 360 ASP A N 1
ATOM 2933 C CA . ASP A 1 360 ? -11.907 5.840 9.680 1.00 86.25 360 ASP A CA 1
ATOM 2934 C C . ASP A 1 360 ? -10.605 5.248 10.241 1.00 86.25 360 ASP A C 1
ATOM 2936 O O . ASP A 1 360 ? -10.583 4.576 11.277 1.00 86.25 360 ASP A O 1
ATOM 2940 N N . PHE A 1 361 ? -9.499 5.512 9.550 1.00 82.25 361 PHE A N 1
ATOM 2941 C CA . PHE A 1 361 ? -8.179 4.983 9.874 1.00 82.25 361 PHE A CA 1
ATOM 2942 C C . PHE A 1 361 ? -7.098 6.041 9.658 1.00 82.25 361 PHE A C 1
ATOM 2944 O O . PHE A 1 361 ? -6.942 6.562 8.553 1.00 82.25 361 PHE A O 1
ATOM 2951 N N . TYR A 1 362 ? -6.291 6.288 10.691 1.00 82.19 362 TYR A N 1
ATOM 2952 C CA . TYR A 1 362 ? -5.129 7.169 10.600 1.00 82.19 362 TYR A CA 1
ATOM 2953 C C . TYR A 1 362 ? -3.882 6.478 11.118 1.00 82.19 362 TYR A C 1
ATOM 2955 O O . TYR A 1 362 ? -3.912 5.736 12.099 1.00 82.19 362 TYR A O 1
ATOM 2963 N N . GLU A 1 363 ? -2.752 6.766 10.488 1.00 75.06 363 GLU A N 1
ATOM 2964 C CA . GLU A 1 363 ? -1.492 6.132 10.830 1.00 75.06 363 GLU A CA 1
ATOM 2965 C C . GLU A 1 363 ? -0.346 7.143 10.763 1.00 75.06 363 GLU A C 1
ATOM 2967 O O . GLU A 1 363 ? -0.145 7.812 9.755 1.00 75.06 363 GLU A O 1
ATOM 2972 N N . THR A 1 364 ? 0.413 7.253 11.851 1.00 73.06 364 THR A N 1
ATOM 2973 C CA . THR A 1 364 ? 1.619 8.079 11.990 1.00 73.06 364 THR A CA 1
ATOM 2974 C C . THR A 1 364 ? 2.841 7.175 12.206 1.00 73.06 364 THR A C 1
ATOM 2976 O O . THR A 1 364 ? 2.668 5.977 12.435 1.00 73.06 364 THR A O 1
ATOM 2979 N N . PRO A 1 365 ? 4.090 7.683 12.157 1.00 61.66 365 PRO A N 1
ATOM 2980 C CA . PRO A 1 365 ? 5.277 6.851 12.387 1.00 61.66 365 PRO A CA 1
ATOM 2981 C C . PRO A 1 365 ? 5.259 6.106 13.725 1.00 61.66 365 PRO A C 1
ATOM 2983 O O . PRO A 1 365 ? 5.769 4.997 13.811 1.00 61.66 365 PRO A O 1
ATOM 2986 N N . SER A 1 366 ? 4.657 6.710 14.751 1.00 71.12 366 SER A N 1
ATOM 2987 C CA . SER A 1 366 ? 4.656 6.206 16.123 1.00 71.12 366 SER A CA 1
ATOM 2988 C C . SER A 1 366 ? 3.301 5.688 16.594 1.00 71.12 366 SER A C 1
ATOM 2990 O O . SER A 1 366 ? 3.254 5.026 17.628 1.00 71.12 366 SER A O 1
ATOM 2992 N N . THR A 1 367 ? 2.208 5.962 15.873 1.00 81.44 367 THR A N 1
ATOM 2993 C CA . THR A 1 367 ? 0.854 5.716 16.382 1.00 81.44 367 THR A CA 1
ATOM 2994 C C . THR A 1 367 ? -0.117 5.290 15.283 1.00 81.44 367 THR A C 1
ATOM 2996 O O . THR A 1 367 ? -0.121 5.847 14.190 1.00 81.44 367 THR A O 1
ATOM 2999 N N . ILE A 1 368 ? -0.988 4.333 15.585 1.00 84.56 368 ILE A N 1
ATOM 3000 C CA . ILE A 1 368 ? -2.162 3.972 14.785 1.00 84.56 368 ILE A CA 1
ATOM 3001 C C . ILE A 1 368 ? -3.411 4.474 15.513 1.00 84.56 368 ILE A C 1
ATOM 3003 O O . ILE A 1 368 ? -3.529 4.310 16.729 1.00 84.56 368 ILE A O 1
ATOM 3007 N N . TYR A 1 369 ? -4.346 5.054 14.766 1.00 89.56 369 TYR A N 1
ATOM 3008 C CA . TYR A 1 369 ? -5.657 5.470 15.247 1.00 89.56 369 TYR A CA 1
ATOM 3009 C C . TYR A 1 369 ? -6.739 4.720 14.473 1.00 89.56 369 TYR A C 1
ATOM 3011 O O . TYR A 1 369 ? -6.866 4.880 13.257 1.00 89.56 369 TYR A O 1
ATOM 3019 N N . LEU A 1 370 ? -7.527 3.918 15.184 1.00 90.38 370 LEU A N 1
ATOM 3020 C CA . LEU A 1 370 ? -8.719 3.268 14.638 1.00 90.38 370 LEU A CA 1
ATOM 3021 C C . LEU A 1 370 ? -9.935 4.043 15.122 1.00 90.38 370 LEU A C 1
ATOM 3023 O O . LEU A 1 370 ? -10.144 4.134 16.333 1.00 90.38 370 LEU A O 1
ATOM 3027 N N . VAL A 1 371 ? -10.692 4.625 14.194 1.00 93.12 371 VAL A N 1
ATOM 3028 C CA . VAL A 1 371 ? -11.920 5.360 14.503 1.00 93.12 371 VAL A CA 1
ATOM 3029 C C . VAL A 1 371 ? -13.098 4.432 14.260 1.00 93.12 371 VAL A C 1
ATOM 3031 O O . VAL A 1 371 ? -13.355 4.042 13.123 1.00 93.12 371 VAL A O 1
ATOM 3034 N N . THR A 1 372 ? -13.811 4.085 15.321 1.00 94.12 372 THR A N 1
ATOM 3035 C CA . THR A 1 372 ? -14.995 3.224 15.279 1.00 94.12 372 THR A CA 1
ATOM 3036 C C . THR A 1 372 ? -16.212 3.982 15.779 1.00 94.12 372 THR A C 1
ATOM 3038 O O . THR A 1 372 ? -16.103 5.070 16.356 1.00 94.12 372 THR A O 1
ATOM 3041 N N . GLU A 1 373 ? -17.389 3.399 15.589 1.00 93.56 373 GLU A N 1
ATOM 3042 C CA . GLU A 1 373 ? -18.580 3.880 16.283 1.00 93.56 373 GLU A CA 1
ATOM 3043 C C . GLU A 1 373 ? -18.379 3.900 17.807 1.00 93.56 373 GLU A C 1
ATOM 3045 O O . GLU A 1 373 ? -17.582 3.139 18.370 1.00 93.56 373 GLU A O 1
ATOM 3050 N N . TYR A 1 374 ? -19.063 4.833 18.469 1.00 95.06 374 TYR A N 1
ATOM 3051 C CA . TYR A 1 374 ? -19.070 4.930 19.921 1.00 95.06 374 TYR A CA 1
ATOM 3052 C C . TYR A 1 374 ? -20.310 4.234 20.480 1.00 95.06 374 TYR A C 1
ATOM 3054 O O . TYR A 1 374 ? -21.429 4.657 20.200 1.00 95.06 374 TYR A O 1
ATOM 3062 N N . LEU A 1 375 ? -20.090 3.208 21.302 1.00 92.62 375 LEU A N 1
ATOM 3063 C CA . LEU A 1 375 ? -21.137 2.474 22.011 1.00 92.62 375 LEU A CA 1
ATOM 3064 C C . LEU A 1 375 ? -21.219 2.997 23.461 1.00 92.62 375 LEU A C 1
ATOM 3066 O O . LEU A 1 375 ? -20.337 2.683 24.266 1.00 92.62 375 LEU A O 1
ATOM 3070 N N . PRO A 1 376 ? -22.215 3.839 23.806 1.00 89.62 376 PRO A N 1
ATOM 3071 C CA . PRO A 1 376 ? -22.259 4.535 25.095 1.00 89.62 376 PRO A CA 1
ATOM 3072 C C . PRO A 1 376 ? -22.529 3.613 26.289 1.00 89.62 376 PRO A C 1
ATOM 3074 O O . PRO A 1 376 ? -22.097 3.929 27.393 1.00 89.62 376 PRO A O 1
ATOM 3077 N N . GLU A 1 377 ? -23.179 2.469 26.061 1.00 88.56 377 GLU A N 1
ATOM 3078 C CA . GLU A 1 377 ? -23.546 1.492 27.100 1.00 88.56 377 GLU A CA 1
ATOM 3079 C C . GLU A 1 377 ? -22.362 0.622 27.570 1.00 88.56 377 GLU A C 1
ATOM 3081 O O . GLU A 1 377 ? -22.505 -0.220 28.454 1.00 88.56 377 GLU A O 1
ATOM 3086 N N . GLY A 1 378 ? -21.167 0.829 27.008 1.00 88.25 378 GLY A N 1
ATOM 3087 C CA . GLY A 1 378 ? -19.952 0.145 27.441 1.00 88.25 378 GLY A CA 1
ATOM 3088 C C . GLY A 1 378 ? -19.904 -1.336 27.055 1.00 88.25 378 GLY A C 1
ATOM 3089 O O . GLY A 1 378 ? -20.406 -1.743 26.011 1.00 88.25 378 GLY A O 1
ATOM 3090 N N . THR A 1 379 ? -19.212 -2.131 27.874 1.00 90.94 379 THR A N 1
ATOM 3091 C CA . THR A 1 379 ? -18.998 -3.568 27.625 1.00 90.94 379 THR A CA 1
ATOM 3092 C C . THR A 1 379 ? -20.123 -4.413 28.208 1.00 90.94 379 THR A C 1
ATOM 3094 O O . THR A 1 379 ? -20.741 -4.036 29.209 1.00 90.94 379 THR A O 1
ATOM 3097 N N . LEU A 1 380 ? -20.324 -5.613 27.657 1.00 93.06 380 LEU A N 1
ATOM 3098 C CA . LEU A 1 380 ? -21.276 -6.566 28.221 1.00 93.06 380 LEU A CA 1
ATOM 3099 C C . LEU A 1 380 ? -20.884 -6.980 29.652 1.00 93.06 380 LEU A C 1
ATOM 3101 O O . LEU A 1 380 ? -21.755 -7.228 30.481 1.00 93.06 380 LEU A O 1
ATOM 3105 N N . PHE A 1 381 ? -19.591 -6.984 29.987 1.00 93.25 381 PHE A N 1
ATOM 3106 C CA . PHE A 1 381 ? -19.118 -7.194 31.355 1.00 93.25 381 PHE A CA 1
ATOM 3107 C C . PHE A 1 381 ? -19.669 -6.142 32.327 1.00 93.25 381 PHE A C 1
ATOM 3109 O O . PHE A 1 381 ? -20.227 -6.509 33.360 1.00 93.25 381 PHE A O 1
ATOM 3116 N N . SER A 1 382 ? -19.561 -4.850 31.994 1.00 91.69 382 SER A N 1
ATOM 3117 C CA . SER A 1 382 ? -20.122 -3.759 32.808 1.00 91.69 382 SER A CA 1
ATOM 3118 C C . SER A 1 382 ? -21.637 -3.907 32.955 1.00 91.69 382 SER A C 1
ATOM 3120 O O . SER A 1 382 ? -22.161 -3.855 34.067 1.00 91.69 382 SER A O 1
ATOM 3122 N N . TYR A 1 383 ? -22.326 -4.200 31.848 1.00 93.56 383 TYR A N 1
ATOM 3123 C CA . TYR A 1 383 ? -23.768 -4.441 31.829 1.00 93.56 383 TYR A CA 1
ATOM 3124 C C . TYR A 1 383 ? -24.192 -5.587 32.764 1.00 93.56 383 TYR A C 1
ATOM 3126 O O . TYR A 1 383 ? -25.195 -5.479 33.478 1.00 93.56 383 TYR A O 1
ATOM 3134 N N . MET A 1 384 ? -23.425 -6.681 32.782 1.00 94.94 384 MET A N 1
ATOM 3135 C CA . MET A 1 384 ? -23.655 -7.827 33.665 1.00 94.94 384 MET A CA 1
ATOM 3136 C C . MET A 1 384 ? -23.324 -7.497 35.123 1.00 94.94 384 MET A C 1
ATOM 3138 O O . MET A 1 384 ? -24.079 -7.870 36.019 1.00 94.94 384 MET A O 1
ATOM 3142 N N . GLN A 1 385 ? -22.228 -6.778 35.372 1.00 94.25 385 GLN A N 1
ATOM 3143 C CA . GLN A 1 385 ? -21.790 -6.397 36.715 1.00 94.25 385 GLN A CA 1
ATOM 3144 C C . GLN A 1 385 ? -22.830 -5.523 37.428 1.00 94.25 385 GLN A C 1
ATOM 3146 O O . GLN A 1 385 ? -23.142 -5.770 38.591 1.00 94.25 385 GLN A O 1
ATOM 3151 N N . GLU A 1 386 ? -23.425 -4.557 36.725 1.00 94.25 386 GLU A N 1
ATOM 3152 C CA . GLU A 1 386 ? -24.515 -3.715 37.244 1.00 94.25 386 GLU A CA 1
ATOM 3153 C C . GLU A 1 386 ? -25.761 -4.512 37.659 1.00 94.25 386 GLU A C 1
ATOM 3155 O O . GLU A 1 386 ? -26.594 -4.023 38.421 1.00 94.25 386 GLU A O 1
ATOM 3160 N N . ARG A 1 387 ? -25.891 -5.748 37.165 1.00 94.94 387 ARG A N 1
ATOM 3161 C CA . ARG A 1 387 ? -27.028 -6.646 37.394 1.00 94.94 387 ARG A CA 1
ATOM 3162 C C . ARG A 1 387 ? -26.662 -7.856 38.253 1.00 94.94 387 ARG A C 1
ATOM 3164 O O . ARG A 1 387 ? -27.374 -8.856 38.222 1.00 94.94 387 ARG A O 1
ATOM 3171 N N . ASP A 1 388 ? -25.554 -7.795 38.996 1.00 95.12 388 ASP A N 1
ATOM 3172 C CA . ASP A 1 388 ? -25.064 -8.912 39.825 1.00 95.12 388 ASP A CA 1
ATOM 3173 C C . ASP A 1 388 ? -24.920 -10.219 39.017 1.00 95.12 388 ASP A C 1
ATOM 3175 O O . ASP A 1 388 ? -25.252 -11.315 39.469 1.00 95.12 388 ASP A O 1
ATOM 3179 N N . PHE A 1 389 ? -24.480 -10.083 37.761 1.00 94.38 389 PHE A N 1
ATOM 3180 C CA . PHE A 1 389 ? -24.323 -11.166 36.791 1.00 94.38 389 PHE A CA 1
ATOM 3181 C C . PHE A 1 389 ? -25.598 -11.991 36.542 1.00 94.38 389 PHE A C 1
ATOM 3183 O O . PHE A 1 389 ? -25.525 -13.152 36.135 1.00 94.38 389 PHE A O 1
ATOM 3190 N N . LYS A 1 390 ? -26.778 -11.397 36.753 1.00 95.38 390 LYS A N 1
ATOM 3191 C CA . LYS A 1 390 ? -28.079 -12.042 36.554 1.00 95.38 390 LYS A CA 1
ATOM 3192 C C . LYS A 1 390 ? -28.910 -11.262 35.548 1.00 95.38 390 LYS A C 1
ATOM 3194 O O . LYS A 1 390 ? -29.199 -10.085 35.738 1.00 95.38 390 LYS A O 1
ATOM 3199 N N . ILE A 1 391 ? -29.346 -11.946 34.497 1.00 96.31 391 ILE A N 1
ATOM 3200 C CA . ILE A 1 391 ? -30.250 -11.397 33.485 1.00 96.31 391 ILE A CA 1
ATOM 3201 C C . ILE A 1 391 ? -31.384 -12.385 33.199 1.00 96.31 391 ILE A C 1
ATOM 3203 O O . ILE A 1 391 ? -31.186 -13.592 33.358 1.00 96.31 391 ILE A O 1
ATOM 3207 N N . PRO A 1 392 ? -32.572 -11.909 32.786 1.00 97.50 392 PRO A N 1
ATOM 3208 C CA . PRO A 1 392 ? -33.636 -12.787 32.317 1.00 97.50 392 PRO A CA 1
ATOM 3209 C C . PRO A 1 392 ? -33.186 -13.610 31.108 1.00 97.50 392 PRO A C 1
ATOM 3211 O O . PRO A 1 392 ? -32.466 -13.114 30.242 1.00 97.50 392 PRO A O 1
ATOM 3214 N N . GLU A 1 393 ? -33.679 -14.843 31.010 1.00 97.31 393 GLU A N 1
ATOM 3215 C CA . GLU A 1 393 ? -33.357 -15.749 29.901 1.00 97.31 393 GLU A CA 1
ATOM 3216 C C . GLU A 1 393 ? -33.705 -15.142 28.536 1.00 97.31 393 GLU A C 1
ATOM 3218 O O . GLU A 1 393 ? -32.904 -15.216 27.612 1.00 97.31 393 GLU A O 1
ATOM 3223 N N . ALA A 1 394 ? -34.839 -14.441 28.431 1.00 97.31 394 ALA A N 1
ATOM 3224 C CA . ALA A 1 394 ? -35.228 -13.745 27.204 1.00 97.31 394 ALA A CA 1
ATOM 3225 C C . ALA A 1 394 ? -34.162 -12.731 26.738 1.00 97.31 394 ALA A C 1
ATOM 3227 O O . ALA A 1 394 ? -33.798 -12.712 25.566 1.00 97.31 394 ALA A O 1
ATOM 3228 N N . THR A 1 395 ? -33.599 -11.948 27.664 1.00 95.75 395 THR A N 1
ATOM 3229 C CA . THR A 1 395 ? -32.514 -10.998 27.367 1.00 95.75 395 THR A CA 1
ATOM 3230 C C . THR A 1 395 ? -31.233 -11.721 26.957 1.00 95.75 395 THR A C 1
ATOM 3232 O O . THR A 1 395 ? -30.545 -11.282 26.039 1.00 95.75 395 THR A O 1
ATOM 3235 N N . ALA A 1 396 ? -30.916 -12.847 27.602 1.00 96.19 396 ALA A N 1
ATOM 3236 C CA . ALA A 1 396 ? -29.773 -13.667 27.217 1.00 96.19 396 ALA A CA 1
ATOM 3237 C C . ALA A 1 396 ? -29.931 -14.223 25.791 1.00 96.19 396 ALA A C 1
ATOM 3239 O O . ALA A 1 396 ? -28.971 -14.204 25.023 1.00 96.19 396 ALA A O 1
ATOM 3240 N N . CYS A 1 397 ? -31.135 -14.663 25.410 1.00 97.81 397 CYS A N 1
ATOM 3241 C CA . CYS A 1 397 ? -31.429 -15.124 24.053 1.00 97.81 397 CYS A CA 1
ATOM 3242 C C . CYS A 1 397 ? -31.202 -14.030 23.005 1.00 97.81 397 CYS A C 1
ATOM 3244 O O . CYS A 1 397 ? -30.603 -14.315 21.969 1.00 97.81 397 CYS A O 1
ATOM 3246 N N . ASP A 1 398 ? -31.644 -12.797 23.269 1.00 96.50 398 ASP A N 1
ATOM 3247 C CA . ASP A 1 398 ? -31.427 -11.669 22.356 1.00 96.50 398 ASP A CA 1
ATOM 3248 C C . ASP A 1 398 ? -29.930 -11.376 22.167 1.00 96.50 398 ASP A C 1
ATOM 3250 O O . ASP A 1 398 ? -29.457 -11.310 21.034 1.00 96.50 398 ASP A O 1
ATOM 3254 N N . LEU A 1 399 ? -29.161 -11.310 23.261 1.00 95.38 399 LEU A N 1
ATOM 3255 C CA . LEU A 1 399 ? -27.709 -11.095 23.209 1.00 95.38 399 LEU A CA 1
ATOM 3256 C C . LEU A 1 399 ? -26.990 -12.204 22.430 1.00 95.38 399 LEU A C 1
ATOM 3258 O O . LEU A 1 399 ? -26.155 -11.934 21.567 1.00 95.38 399 LEU A O 1
ATOM 3262 N N . VAL A 1 400 ? -27.321 -13.466 22.715 1.00 96.25 400 VAL A N 1
ATOM 3263 C CA . VAL A 1 400 ? -26.703 -14.618 22.046 1.00 96.25 400 VAL A CA 1
ATOM 3264 C C . VAL A 1 400 ? -27.068 -14.658 20.564 1.00 96.25 400 VAL A C 1
ATOM 3266 O O . VAL A 1 400 ? -26.213 -15.015 19.754 1.00 96.25 400 VAL A O 1
ATOM 3269 N N . ARG A 1 401 ? -28.293 -14.269 20.184 1.00 97.88 401 ARG A N 1
ATOM 3270 C CA . ARG A 1 401 ? -28.704 -14.169 18.777 1.00 97.88 401 ARG A CA 1
ATOM 3271 C C . ARG A 1 401 ? -27.826 -13.178 18.018 1.00 97.88 401 ARG A C 1
ATOM 3273 O O . ARG A 1 401 ? -27.331 -13.523 16.947 1.00 97.88 401 ARG A O 1
ATOM 3280 N N . ASP A 1 402 ? -27.610 -11.989 18.571 1.00 96.31 402 ASP A N 1
ATOM 3281 C CA . ASP A 1 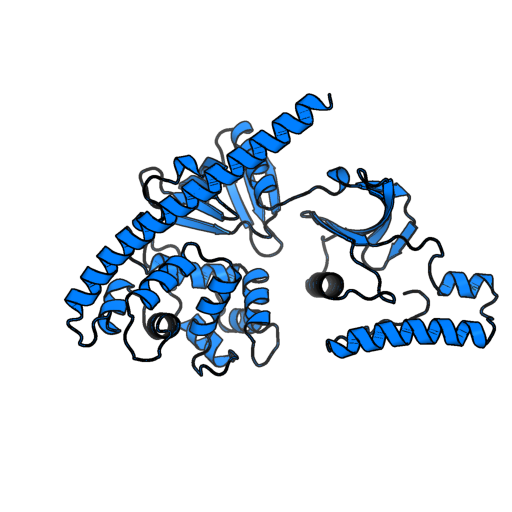402 ? -26.838 -10.942 17.901 1.00 96.31 402 ASP A CA 1
ATOM 3282 C C . ASP A 1 402 ? -25.354 -11.339 17.803 1.00 96.31 402 ASP A C 1
ATOM 3284 O O . ASP A 1 402 ? -24.748 -11.247 16.732 1.00 96.31 402 ASP A O 1
ATOM 3288 N N . ILE A 1 403 ? -24.787 -11.916 18.872 1.00 96.62 403 ILE A N 1
ATOM 3289 C CA . ILE A 1 403 ? -23.428 -12.485 18.852 1.00 96.62 403 ILE A CA 1
ATOM 3290 C C . ILE A 1 403 ? -23.319 -13.583 17.782 1.00 96.62 403 ILE A C 1
ATOM 3292 O O . ILE A 1 403 ? -22.387 -13.580 16.976 1.00 96.62 403 ILE A O 1
ATOM 3296 N N . ALA A 1 404 ? -24.276 -14.514 17.731 1.00 97.50 404 ALA A N 1
ATOM 3297 C CA . ALA A 1 404 ? -24.280 -15.602 16.757 1.00 97.50 404 ALA A CA 1
ATOM 3298 C C . ALA A 1 404 ? -24.387 -15.090 15.313 1.00 97.50 404 ALA A C 1
ATOM 3300 O O . ALA A 1 404 ? -23.730 -15.643 14.429 1.00 97.50 404 ALA A O 1
ATOM 3301 N N . ALA A 1 405 ? -25.151 -14.022 15.068 1.00 97.62 405 ALA A N 1
ATOM 3302 C CA . ALA A 1 405 ? -25.239 -13.386 13.757 1.00 97.62 405 ALA A CA 1
ATOM 3303 C C . ALA A 1 405 ? -23.882 -12.807 13.315 1.00 97.62 405 ALA A C 1
ATOM 3305 O O . ALA A 1 405 ? -23.428 -13.090 12.203 1.00 97.62 405 ALA A O 1
ATOM 3306 N N . GLY A 1 406 ? -23.190 -12.081 14.202 1.00 96.25 406 GLY A N 1
ATOM 3307 C CA . GLY A 1 406 ? -21.844 -11.557 13.938 1.00 96.25 406 GLY A CA 1
ATOM 3308 C C . GLY A 1 406 ? -20.815 -12.660 13.668 1.00 96.25 406 GLY A C 1
ATOM 3309 O O . GLY A 1 406 ? -20.026 -12.564 12.727 1.00 96.25 406 GLY A O 1
ATOM 3310 N N . LEU A 1 407 ? -20.856 -13.756 14.432 1.00 96.62 407 LEU A N 1
ATOM 3311 C CA . LEU A 1 407 ? -19.967 -14.903 14.217 1.00 96.62 407 LEU A CA 1
ATOM 3312 C C . LEU A 1 407 ? -20.261 -15.643 12.919 1.00 96.62 407 LEU A C 1
ATOM 3314 O O . LEU A 1 407 ? -19.330 -15.995 12.202 1.00 96.62 407 LEU A O 1
ATOM 3318 N N . ASN A 1 408 ? -21.535 -15.858 12.593 1.00 97.06 408 ASN A N 1
ATOM 3319 C CA . ASN A 1 408 ? -21.923 -16.480 11.333 1.00 97.06 408 ASN A CA 1
ATOM 3320 C C . ASN A 1 408 ? -21.417 -15.661 10.136 1.00 97.06 408 ASN A C 1
ATOM 3322 O O . ASN A 1 408 ? -20.881 -16.228 9.182 1.00 97.06 408 ASN A O 1
ATOM 3326 N N . TYR A 1 409 ? -21.506 -14.329 10.220 1.00 93.25 409 TYR A N 1
ATOM 3327 C CA . TYR A 1 409 ? -20.924 -13.438 9.222 1.00 93.25 409 TYR A CA 1
ATOM 3328 C C . TYR A 1 409 ? -19.404 -13.630 9.117 1.00 93.25 409 TYR A C 1
ATOM 3330 O O . TYR A 1 409 ? -18.912 -13.913 8.029 1.00 93.25 409 TYR A O 1
ATOM 3338 N N . LEU A 1 410 ? -18.653 -13.568 10.224 1.00 89.62 410 LEU A N 1
ATOM 3339 C CA . LEU A 1 410 ? -17.196 -13.782 10.199 1.00 89.62 410 LEU A CA 1
ATOM 3340 C C . LEU A 1 410 ? -16.808 -15.157 9.629 1.00 89.62 410 LEU A C 1
ATOM 3342 O O . LEU A 1 410 ? -15.910 -15.252 8.789 1.00 89.62 410 LEU A O 1
ATOM 3346 N N . HIS A 1 411 ? -17.513 -16.215 10.029 1.00 93.25 411 HIS A N 1
ATOM 3347 C CA . HIS A 1 411 ? -17.257 -17.576 9.560 1.00 93.25 411 HIS A CA 1
ATOM 3348 C C . HIS A 1 411 ? -17.518 -17.739 8.058 1.00 93.25 411 HIS A C 1
ATOM 3350 O O . HIS A 1 411 ? -16.809 -18.508 7.411 1.00 93.25 411 HIS A O 1
ATOM 3356 N N . SER A 1 412 ? -18.461 -16.984 7.480 1.00 87.56 412 SER A N 1
ATOM 3357 C CA . SER A 1 412 ? -18.696 -16.981 6.028 1.00 87.56 412 SER A CA 1
ATOM 3358 C C . SER A 1 412 ? -17.500 -16.452 5.219 1.00 87.56 412 SER A C 1
ATOM 3360 O O . SER A 1 412 ? -17.327 -16.838 4.066 1.00 87.56 412 SER A O 1
ATOM 3362 N N . TYR A 1 413 ? -16.628 -15.654 5.849 1.00 79.81 413 TYR A N 1
ATOM 3363 C CA . TYR A 1 413 ? -15.351 -15.187 5.295 1.00 79.81 413 TYR A CA 1
ATOM 3364 C C . TYR A 1 413 ? -14.151 -16.046 5.732 1.00 79.81 413 TYR A C 1
ATOM 3366 O O . TYR A 1 413 ? -13.004 -15.676 5.489 1.00 79.81 413 TYR A O 1
ATOM 3374 N N . GLY A 1 414 ? -14.372 -17.176 6.415 1.00 85.19 414 GLY A N 1
ATOM 3375 C CA . GLY A 1 414 ? -13.287 -18.012 6.938 1.00 85.19 414 GLY A CA 1
ATOM 3376 C C . GLY A 1 414 ? -12.519 -17.384 8.111 1.00 85.19 414 GLY A C 1
ATOM 3377 O O . GLY A 1 414 ? -11.403 -17.808 8.415 1.00 85.19 414 GLY A O 1
ATOM 3378 N N . ILE A 1 415 ? -13.088 -16.373 8.779 1.00 86.62 415 ILE A N 1
ATOM 3379 C CA . ILE A 1 415 ? -12.450 -15.652 9.887 1.00 86.62 415 ILE A CA 1
ATOM 3380 C C . ILE A 1 415 ? -12.964 -16.198 11.218 1.00 86.62 415 ILE A C 1
ATOM 3382 O O . ILE A 1 415 ? -14.162 -16.197 11.476 1.00 86.62 415 ILE A O 1
ATOM 3386 N N . ILE A 1 416 ? -12.054 -16.600 12.109 1.00 91.19 416 ILE A N 1
ATOM 3387 C CA . ILE A 1 416 ? -12.383 -17.023 13.479 1.00 91.19 416 ILE A CA 1
ATOM 3388 C C . ILE A 1 416 ? -11.990 -15.903 14.451 1.00 91.19 416 ILE A C 1
ATOM 3390 O O . ILE A 1 416 ? -10.824 -15.503 14.481 1.00 91.19 416 ILE A O 1
ATOM 3394 N N . HIS A 1 417 ? -12.930 -15.431 15.282 1.00 91.75 417 HIS A N 1
ATOM 3395 C CA . HIS A 1 417 ? -12.695 -14.316 16.218 1.00 91.75 417 HIS A CA 1
ATOM 3396 C C . HIS A 1 417 ? -11.612 -14.630 17.269 1.00 91.75 417 HIS A C 1
ATOM 3398 O O . HIS A 1 417 ? -10.722 -13.822 17.521 1.00 91.75 417 HIS A O 1
ATOM 3404 N N . ARG A 1 418 ? -11.648 -15.840 17.848 1.00 90.56 418 ARG A N 1
ATOM 3405 C CA . ARG A 1 418 ? -10.697 -16.388 18.846 1.00 90.56 418 ARG A CA 1
ATOM 3406 C C . ARG A 1 418 ? -10.613 -15.687 20.211 1.00 90.56 418 ARG A C 1
ATOM 3408 O O . ARG A 1 418 ? -9.945 -16.229 21.082 1.00 90.56 418 ARG A O 1
ATOM 3415 N N . ASP A 1 419 ? -11.277 -14.553 20.425 1.00 89.19 419 ASP A N 1
ATOM 3416 C CA . ASP A 1 419 ? -11.272 -13.845 21.723 1.00 89.19 419 ASP A CA 1
ATOM 3417 C C . ASP A 1 419 ? -12.680 -13.385 22.145 1.00 89.19 419 ASP A C 1
ATOM 3419 O O . ASP A 1 419 ? -12.910 -12.212 22.423 1.00 89.19 419 ASP A O 1
ATOM 3423 N N . ILE A 1 420 ? -13.663 -14.292 22.101 1.00 93.19 420 ILE A N 1
ATOM 3424 C CA . ILE A 1 420 ? -15.044 -14.002 22.528 1.00 93.19 420 ILE A CA 1
ATOM 3425 C C . ILE A 1 420 ? -15.128 -14.128 24.050 1.00 93.19 420 ILE A C 1
ATOM 3427 O O . ILE A 1 420 ? -14.883 -15.207 24.592 1.00 93.19 420 ILE A O 1
ATOM 3431 N N . LYS A 1 421 ? -15.478 -13.031 24.723 1.00 91.81 421 LYS A N 1
ATOM 3432 C CA . LYS A 1 421 ? -15.634 -12.913 26.181 1.00 91.81 421 LYS A CA 1
ATOM 3433 C C . LYS A 1 421 ? -16.456 -11.661 26.503 1.00 91.81 421 LYS A C 1
ATOM 3435 O O . LYS A 1 421 ? -16.629 -10.837 25.623 1.00 91.81 421 LYS A O 1
ATOM 3440 N N . LEU A 1 422 ? -16.943 -11.503 27.734 1.00 90.62 422 LEU A N 1
ATOM 3441 C CA . LEU A 1 422 ? -17.850 -10.398 28.103 1.00 90.62 422 LEU A CA 1
ATOM 3442 C C . LEU A 1 422 ? -17.215 -8.999 27.973 1.00 90.62 422 LEU A C 1
ATOM 3444 O O . LEU A 1 422 ? -17.923 -7.998 27.876 1.00 90.62 422 LEU A O 1
ATOM 3448 N N . GLU A 1 423 ? -15.889 -8.916 28.027 1.00 87.38 423 GLU A N 1
ATOM 3449 C CA . GLU A 1 423 ? -15.127 -7.672 27.914 1.00 87.38 423 GLU A CA 1
ATOM 3450 C C . GLU A 1 423 ? -14.967 -7.166 26.469 1.00 87.38 423 GLU A C 1
ATOM 3452 O O . GLU A 1 423 ? -14.558 -6.017 26.291 1.00 87.38 423 GLU A O 1
ATOM 3457 N N . ASN A 1 424 ? -15.254 -8.008 25.468 1.00 85.06 424 ASN A N 1
ATOM 3458 C CA . ASN A 1 424 ? -15.107 -7.739 24.034 1.00 85.06 424 ASN A CA 1
ATOM 3459 C C . ASN A 1 424 ? -16.460 -7.831 23.328 1.00 85.06 424 ASN A C 1
ATOM 3461 O O . ASN A 1 424 ? -16.613 -7.110 22.320 1.00 85.06 424 ASN A O 1
#

InterPro domains:
  IPR000719 Protein kinase domain [PF00069] (296-424)
  IPR000719 Protein kinase domain [PS50011] (296-424)
  IPR000719 Protein kinase domain [SM00220] (296-424)
  IPR001849 Pleckstrin homology domain [PF00169] (199-287)
  IPR001849 Pleckstrin homology domain [PS50003] (195-288)
  IPR001849 Pleckstrin homology domain [SM00233] (206-290)
  IPR002048 EF-hand domain [PS50222] (99-134)
  IPR011009 Protein kinase-like domain superfamily [SSF56112] (289-424)
  IPR011992 EF-hand domain pair [SSF47473] (25-177)
  IPR011993 PH-like domain superfamily [G3DSA:2.30.29.30] (195-289)
  IPR017441 Protein kinase, ATP binding site [PS00107] (302-329)
  IPR018247 EF-Hand 1, calcium-binding site [PS00018] (76-88)

Organism: NCBI:txid342563

pLDDT: mean 77.39, std 16.86, range [23.73, 97.88]

Sequence (424 aa):
QKLNMCHSSLSNLKIRSKLKKETAKSSIQERRKLKKVFKELESRSGSTPPGILRDIFFRFTELPGLFGEQLFTALDENDDDLLDARDFLNGIVTLYKGPLDSLSELLFKVFDFGKNGYISSEEILYILAYLPEKCPRCGEVLLKDWDIQSKANSLLGGRDFIRLEDFTEVLLFQPEIGRVILQSILSSLPPFIEEVFFEKELSKQSIYSGILRFKKRTYKFVLKNQALYYFPTESQSPYGMILIKDLYVAKLNEFTFELRNSKLSYSFKADNEETIDEWIGFIKKNIGFKDIVQDYKLLESIGKGAYGKVKLAENLKTKERVAVKIIAKEPLDDRSETRIRKEISILKLCKHESLLNLIDFYETPSTIYLVTEYLPEGTLFSYMQERDFKIPEATACDLVRDIAAGLNYLHSYGIIHRDIKLEN

Foldseek 3Di:
DVVVVVVVVVVVVVVVVVVVVVVVVLLVQLLVVLVVVFVVQQVVCVDVVGFHALVSQCVQLVQDDLLSVQLQQLLPPPNPNGRDSCSSSVSLCCLVPNDLLSVLSSVVSSQPPVPPQKHFLVSQLVNLVSQDCAQPQPRHGLQVVNDSNVVSCLQCVNPRIDGSVSNSVSCQVVVSVVQSSSSSRVSSHDQVSQCSNQPPCLVPQFLDWDWKDWDNAIWIWTHHQQKIFTHHPPDSGGPGIDRLQVWAWDDPDQFWIWTDAPPDITIIGDPGNVVSVVVNVSNCVNNVQDDPVVQKAWDDWPDADPFGTKTWIAGPPPRAIWIKGKGFPPPDDPVVVVVVVVVVVCLVPDDDPLDWHFDDWHDHRTITITITHDDPVAFQVVVCVVVVNDDDPVVVVVVVVSVVVSQVRCVVVVHDPVDDDRND

Secondary structure (DSSP, 8-state):
-HHHHHHHHHHHHHHHHHHHHHHHHHHHHHHHHHHHHHHHHHHHH--SSSSEEHHHHHHHH---HHHHHHHHHHH-SS-SSEE-HHHHHHHHHHHHH--HHHHHHHHHHHH-TT-SS-EEHHHHHHHHHTS-SB-TTT--BS-TT--HHHHHHHHHTT-SEE-HHHHHHHHHH-HHHHHHHHHHHHHHS-HHHHHHHHTTTTTTS-SEEEEEEETTEEEEEEEETTEEEEEETT-SS-SEEEE-TTPEEEEEETTEEEEE-SS-EEEEE-SSHHHHHHHHHHHHHHHT---GGGTEEEEEEEEEETTEEEEEEEETTT--EEEEEEEE-TT--HHHHHHHHHHHHHHHH---TTS--EEEEEE-SSEEEEEEE--TT--HHHHHHTTTT---HHHHHHHHHHHHHHHHHHHHTT------STT-